Protein AF-A0A821YXD0-F1 (afdb_monomer_lite)

Structure (mmCIF, N/CA/C/O backbone):
data_AF-A0A821YXD0-F1
#
_entry.id   AF-A0A821YXD0-F1
#
loop_
_atom_site.group_PDB
_atom_site.id
_atom_site.type_symbol
_atom_site.label_atom_id
_atom_site.label_alt_id
_atom_site.label_comp_id
_atom_site.label_asym_id
_atom_site.label_entity_id
_atom_site.label_seq_id
_atom_site.pdbx_PDB_ins_code
_atom_site.Cartn_x
_atom_site.Cartn_y
_atom_site.Cartn_z
_atom_site.occupancy
_atom_site.B_iso_or_equiv
_atom_site.auth_seq_id
_atom_site.auth_comp_id
_atom_site.auth_asym_id
_atom_site.auth_atom_id
_atom_site.pdbx_PDB_model_num
ATOM 1 N N . MET A 1 1 ? 108.063 15.877 -145.907 1.00 55.78 1 MET A N 1
ATOM 2 C CA . MET A 1 1 ? 106.746 15.676 -146.558 1.00 55.78 1 MET A CA 1
ATOM 3 C C . MET A 1 1 ? 106.144 14.293 -146.309 1.00 55.78 1 MET A C 1
ATOM 5 O O . MET A 1 1 ? 105.031 14.271 -145.816 1.00 55.78 1 MET A O 1
ATOM 9 N N . ARG A 1 2 ? 106.802 13.149 -146.595 1.00 58.81 2 ARG A N 1
ATOM 10 C CA . ARG A 1 2 ? 106.228 11.813 -146.266 1.00 58.81 2 ARG A CA 1
ATOM 11 C C . ARG A 1 2 ? 106.531 11.334 -144.832 1.00 58.81 2 ARG A C 1
ATOM 13 O O . ARG A 1 2 ? 105.675 10.725 -144.215 1.00 58.81 2 ARG A O 1
ATOM 20 N N . SER A 1 3 ? 107.690 11.704 -144.277 1.00 58.72 3 SER A N 1
ATOM 21 C CA . SER A 1 3 ? 108.089 11.352 -142.898 1.00 58.72 3 SER A CA 1
ATOM 22 C C . SER A 1 3 ? 107.282 12.080 -141.812 1.00 58.72 3 SER A C 1
ATOM 24 O O . SER A 1 3 ? 107.038 11.516 -140.751 1.00 58.72 3 SER A O 1
ATOM 26 N N . ASP A 1 4 ? 106.845 13.315 -142.075 1.00 58.66 4 ASP A N 1
ATOM 27 C CA . ASP A 1 4 ? 106.117 14.133 -141.090 1.00 58.66 4 ASP A CA 1
ATOM 28 C C . ASP A 1 4 ? 104.673 13.640 -140.886 1.00 58.66 4 ASP A C 1
ATOM 30 O O . ASP A 1 4 ? 104.107 13.772 -139.802 1.00 58.66 4 ASP A O 1
ATOM 34 N N . TYR A 1 5 ? 104.084 13.025 -141.920 1.00 67.94 5 TYR A N 1
ATOM 35 C CA . TYR A 1 5 ? 102.739 12.451 -141.869 1.00 67.94 5 TYR A CA 1
ATOM 36 C C . TYR A 1 5 ? 102.697 11.175 -141.018 1.00 67.94 5 TYR A C 1
ATOM 38 O O . TYR A 1 5 ? 101.808 11.029 -140.182 1.00 67.94 5 TYR A O 1
ATOM 46 N N . ASP A 1 6 ? 103.691 10.294 -141.161 1.00 66.81 6 ASP A N 1
ATOM 47 C CA . ASP A 1 6 ? 103.770 9.049 -140.385 1.00 66.81 6 ASP A CA 1
ATOM 48 C C . ASP A 1 6 ? 104.071 9.316 -138.901 1.00 66.81 6 ASP A C 1
ATOM 50 O O . ASP A 1 6 ? 103.530 8.643 -138.020 1.00 66.81 6 ASP A O 1
ATOM 54 N N . GLN A 1 7 ? 104.866 10.348 -138.595 1.00 70.31 7 GLN A N 1
ATOM 55 C CA . GLN A 1 7 ? 105.135 10.750 -137.213 1.00 70.31 7 GLN A CA 1
ATOM 56 C C . GLN A 1 7 ? 103.885 11.337 -136.535 1.00 70.31 7 GLN A C 1
ATOM 58 O O . GLN A 1 7 ? 103.583 10.980 -135.395 1.00 70.31 7 GLN A O 1
ATOM 63 N N . MET A 1 8 ? 103.110 12.166 -137.246 1.00 66.75 8 MET A N 1
ATOM 64 C CA . MET A 1 8 ? 101.821 12.671 -136.757 1.00 66.75 8 MET A CA 1
ATOM 65 C C . MET A 1 8 ? 100.772 11.564 -136.620 1.00 66.75 8 MET A C 1
ATOM 67 O O . MET A 1 8 ? 100.031 11.541 -135.639 1.00 66.75 8 MET A O 1
ATOM 71 N N . HIS A 1 9 ? 100.716 10.617 -137.558 1.00 73.25 9 HIS A N 1
ATOM 72 C CA . HIS A 1 9 ? 99.788 9.490 -137.479 1.00 73.25 9 HIS A CA 1
ATOM 73 C C . HIS A 1 9 ? 100.084 8.594 -136.268 1.00 73.25 9 HIS A C 1
ATOM 75 O O . HIS A 1 9 ? 99.167 8.232 -135.534 1.00 73.25 9 HIS A O 1
ATOM 81 N N . SER A 1 10 ? 101.363 8.317 -135.999 1.00 74.62 10 SER A N 1
ATOM 82 C CA . SER A 1 10 ? 101.797 7.569 -134.814 1.00 74.62 10 SER A CA 1
ATOM 83 C C . SER A 1 10 ? 101.431 8.287 -133.508 1.00 74.62 10 SER A C 1
ATOM 85 O O . SER A 1 10 ? 100.911 7.661 -132.585 1.00 74.62 10 SER A O 1
ATOM 87 N N . GLN A 1 11 ? 101.593 9.615 -133.443 1.00 76.62 11 GLN A N 1
ATOM 88 C CA . GLN A 1 11 ? 101.160 10.405 -132.283 1.00 76.62 11 GLN A CA 1
ATOM 89 C C . GLN A 1 11 ? 99.638 10.369 -132.077 1.00 76.62 11 GLN A C 1
ATOM 91 O O . GLN A 1 11 ? 99.180 10.194 -130.948 1.00 76.62 11 GLN A O 1
ATOM 96 N N . TYR A 1 12 ? 98.843 10.458 -133.146 1.00 79.44 12 TYR A N 1
ATOM 97 C CA . TYR A 1 12 ? 97.384 10.306 -133.067 1.00 79.44 12 TYR A CA 1
ATOM 98 C C . TYR A 1 12 ? 96.961 8.896 -132.636 1.00 79.44 12 TYR A C 1
ATOM 100 O O . TYR A 1 12 ? 96.024 8.740 -131.853 1.00 79.44 12 TYR A O 1
ATOM 108 N N . GLN A 1 13 ? 97.658 7.861 -133.105 1.00 81.38 13 GLN A N 1
ATOM 109 C CA . GLN A 1 13 ? 97.381 6.476 -132.734 1.00 81.38 13 GLN A CA 1
ATOM 110 C C . GLN A 1 13 ? 97.744 6.204 -131.263 1.00 81.38 13 GLN A C 1
ATOM 112 O O . GLN A 1 13 ? 96.982 5.559 -130.537 1.00 81.38 13 GLN A O 1
ATOM 117 N N . GLN A 1 14 ? 98.858 6.763 -130.781 1.00 81.56 14 GLN A N 1
ATOM 118 C CA . GLN A 1 14 ? 99.229 6.736 -129.364 1.00 81.56 14 GLN A CA 1
ATOM 119 C C . GLN A 1 14 ? 98.233 7.512 -128.493 1.00 81.56 14 GLN A C 1
ATOM 121 O O . GLN A 1 14 ? 97.843 7.027 -127.436 1.00 81.56 14 GLN A O 1
ATOM 126 N N . TYR A 1 15 ? 97.757 8.674 -128.944 1.00 84.19 15 TYR A N 1
ATOM 127 C CA . TYR A 1 15 ? 96.724 9.428 -128.234 1.00 84.19 15 TYR A CA 1
ATOM 128 C C . TYR A 1 15 ? 95.408 8.643 -128.137 1.00 84.19 15 TYR A C 1
ATOM 130 O O . TYR A 1 15 ? 94.869 8.493 -127.043 1.00 84.19 15 TYR A O 1
ATOM 138 N N . ASN A 1 16 ? 94.935 8.055 -129.241 1.00 82.12 16 ASN A N 1
ATOM 139 C CA . ASN A 1 16 ? 93.710 7.247 -129.249 1.00 82.12 16 ASN A CA 1
ATOM 140 C C . ASN A 1 16 ? 93.812 6.008 -128.355 1.00 82.12 16 ASN A C 1
ATOM 142 O O . ASN A 1 16 ? 92.886 5.724 -127.601 1.00 82.12 16 ASN A O 1
ATOM 146 N N . THR A 1 17 ? 94.942 5.298 -128.386 1.00 83.69 17 THR A N 1
ATOM 147 C CA . THR A 1 17 ? 95.160 4.151 -127.489 1.00 83.69 17 THR A CA 1
ATOM 148 C C . THR A 1 17 ? 95.218 4.573 -126.022 1.00 83.69 17 THR A C 1
ATOM 150 O O . THR A 1 17 ? 94.727 3.848 -125.159 1.00 83.69 17 THR A O 1
ATOM 153 N N . ASN A 1 18 ? 95.755 5.760 -125.721 1.00 85.19 18 ASN A N 1
ATOM 154 C CA . ASN A 1 18 ? 95.760 6.301 -124.364 1.00 85.19 18 ASN A CA 1
ATOM 155 C C . ASN A 1 18 ? 94.343 6.673 -123.891 1.00 85.19 18 ASN A C 1
ATOM 157 O O . ASN A 1 18 ? 93.954 6.326 -122.779 1.00 85.19 18 ASN A O 1
ATOM 161 N N . VAL A 1 19 ? 93.540 7.295 -124.760 1.00 85.38 19 VAL A N 1
ATOM 162 C CA . VAL A 1 19 ? 92.126 7.607 -124.490 1.00 85.38 19 VAL A CA 1
ATOM 163 C C . VAL A 1 19 ? 91.304 6.331 -124.294 1.00 85.38 19 VAL A C 1
ATOM 165 O O . VAL A 1 19 ? 90.523 6.252 -123.351 1.00 85.38 19 VAL A O 1
ATOM 168 N N . GLN A 1 20 ? 91.503 5.302 -125.121 1.00 85.50 20 GLN A N 1
ATOM 169 C CA . GLN A 1 20 ? 90.818 4.016 -124.960 1.00 85.50 20 GLN A CA 1
ATOM 170 C C . GLN A 1 20 ? 91.180 3.311 -123.655 1.00 85.50 20 GLN A C 1
ATOM 172 O O . GLN A 1 20 ? 90.289 2.767 -123.007 1.00 85.50 20 GLN A O 1
ATOM 177 N N . ARG A 1 21 ? 92.446 3.375 -123.226 1.00 85.19 21 ARG A N 1
ATOM 178 C CA . ARG A 1 21 ? 92.854 2.842 -121.921 1.00 85.19 21 ARG A CA 1
ATOM 179 C C . ARG A 1 21 ? 92.156 3.571 -120.776 1.00 85.19 21 ARG A C 1
ATOM 181 O O . ARG A 1 21 ? 91.607 2.916 -119.901 1.00 85.19 21 ARG A O 1
ATOM 188 N N . HIS A 1 22 ? 92.091 4.901 -120.823 1.00 86.06 22 HIS A N 1
ATOM 189 C CA . HIS A 1 22 ? 91.348 5.674 -119.825 1.00 86.06 22 HIS A CA 1
ATOM 190 C C . HIS A 1 22 ? 89.847 5.370 -119.825 1.00 86.06 22 HIS A C 1
ATOM 192 O O . HIS A 1 22 ? 89.252 5.274 -118.757 1.00 86.06 22 HIS A O 1
ATOM 198 N N . ILE A 1 23 ? 89.224 5.177 -120.991 1.00 85.44 23 ILE A N 1
ATOM 199 C CA . ILE A 1 23 ? 87.816 4.758 -121.068 1.00 85.44 23 ILE A CA 1
ATOM 200 C C . ILE A 1 23 ? 87.630 3.377 -120.425 1.00 85.44 23 ILE A C 1
ATOM 202 O O . ILE A 1 23 ? 86.654 3.164 -119.710 1.00 85.44 23 ILE A O 1
ATOM 206 N N . GLN A 1 24 ? 88.561 2.448 -120.641 1.00 86.00 24 GLN A N 1
ATOM 207 C CA . GLN A 1 24 ? 88.497 1.111 -120.058 1.00 86.00 24 GLN A CA 1
ATOM 208 C C . GLN A 1 24 ? 88.688 1.134 -118.533 1.00 86.00 24 GLN A C 1
ATOM 210 O O . GLN A 1 24 ? 87.872 0.557 -117.822 1.00 86.00 24 GLN A O 1
ATOM 215 N N . GLU A 1 25 ? 89.676 1.879 -118.032 1.00 88.38 25 GLU A N 1
ATOM 216 C CA . GLU A 1 25 ? 89.904 2.091 -116.593 1.00 88.38 25 GLU A CA 1
ATOM 217 C C . GLU A 1 25 ? 88.697 2.757 -115.912 1.00 88.38 25 GLU A C 1
ATOM 219 O O . GLU A 1 25 ? 88.328 2.408 -114.790 1.00 88.38 25 GLU A O 1
ATOM 224 N N . LEU A 1 26 ? 88.054 3.718 -116.586 1.00 87.31 26 LEU A N 1
ATOM 225 C CA . LEU A 1 26 ? 86.831 4.349 -116.088 1.00 87.31 26 LEU A CA 1
ATOM 226 C C . LEU A 1 26 ? 85.654 3.369 -116.067 1.00 87.31 26 LEU A C 1
ATOM 228 O O . LEU A 1 26 ? 84.907 3.357 -115.093 1.00 87.31 26 LEU A O 1
ATOM 232 N N . ASN A 1 27 ? 85.499 2.529 -117.091 1.00 88.06 27 ASN A N 1
ATOM 233 C CA . ASN A 1 27 ? 84.441 1.519 -117.128 1.00 88.06 27 ASN A CA 1
ATOM 234 C C . ASN A 1 27 ? 84.627 0.441 -116.054 1.00 88.06 27 ASN A C 1
ATOM 236 O O . ASN A 1 27 ? 83.650 0.023 -115.440 1.00 88.06 27 ASN A O 1
ATOM 240 N N . GLU A 1 28 ? 85.861 0.013 -115.790 1.00 88.25 28 GLU A N 1
ATOM 241 C CA . GLU A 1 28 ? 86.163 -0.911 -114.691 1.00 88.25 28 GLU A CA 1
ATOM 242 C C . GLU A 1 28 ? 85.794 -0.297 -113.338 1.00 88.25 28 GLU A C 1
ATOM 244 O O . GLU A 1 28 ? 85.041 -0.911 -112.585 1.00 88.25 28 GLU A O 1
ATOM 249 N N . LYS A 1 29 ? 86.184 0.959 -113.080 1.00 88.62 29 LYS A N 1
ATOM 250 C CA . LYS A 1 29 ? 85.770 1.679 -111.862 1.00 88.62 29 LYS A CA 1
ATOM 251 C C . LYS A 1 29 ? 84.256 1.842 -111.748 1.00 88.62 29 LYS A C 1
ATOM 253 O O . LYS A 1 29 ? 83.715 1.726 -110.653 1.00 88.62 29 LYS A O 1
ATOM 258 N N . ILE A 1 30 ? 83.559 2.109 -112.854 1.00 89.25 30 ILE A N 1
ATOM 259 C CA . ILE A 1 30 ? 82.091 2.180 -112.868 1.00 89.25 30 ILE A CA 1
ATOM 260 C C . ILE A 1 30 ? 81.493 0.820 -112.492 1.00 89.25 30 ILE A C 1
ATOM 262 O O . ILE A 1 30 ? 80.581 0.768 -111.671 1.00 89.25 30 ILE A O 1
ATOM 266 N N . ASN A 1 31 ? 82.019 -0.279 -113.032 1.00 89.00 31 ASN A N 1
ATOM 267 C CA . ASN A 1 31 ? 81.531 -1.621 -112.717 1.00 89.00 31 ASN A CA 1
ATOM 268 C C . ASN A 1 31 ? 81.805 -2.019 -111.258 1.00 89.00 31 ASN A C 1
ATOM 270 O O . ASN A 1 31 ? 80.929 -2.596 -110.617 1.00 89.00 31 ASN A O 1
ATOM 274 N N . GLU A 1 32 ? 82.970 -1.676 -110.708 1.00 89.19 32 GLU A N 1
ATOM 275 C CA . GLU A 1 32 ? 83.280 -1.874 -109.286 1.00 89.19 32 GLU A CA 1
ATOM 276 C C . GLU A 1 32 ? 82.348 -1.052 -108.385 1.00 89.19 32 GLU A C 1
ATOM 278 O O . GLU A 1 32 ? 81.826 -1.560 -107.390 1.00 89.19 32 GLU A O 1
ATOM 283 N N . LEU A 1 33 ? 82.068 0.202 -108.755 1.00 87.50 33 LEU A N 1
ATOM 284 C CA . LEU A 1 33 ? 81.100 1.036 -108.041 1.00 87.50 33 LEU A CA 1
ATOM 285 C C . LEU A 1 33 ? 79.689 0.445 -108.103 1.00 87.50 33 LEU A C 1
ATOM 287 O O . LEU A 1 33 ? 78.993 0.444 -107.097 1.00 87.50 33 LEU A O 1
ATOM 291 N N . ILE A 1 34 ? 79.272 -0.117 -109.239 1.00 90.06 34 ILE A N 1
ATOM 292 C CA . ILE A 1 34 ? 77.974 -0.797 -109.354 1.00 90.06 34 ILE A CA 1
ATOM 293 C C . ILE A 1 34 ? 77.928 -2.041 -108.458 1.00 90.06 34 ILE A C 1
ATOM 295 O O . ILE A 1 34 ? 76.954 -2.235 -107.737 1.00 90.06 34 ILE A O 1
ATOM 299 N N . GLN A 1 35 ? 78.976 -2.871 -108.452 1.00 89.81 35 GLN A N 1
ATOM 300 C CA . GLN A 1 35 ? 79.024 -4.066 -107.602 1.00 89.81 35 GLN A CA 1
ATOM 301 C C . GLN A 1 35 ? 79.009 -3.717 -106.111 1.00 89.81 35 GLN A C 1
ATOM 303 O O . GLN A 1 35 ? 78.265 -4.330 -105.348 1.00 89.81 35 GLN A O 1
ATOM 308 N N . THR A 1 36 ? 79.799 -2.723 -105.698 1.00 88.94 36 THR A N 1
ATOM 309 C CA . THR A 1 36 ? 79.826 -2.260 -104.302 1.00 88.94 36 THR A CA 1
ATOM 310 C C . THR A 1 36 ? 78.504 -1.618 -103.891 1.00 88.94 36 THR A C 1
ATOM 312 O O . THR A 1 36 ? 78.051 -1.855 -102.776 1.00 88.94 36 THR A O 1
ATOM 315 N N . ASN A 1 37 ? 77.841 -0.883 -104.788 1.00 90.69 37 ASN A N 1
ATOM 316 C CA . ASN A 1 37 ? 76.529 -0.302 -104.519 1.00 90.69 37 ASN A CA 1
ATOM 317 C C . ASN A 1 37 ? 75.441 -1.381 -104.392 1.00 90.69 37 ASN A C 1
ATOM 319 O O . ASN A 1 37 ? 74.670 -1.349 -103.442 1.00 90.69 37 ASN A O 1
ATOM 323 N N . ASN A 1 38 ? 75.439 -2.399 -105.259 1.00 90.62 38 ASN A N 1
ATOM 324 C CA . ASN A 1 38 ? 74.503 -3.525 -105.152 1.00 90.62 38 ASN A CA 1
ATOM 325 C C . ASN A 1 38 ? 74.710 -4.332 -103.856 1.00 90.62 38 ASN A C 1
ATOM 327 O O . ASN A 1 38 ? 73.746 -4.776 -103.236 1.00 90.62 38 ASN A O 1
ATOM 331 N N . LEU A 1 39 ? 75.965 -4.530 -103.433 1.00 91.44 39 LEU A N 1
ATOM 332 C CA . LEU A 1 39 ? 76.275 -5.175 -102.152 1.00 91.44 39 LEU A CA 1
ATOM 333 C C . LEU A 1 39 ? 75.786 -4.333 -100.971 1.00 91.44 39 LEU A C 1
ATOM 335 O O . LEU A 1 39 ? 75.186 -4.878 -100.048 1.00 91.44 39 LEU A O 1
ATOM 339 N N . LEU A 1 40 ? 76.000 -3.016 -101.019 1.00 90.12 40 LEU A N 1
ATOM 340 C CA . LEU A 1 40 ? 75.538 -2.097 -99.983 1.00 90.12 40 LEU A CA 1
ATOM 341 C C . LEU A 1 40 ? 74.006 -2.055 -99.907 1.00 90.12 40 LEU A C 1
ATOM 343 O O . LEU A 1 40 ? 73.454 -2.035 -98.812 1.00 90.12 40 LEU A O 1
ATOM 347 N N . GLU A 1 41 ? 73.315 -2.083 -101.046 1.00 88.62 41 GLU A N 1
ATOM 348 C CA . GLU A 1 41 ? 71.852 -2.144 -101.111 1.00 88.62 41 GLU A CA 1
ATOM 349 C C . GLU A 1 41 ? 71.327 -3.456 -100.509 1.00 88.62 41 GLU A C 1
ATOM 351 O O . GLU A 1 41 ? 70.434 -3.435 -99.662 1.00 88.62 41 GLU A O 1
ATOM 356 N N . SER A 1 42 ? 71.962 -4.590 -100.828 1.00 89.44 42 SER A N 1
ATOM 357 C CA . SER A 1 42 ? 71.639 -5.880 -100.210 1.00 89.44 42 SER A CA 1
ATOM 358 C C . SER A 1 42 ? 71.880 -5.889 -98.694 1.00 89.44 42 SER A C 1
ATOM 360 O O . SER A 1 42 ? 71.089 -6.479 -97.954 1.00 89.44 42 SER A O 1
ATOM 362 N N . GLU A 1 43 ? 72.949 -5.249 -98.212 1.00 90.62 43 GLU A N 1
ATOM 363 C CA . GLU A 1 43 ? 73.229 -5.124 -96.778 1.00 90.62 43 GLU A CA 1
ATOM 364 C C . GLU A 1 43 ? 72.198 -4.218 -96.087 1.00 90.62 43 GLU A C 1
ATOM 366 O O . GLU A 1 43 ? 71.692 -4.557 -95.016 1.00 90.62 43 GLU A O 1
ATOM 371 N N . GLN A 1 44 ? 71.815 -3.104 -96.719 1.00 88.06 44 GLN A N 1
ATOM 372 C CA . GLN A 1 44 ? 70.768 -2.214 -96.216 1.00 88.06 44 GLN A CA 1
ATOM 373 C C . GLN A 1 44 ? 69.409 -2.914 -96.127 1.00 88.06 44 GLN A C 1
ATOM 375 O O . GLN A 1 44 ? 68.708 -2.757 -95.123 1.00 88.06 44 GLN A O 1
ATOM 380 N N . GLU A 1 45 ? 69.041 -3.720 -97.123 1.00 89.19 45 GLU A N 1
ATOM 381 C CA . GLU A 1 45 ? 67.814 -4.519 -97.083 1.00 89.19 45 GLU A CA 1
ATOM 382 C C . GLU A 1 45 ? 67.848 -5.572 -95.971 1.00 89.19 45 GLU A C 1
ATOM 384 O O . GLU A 1 45 ? 66.871 -5.709 -95.232 1.00 89.19 45 GLU A O 1
ATOM 389 N N . ALA A 1 46 ? 68.975 -6.265 -95.786 1.00 89.31 46 ALA A N 1
ATOM 390 C CA . ALA A 1 46 ? 69.133 -7.243 -94.711 1.00 89.31 46 ALA A CA 1
ATOM 391 C C . ALA A 1 46 ? 69.029 -6.591 -93.322 1.00 89.31 46 ALA A C 1
ATOM 393 O O . ALA A 1 46 ? 68.340 -7.104 -92.436 1.00 89.31 46 ALA A O 1
ATOM 394 N N . ILE A 1 47 ? 69.658 -5.426 -93.138 1.00 90.25 47 ILE A N 1
ATOM 395 C CA . ILE A 1 47 ? 69.557 -4.638 -91.906 1.00 90.25 47 ILE A CA 1
ATOM 396 C C . ILE A 1 47 ? 68.104 -4.220 -91.666 1.00 90.25 47 ILE A C 1
ATOM 398 O O . ILE A 1 47 ? 67.591 -4.393 -90.560 1.00 90.25 47 ILE A O 1
ATOM 402 N N . LYS A 1 48 ? 67.411 -3.715 -92.693 1.00 91.88 48 LYS A N 1
ATOM 403 C CA . LYS A 1 48 ? 66.007 -3.304 -92.586 1.00 91.88 48 LYS A CA 1
ATOM 404 C C . LYS A 1 48 ? 65.104 -4.469 -92.174 1.00 91.88 48 LYS A C 1
ATOM 406 O O . LYS A 1 48 ? 64.332 -4.325 -91.228 1.00 91.88 48 LYS A O 1
ATOM 411 N N . GLN A 1 49 ? 65.254 -5.629 -92.811 1.00 91.25 49 GLN A N 1
ATOM 412 C CA . GLN A 1 49 ? 64.509 -6.840 -92.453 1.00 91.25 49 GLN A CA 1
ATOM 413 C C . GLN A 1 49 ? 64.802 -7.283 -91.013 1.00 91.25 49 GLN A C 1
ATOM 415 O O . GLN A 1 49 ? 63.881 -7.616 -90.268 1.00 91.25 49 GLN A O 1
ATOM 420 N N . ALA A 1 50 ? 66.065 -7.233 -90.576 1.00 88.06 50 ALA A N 1
ATOM 421 C CA . ALA A 1 50 ? 66.438 -7.566 -89.203 1.00 88.06 50 ALA A CA 1
ATOM 422 C C . ALA A 1 50 ? 65.818 -6.598 -88.177 1.00 88.06 50 ALA A C 1
ATOM 424 O O . ALA A 1 50 ? 65.352 -7.032 -87.118 1.00 88.06 50 ALA A O 1
ATOM 425 N N . TYR A 1 51 ? 65.765 -5.299 -88.488 1.00 88.06 51 TYR A N 1
ATOM 426 C CA . TYR A 1 51 ? 65.093 -4.308 -87.646 1.00 88.06 51 TYR A CA 1
ATOM 427 C C . TYR A 1 51 ? 63.581 -4.545 -87.570 1.00 88.06 51 TYR A C 1
ATOM 429 O O . TYR A 1 51 ? 63.032 -4.535 -86.469 1.00 88.06 51 TYR A O 1
ATOM 437 N N . GLU A 1 52 ? 62.914 -4.815 -88.693 1.00 88.62 52 GLU A N 1
ATOM 438 C CA . GLU A 1 52 ? 61.478 -5.126 -88.727 1.00 88.62 52 GLU A CA 1
ATOM 439 C C . GLU A 1 52 ? 61.155 -6.413 -87.951 1.00 88.62 52 GLU A C 1
ATOM 441 O O . GLU A 1 52 ? 60.206 -6.456 -87.161 1.00 88.62 52 GLU A O 1
ATOM 446 N N . MET A 1 53 ? 61.989 -7.446 -88.082 1.00 87.44 53 MET A N 1
ATOM 447 C CA . MET A 1 53 ? 61.825 -8.700 -87.344 1.00 87.44 53 MET A CA 1
ATOM 448 C C . MET A 1 53 ? 62.013 -8.508 -85.831 1.00 87.44 53 MET A C 1
ATOM 450 O O . MET A 1 53 ? 61.287 -9.087 -85.024 1.00 87.44 53 MET A O 1
ATOM 454 N N . LYS A 1 54 ? 62.934 -7.633 -85.414 1.00 88.12 54 LYS A N 1
ATOM 455 C CA . LYS A 1 54 ? 63.107 -7.283 -83.998 1.00 88.12 54 LYS A CA 1
ATOM 456 C C . LYS A 1 54 ? 61.933 -6.462 -83.460 1.00 88.12 54 LYS A C 1
ATOM 458 O O . LYS A 1 54 ? 61.507 -6.685 -82.329 1.00 88.12 54 LYS A O 1
ATOM 463 N N . LEU A 1 55 ? 61.392 -5.543 -84.260 1.00 84.56 55 LEU A N 1
ATOM 464 C CA . LEU A 1 55 ? 60.240 -4.723 -83.877 1.00 84.56 55 LEU A CA 1
ATOM 465 C C . LEU A 1 55 ? 58.979 -5.579 -83.694 1.00 84.56 55 LEU A C 1
ATOM 467 O O . LEU A 1 55 ? 58.257 -5.420 -82.712 1.00 84.56 55 LEU A O 1
ATOM 471 N N . THR A 1 56 ? 58.751 -6.530 -84.603 1.00 84.00 56 THR A N 1
ATOM 472 C CA . THR A 1 56 ? 57.634 -7.483 -84.510 1.00 84.00 56 THR A CA 1
ATOM 473 C C . THR A 1 56 ? 57.792 -8.441 -83.330 1.00 84.00 56 THR A C 1
ATOM 475 O O . THR A 1 56 ? 56.818 -8.678 -82.618 1.00 84.00 56 THR A O 1
ATOM 478 N N . ALA A 1 57 ? 59.006 -8.925 -83.048 1.00 82.62 57 ALA A N 1
ATOM 479 C CA . ALA A 1 57 ? 59.274 -9.750 -81.870 1.00 82.62 57 ALA A CA 1
ATOM 480 C C . ALA A 1 57 ? 58.990 -9.001 -80.556 1.00 82.62 57 ALA A C 1
ATOM 482 O O . ALA A 1 57 ? 58.283 -9.527 -79.703 1.00 82.62 57 ALA A O 1
ATOM 483 N N . ILE A 1 58 ? 59.466 -7.756 -80.418 1.00 81.75 58 ILE A N 1
ATOM 484 C CA . ILE A 1 58 ? 59.214 -6.921 -79.230 1.00 81.75 58 ILE A CA 1
ATOM 485 C C . ILE A 1 58 ? 57.717 -6.609 -79.083 1.00 81.75 58 ILE A C 1
ATOM 487 O O . ILE A 1 58 ? 57.177 -6.685 -77.982 1.00 81.75 58 ILE A O 1
ATOM 491 N N . SER A 1 59 ? 57.023 -6.296 -80.183 1.00 79.44 59 SER A N 1
ATOM 492 C CA . SER A 1 59 ? 55.577 -6.040 -80.162 1.00 79.44 59 SER A CA 1
ATOM 493 C C . SER A 1 59 ? 54.779 -7.277 -79.740 1.00 79.44 59 SER A C 1
ATOM 495 O O . SER A 1 59 ? 53.834 -7.160 -78.960 1.00 79.44 59 SER A O 1
ATOM 497 N N . ASN A 1 60 ? 55.152 -8.461 -80.231 1.00 78.50 60 ASN A N 1
ATOM 498 C CA . ASN A 1 60 ? 54.488 -9.710 -79.869 1.00 78.50 60 ASN A CA 1
ATOM 499 C C . ASN A 1 60 ? 54.761 -10.090 -78.410 1.00 78.50 60 ASN A C 1
ATOM 501 O O . ASN A 1 60 ? 53.825 -10.449 -77.702 1.00 78.50 60 ASN A O 1
ATOM 505 N N . ASP A 1 61 ? 56.001 -9.957 -77.940 1.00 75.00 61 ASP A N 1
ATOM 506 C CA . ASP A 1 61 ? 56.378 -10.272 -76.557 1.00 75.00 61 ASP A CA 1
ATOM 507 C C . ASP A 1 61 ? 55.685 -9.327 -75.558 1.00 75.00 61 ASP A C 1
ATOM 509 O O . ASP A 1 61 ? 55.096 -9.767 -74.570 1.00 75.00 61 ASP A O 1
ATOM 513 N N . HIS A 1 62 ? 55.614 -8.025 -75.870 1.00 74.62 62 HIS A N 1
ATOM 514 C CA . HIS A 1 62 ? 54.824 -7.077 -75.081 1.00 74.62 62 HIS A CA 1
ATOM 515 C C . HIS A 1 62 ? 53.324 -7.381 -75.106 1.00 74.62 62 HIS A C 1
ATOM 517 O O . HIS A 1 62 ? 52.685 -7.290 -74.060 1.00 74.62 62 HIS A O 1
ATOM 523 N N . SER A 1 63 ? 52.755 -7.763 -76.253 1.00 74.69 63 SER A N 1
ATOM 524 C CA . SER A 1 63 ? 51.332 -8.111 -76.355 1.00 74.69 63 SER A CA 1
ATOM 525 C C . SER A 1 63 ? 50.987 -9.370 -75.558 1.00 74.69 63 SER A C 1
ATOM 527 O O . SER A 1 63 ? 49.963 -9.397 -74.878 1.00 74.69 63 SER A O 1
ATOM 529 N N . VAL A 1 64 ? 51.821 -10.411 -75.630 1.00 73.44 64 VAL A N 1
ATOM 530 C CA . VAL A 1 64 ? 51.604 -11.676 -74.912 1.00 73.44 64 VAL A CA 1
ATOM 531 C C . VAL A 1 64 ? 51.778 -11.471 -73.408 1.00 73.44 64 VAL A C 1
ATOM 533 O O . VAL A 1 64 ? 50.932 -11.911 -72.632 1.00 73.44 64 VAL A O 1
ATOM 536 N N . ASN A 1 65 ? 52.810 -10.736 -72.986 1.00 75.19 65 ASN A N 1
ATOM 537 C CA . ASN A 1 65 ? 53.042 -10.458 -71.572 1.00 75.19 65 ASN A CA 1
ATOM 538 C C . ASN A 1 65 ? 51.932 -9.573 -70.968 1.00 75.19 65 ASN A C 1
ATOM 540 O O . ASN A 1 65 ? 51.405 -9.887 -69.903 1.00 75.19 65 ASN A O 1
ATOM 544 N N . HIS A 1 66 ? 51.484 -8.524 -71.676 1.00 72.69 66 HIS A N 1
ATOM 545 C CA . HIS A 1 66 ? 50.336 -7.722 -71.232 1.00 72.69 66 HIS A CA 1
ATOM 546 C C . HIS A 1 66 ? 49.038 -8.528 -71.170 1.00 72.69 66 HIS A C 1
ATOM 548 O O . HIS A 1 66 ? 48.235 -8.304 -70.267 1.00 72.69 66 HIS A O 1
ATOM 554 N N . HIS A 1 67 ? 48.812 -9.447 -72.111 1.00 75.12 67 HIS A N 1
ATOM 555 C CA . HIS A 1 67 ? 47.615 -10.282 -72.106 1.00 75.12 67 HIS A CA 1
ATOM 556 C C . HIS A 1 67 ? 47.604 -11.256 -70.923 1.00 75.12 67 HIS A C 1
ATOM 558 O O . HIS A 1 67 ? 46.586 -11.359 -70.245 1.00 75.12 67 HIS A O 1
ATOM 564 N N . ASN A 1 68 ? 48.738 -11.898 -70.627 1.00 77.94 68 ASN A N 1
ATOM 565 C CA . ASN A 1 68 ? 48.855 -12.833 -69.507 1.00 77.94 68 ASN A CA 1
ATOM 566 C C . ASN A 1 68 ? 48.697 -12.123 -68.154 1.00 77.94 68 ASN A C 1
ATOM 568 O O . ASN A 1 68 ? 47.877 -12.544 -67.346 1.00 77.94 68 ASN A O 1
ATOM 572 N N . ILE A 1 69 ? 49.383 -10.991 -67.943 1.00 78.31 69 ILE A N 1
ATOM 573 C CA . ILE A 1 69 ? 49.254 -10.199 -66.707 1.00 78.31 69 ILE A CA 1
ATOM 574 C C . ILE A 1 69 ? 47.819 -9.679 -66.534 1.00 78.31 69 ILE A C 1
ATOM 576 O O . ILE A 1 69 ? 47.264 -9.751 -65.440 1.00 78.31 69 ILE A O 1
ATOM 580 N N . ASN A 1 70 ? 47.186 -9.188 -67.606 1.00 80.44 70 ASN A N 1
ATOM 581 C CA . ASN A 1 70 ? 45.789 -8.758 -67.541 1.00 80.44 70 ASN A CA 1
ATOM 582 C C . ASN A 1 70 ? 44.840 -9.931 -67.259 1.00 80.44 70 ASN A C 1
ATOM 584 O O . ASN A 1 70 ? 43.865 -9.743 -66.542 1.00 80.44 70 ASN A O 1
ATOM 588 N N . SER A 1 71 ? 45.109 -11.124 -67.794 1.00 79.62 71 SER A N 1
ATOM 589 C CA . SER A 1 71 ? 44.307 -12.321 -67.525 1.00 79.62 71 SER A CA 1
ATOM 590 C C . SER A 1 71 ? 44.423 -12.761 -66.062 1.00 79.62 71 SER A C 1
ATOM 592 O O . SER A 1 71 ? 43.401 -13.015 -65.430 1.00 79.62 71 SER A O 1
ATOM 594 N N . ASP A 1 72 ? 45.633 -12.788 -65.500 1.00 83.38 72 ASP A N 1
ATOM 595 C CA . ASP A 1 72 ? 45.865 -13.164 -64.099 1.00 83.38 72 ASP A CA 1
ATOM 596 C C . ASP A 1 72 ? 45.243 -12.149 -63.128 1.00 83.38 72 ASP A C 1
ATOM 598 O O . ASP A 1 72 ? 44.551 -12.534 -62.186 1.00 83.38 72 ASP A O 1
ATOM 602 N N . LEU A 1 73 ? 45.383 -10.847 -63.408 1.00 85.44 73 LEU A N 1
ATOM 603 C CA . LEU A 1 73 ? 44.735 -9.784 -62.630 1.00 85.44 73 LEU A CA 1
ATOM 604 C C . LEU A 1 73 ? 43.203 -9.852 -62.708 1.00 85.44 73 LEU A C 1
ATOM 606 O O . LEU A 1 73 ? 42.521 -9.550 -61.729 1.00 85.44 73 LEU A O 1
ATOM 610 N N . VAL A 1 74 ? 42.642 -10.236 -63.861 1.00 87.50 74 VAL A N 1
ATOM 611 C CA . VAL A 1 74 ? 41.192 -10.428 -64.016 1.00 87.50 74 VAL A CA 1
ATOM 612 C C . VAL A 1 74 ? 40.715 -11.631 -63.204 1.00 87.50 74 VAL A C 1
ATOM 614 O O . VAL A 1 74 ? 39.704 -11.516 -62.515 1.00 87.50 74 VAL A O 1
ATOM 617 N N . LEU A 1 75 ? 41.455 -12.743 -63.214 1.00 87.88 75 LEU A N 1
ATOM 618 C CA . LEU A 1 75 ? 41.134 -13.926 -62.411 1.00 87.88 75 LEU A CA 1
ATOM 619 C C . LEU A 1 75 ? 41.210 -13.639 -60.904 1.00 87.88 75 LEU A C 1
ATOM 621 O O . LEU A 1 75 ? 40.307 -14.023 -60.161 1.00 87.88 75 LEU A O 1
ATOM 625 N N . GLU A 1 76 ? 42.239 -12.921 -60.447 1.00 90.50 76 GLU A N 1
ATOM 626 C CA . GLU A 1 76 ? 42.379 -12.516 -59.043 1.00 90.50 76 GLU A CA 1
ATOM 627 C C . GLU A 1 76 ? 41.255 -11.562 -58.619 1.00 90.50 76 GLU A C 1
ATOM 629 O O . GLU A 1 76 ? 40.625 -11.758 -57.577 1.00 90.50 76 GLU A O 1
ATOM 634 N N . ARG A 1 77 ? 40.928 -10.571 -59.459 1.00 89.19 77 ARG A N 1
ATOM 635 C CA . ARG A 1 77 ? 39.793 -9.667 -59.237 1.00 89.19 77 ARG A CA 1
ATOM 636 C C . ARG A 1 77 ? 38.482 -10.439 -59.111 1.00 89.19 77 ARG A C 1
ATOM 638 O O . ARG A 1 77 ? 37.691 -10.141 -58.219 1.00 89.19 77 ARG A O 1
ATOM 645 N N . ASP A 1 78 ? 38.239 -11.399 -59.995 1.00 90.62 78 ASP A N 1
ATOM 646 C CA . ASP A 1 78 ? 37.003 -12.180 -60.000 1.00 90.62 78 ASP A CA 1
ATOM 647 C C . ASP A 1 78 ? 36.918 -13.100 -58.768 1.00 90.62 78 ASP A C 1
ATOM 649 O O . ASP A 1 78 ? 35.854 -13.199 -58.154 1.00 90.62 78 ASP A O 1
ATOM 653 N N . SER A 1 79 ? 38.045 -13.669 -58.324 1.00 92.75 79 SER A N 1
ATOM 654 C CA . SER A 1 79 ? 38.138 -14.422 -57.064 1.00 92.75 79 SER A CA 1
ATOM 655 C C . SER A 1 79 ? 37.849 -13.541 -55.842 1.00 92.75 79 SER A C 1
ATOM 657 O O . SER A 1 79 ? 37.035 -13.903 -54.992 1.00 92.75 79 SER A O 1
ATOM 659 N N . LEU A 1 80 ? 38.454 -12.352 -55.760 1.00 93.12 80 LEU A N 1
ATOM 660 C CA . LEU A 1 80 ? 38.217 -11.399 -54.668 1.00 93.12 80 LEU A CA 1
ATOM 661 C C . LEU A 1 80 ? 36.784 -10.850 -54.675 1.00 93.12 80 LEU A C 1
ATOM 663 O O . LEU A 1 80 ? 36.216 -10.572 -53.615 1.00 93.12 80 LEU A O 1
ATOM 667 N N . LEU A 1 81 ? 36.177 -10.688 -55.854 1.00 93.69 81 LEU A N 1
ATOM 668 C CA . LEU A 1 81 ? 34.768 -10.320 -55.990 1.00 93.69 81 LEU A CA 1
ATOM 669 C C . LEU A 1 81 ? 33.859 -11.427 -55.460 1.00 93.69 81 LEU A C 1
ATOM 671 O O . LEU A 1 81 ? 32.905 -11.124 -54.743 1.00 93.69 81 LEU A O 1
ATOM 675 N N . GLN A 1 82 ? 34.160 -12.689 -55.767 1.00 94.44 82 GLN A N 1
ATOM 676 C CA . GLN A 1 82 ? 33.421 -13.829 -55.234 1.00 94.44 82 GLN A CA 1
ATOM 677 C C . GLN A 1 82 ? 33.546 -13.911 -53.707 1.00 94.44 82 GLN A C 1
ATOM 679 O O . GLN A 1 82 ? 32.542 -14.081 -53.017 1.00 94.44 82 GLN A O 1
ATOM 684 N N . GLU A 1 83 ? 34.748 -13.723 -53.162 1.00 94.12 83 GLU A N 1
ATOM 685 C CA . GLU A 1 83 ? 34.980 -13.719 -51.715 1.00 94.12 83 GLU A CA 1
ATOM 686 C C . GLU A 1 83 ? 34.226 -12.571 -51.020 1.00 94.12 83 GLU A C 1
ATOM 688 O O . GLU A 1 83 ? 33.528 -12.787 -50.028 1.00 94.12 83 GLU A O 1
ATOM 693 N N . ASN A 1 84 ? 34.257 -11.361 -51.589 1.00 91.31 84 ASN A N 1
ATOM 694 C CA . ASN A 1 84 ? 33.466 -10.232 -51.091 1.00 91.31 84 ASN A CA 1
ATOM 695 C C . ASN A 1 84 ? 31.958 -10.500 -51.147 1.00 91.31 84 ASN A C 1
ATOM 697 O O . ASN A 1 84 ? 31.229 -10.093 -50.241 1.00 91.31 84 ASN A O 1
ATOM 701 N N . GLN A 1 85 ? 31.470 -11.174 -52.192 1.00 93.62 85 GLN A N 1
ATOM 702 C CA . GLN A 1 85 ? 30.066 -11.577 -52.274 1.00 93.62 85 GLN A CA 1
ATOM 703 C C . GLN A 1 85 ? 29.711 -12.568 -51.163 1.00 93.62 85 GLN A C 1
ATOM 705 O O . GLN A 1 85 ? 28.691 -12.379 -50.503 1.00 93.62 85 GLN A O 1
ATOM 710 N N . LEU A 1 86 ? 30.564 -13.563 -50.899 1.00 95.31 86 LEU A N 1
ATOM 711 C CA . LEU A 1 86 ? 30.361 -14.516 -49.807 1.00 95.31 86 LEU A CA 1
ATOM 712 C C . LEU A 1 86 ? 30.343 -13.815 -48.446 1.00 95.31 86 LEU A C 1
ATOM 714 O O . LEU A 1 86 ? 29.398 -14.009 -47.679 1.00 95.31 86 LEU A O 1
ATOM 718 N N . PHE A 1 87 ? 31.309 -12.935 -48.166 1.00 94.44 87 PHE A N 1
ATOM 719 C CA . PHE A 1 87 ? 31.309 -12.156 -46.925 1.00 94.44 87 PHE A CA 1
ATOM 720 C C . PHE A 1 87 ? 30.069 -11.281 -46.789 1.00 94.44 87 PHE A C 1
ATOM 722 O O . PHE A 1 87 ? 29.494 -11.211 -45.706 1.00 94.44 87 PHE A O 1
ATOM 729 N N . LYS A 1 88 ? 29.610 -10.664 -47.879 1.00 96.00 88 LYS A N 1
ATOM 730 C CA . LYS A 1 88 ? 28.383 -9.869 -47.867 1.00 96.00 88 LYS A CA 1
ATOM 731 C C . LYS A 1 88 ? 27.163 -10.722 -47.521 1.00 96.00 88 LYS A C 1
ATOM 733 O O . LYS A 1 88 ? 26.409 -10.347 -46.631 1.00 96.00 88 LYS A O 1
ATOM 738 N N . THR A 1 89 ? 27.016 -11.894 -48.142 1.00 95.44 89 THR A N 1
ATOM 739 C CA . THR A 1 89 ? 25.916 -12.816 -47.810 1.00 95.44 89 THR A CA 1
ATOM 740 C C . THR A 1 89 ? 25.989 -13.325 -46.371 1.00 95.44 89 THR A C 1
ATOM 742 O O . THR A 1 89 ? 24.958 -13.428 -45.713 1.00 95.44 89 THR A O 1
ATOM 745 N N . ALA A 1 90 ? 27.194 -13.582 -45.851 1.00 96.62 90 ALA A N 1
ATOM 746 C CA . ALA A 1 90 ? 27.382 -13.989 -44.465 1.00 96.62 90 ALA A CA 1
ATOM 747 C C . ALA A 1 90 ? 27.001 -12.862 -43.494 1.00 96.62 90 ALA A C 1
ATOM 749 O O . ALA A 1 90 ? 26.313 -13.117 -42.511 1.00 96.62 90 ALA A O 1
ATOM 750 N N . ILE A 1 91 ? 27.401 -11.617 -43.773 1.00 96.50 91 ILE A N 1
ATOM 751 C CA . ILE A 1 91 ? 27.002 -10.444 -42.982 1.00 96.50 91 ILE A CA 1
ATOM 752 C C . ILE A 1 91 ? 25.479 -10.302 -42.980 1.00 96.50 91 ILE A C 1
ATOM 754 O O . ILE A 1 91 ? 24.903 -10.166 -41.905 1.00 96.50 91 ILE A O 1
ATOM 758 N N . ASP A 1 92 ? 24.829 -10.400 -44.142 1.00 96.06 92 ASP A N 1
ATOM 759 C CA . ASP A 1 92 ? 23.369 -10.307 -44.250 1.00 96.06 92 ASP A CA 1
ATOM 760 C C . ASP A 1 92 ? 22.669 -11.417 -43.438 1.00 96.06 92 ASP A C 1
ATOM 762 O O . ASP A 1 92 ? 21.682 -11.157 -42.742 1.00 96.06 92 ASP A O 1
ATOM 766 N N . GLU A 1 93 ? 23.197 -12.647 -43.460 1.00 96.75 93 GLU A N 1
ATOM 767 C CA . GLU A 1 93 ? 22.678 -13.757 -42.654 1.00 96.75 93 GLU A CA 1
ATOM 768 C C . GLU A 1 93 ? 22.850 -13.504 -41.149 1.00 96.75 93 GLU A C 1
ATOM 770 O O . GLU A 1 93 ? 21.899 -13.670 -40.380 1.00 96.75 93 GLU A O 1
ATOM 775 N N . TRP A 1 94 ? 24.034 -13.064 -40.714 1.00 96.25 94 TRP A N 1
ATOM 776 C CA . TRP A 1 94 ? 24.283 -12.724 -39.313 1.00 96.25 94 TRP A CA 1
ATOM 777 C C . TRP A 1 94 ? 23.400 -11.568 -38.852 1.00 96.25 94 TRP A C 1
ATOM 779 O O . TRP A 1 94 ? 22.798 -11.660 -37.785 1.00 96.25 94 TRP A O 1
ATOM 789 N N . SER A 1 95 ? 23.255 -10.516 -39.659 1.00 96.56 95 SER A N 1
ATOM 790 C CA . SER A 1 95 ? 22.353 -9.398 -39.377 1.00 96.56 95 SER A CA 1
ATOM 791 C C . SER A 1 95 ? 20.907 -9.862 -39.214 1.00 96.56 95 SER A C 1
ATOM 793 O O . SER A 1 95 ? 20.240 -9.434 -38.273 1.00 96.56 95 SER A O 1
ATOM 795 N N . LYS A 1 96 ? 20.435 -10.788 -40.058 1.00 97.25 96 LYS A N 1
ATOM 796 C CA . LYS A 1 96 ? 19.097 -11.374 -39.920 1.00 97.25 96 LYS A CA 1
ATOM 797 C C . LYS A 1 96 ? 18.946 -12.158 -38.612 1.00 97.25 96 LYS A C 1
ATOM 799 O O . LYS A 1 96 ? 17.966 -11.956 -37.902 1.00 97.25 96 LYS A O 1
ATOM 804 N N . ARG A 1 97 ? 19.924 -12.999 -38.255 1.00 97.56 97 ARG A N 1
ATOM 805 C CA . ARG A 1 97 ? 19.907 -13.752 -36.986 1.00 97.56 97 ARG A CA 1
ATOM 806 C C . ARG A 1 97 ? 19.932 -12.830 -35.765 1.00 97.56 97 ARG A C 1
ATOM 808 O O . ARG A 1 97 ? 19.217 -13.078 -34.799 1.00 97.56 97 ARG A O 1
ATOM 815 N N . PHE A 1 98 ? 20.728 -11.761 -35.799 1.00 96.19 98 PHE A N 1
ATOM 816 C CA . PHE A 1 98 ? 20.744 -10.764 -34.726 1.00 96.19 98 PHE A CA 1
ATOM 817 C C . PHE A 1 98 ? 19.387 -10.079 -34.567 1.00 96.19 98 PHE A C 1
ATOM 819 O O . PHE A 1 98 ? 18.946 -9.869 -33.439 1.00 96.19 98 PHE A O 1
ATOM 826 N N . GLU A 1 99 ? 18.709 -9.774 -35.671 1.00 96.62 99 GLU A N 1
ATOM 827 C CA . GLU A 1 99 ? 17.376 -9.176 -35.645 1.00 96.62 99 GLU A CA 1
ATOM 828 C C . GLU A 1 99 ? 16.311 -10.141 -35.098 1.00 96.62 99 GLU A C 1
ATOM 830 O O . GLU A 1 99 ? 15.473 -9.739 -34.292 1.00 96.62 99 GLU A O 1
ATOM 835 N N . GLU A 1 100 ? 16.378 -11.426 -35.455 1.00 96.69 100 GLU A N 1
ATOM 836 C CA . GLU A 1 100 ? 15.505 -12.471 -34.900 1.00 96.69 100 GLU A CA 1
ATOM 837 C C . GLU A 1 100 ? 15.681 -12.602 -33.378 1.00 96.69 100 GLU A C 1
ATOM 839 O O . GLU A 1 100 ? 14.699 -12.564 -32.637 1.00 96.69 100 GLU A O 1
ATOM 844 N N . ILE A 1 101 ? 16.928 -12.659 -32.898 1.00 96.81 101 ILE A N 1
ATOM 845 C CA . ILE A 1 101 ? 17.243 -12.715 -31.460 1.00 96.81 101 ILE A CA 1
ATOM 846 C C . ILE A 1 101 ? 16.802 -11.428 -30.748 1.00 96.81 101 ILE A C 1
ATOM 848 O O . ILE A 1 101 ? 16.321 -11.469 -29.614 1.00 96.81 101 ILE A O 1
ATOM 852 N N . ARG A 1 102 ? 16.949 -10.264 -31.391 1.00 97.69 102 ARG A N 1
ATOM 853 C CA . ARG A 1 102 ? 16.476 -8.982 -30.851 1.00 97.69 102 ARG A CA 1
ATOM 854 C C . ARG A 1 102 ? 14.962 -9.005 -30.651 1.00 97.69 102 ARG A C 1
ATOM 856 O O . ARG A 1 102 ? 14.492 -8.633 -29.577 1.00 97.69 102 ARG A O 1
ATOM 863 N N . LEU A 1 103 ? 14.219 -9.481 -31.651 1.00 97.25 103 LEU A N 1
ATOM 864 C CA . LEU A 1 103 ? 12.766 -9.608 -31.587 1.00 97.25 103 LEU A CA 1
ATOM 865 C C . LEU A 1 103 ? 12.333 -10.619 -30.515 1.00 97.25 103 LEU A C 1
ATOM 867 O O . LEU A 1 103 ? 11.394 -10.350 -29.767 1.00 97.25 103 LEU A O 1
ATOM 871 N N . GLU A 1 104 ? 13.020 -11.757 -30.405 1.00 97.94 104 GLU A N 1
ATOM 872 C CA . GLU A 1 104 ? 12.755 -12.758 -29.366 1.00 97.94 104 GLU A CA 1
ATOM 873 C C . GLU A 1 104 ? 12.971 -12.181 -27.962 1.00 97.94 104 GLU A C 1
ATOM 875 O O . GLU A 1 104 ? 12.090 -12.293 -27.109 1.00 97.94 104 GLU A O 1
ATOM 880 N N . ASN A 1 105 ? 14.085 -11.484 -27.731 1.00 94.06 105 ASN A N 1
ATOM 881 C CA . ASN A 1 105 ? 14.346 -10.818 -26.455 1.00 94.06 105 ASN A CA 1
ATOM 882 C C . ASN A 1 105 ? 13.298 -9.745 -26.135 1.00 94.06 105 ASN A C 1
ATOM 884 O O . ASN A 1 105 ? 12.877 -9.623 -24.984 1.00 94.06 105 ASN A O 1
ATOM 888 N N . GLU A 1 106 ? 12.829 -8.993 -27.134 1.00 96.88 106 GLU A N 1
ATOM 889 C CA . GLU A 1 106 ? 11.754 -8.014 -26.947 1.00 96.88 106 GLU A CA 1
ATOM 890 C C . GLU A 1 106 ? 10.441 -8.702 -26.541 1.00 96.88 106 GLU A C 1
ATOM 892 O O . GLU A 1 106 ? 9.754 -8.251 -25.622 1.00 96.88 106 GLU A O 1
ATOM 897 N N . GLN A 1 107 ? 10.099 -9.826 -27.177 1.00 96.75 107 GLN A N 1
ATOM 898 C CA . GLN A 1 107 ? 8.922 -10.621 -26.818 1.00 96.75 107 GLN A CA 1
ATOM 899 C C . GLN A 1 107 ? 9.038 -11.229 -25.415 1.00 96.75 107 GLN A C 1
ATOM 901 O O . GLN A 1 107 ? 8.060 -11.220 -24.665 1.00 96.75 107 GLN A O 1
ATOM 906 N N . LEU A 1 108 ? 10.214 -11.739 -25.042 1.00 96.88 108 LEU A N 1
ATOM 907 C CA . LEU A 1 108 ? 10.480 -12.245 -23.696 1.00 96.88 108 LEU A CA 1
ATOM 908 C C . LEU A 1 108 ? 10.374 -11.131 -22.652 1.00 96.88 108 LEU A C 1
ATOM 910 O O . LEU A 1 108 ? 9.740 -11.337 -21.623 1.00 96.88 108 LEU A O 1
ATOM 914 N N . THR A 1 109 ? 10.897 -9.938 -22.946 1.00 95.88 109 THR A N 1
ATOM 915 C CA . THR A 1 109 ? 10.778 -8.758 -22.073 1.00 95.88 109 THR A CA 1
ATOM 916 C C . THR A 1 109 ? 9.314 -8.358 -21.883 1.00 95.88 109 THR A C 1
ATOM 918 O O . THR A 1 109 ? 8.884 -8.119 -20.759 1.00 95.88 109 THR A O 1
ATOM 921 N N . LYS A 1 110 ? 8.502 -8.360 -22.952 1.00 96.75 110 LYS A N 1
ATOM 922 C CA . LYS A 1 110 ? 7.055 -8.101 -22.843 1.00 96.75 110 LYS A CA 1
ATOM 923 C C . LYS A 1 110 ? 6.363 -9.130 -21.950 1.00 96.75 110 LYS A C 1
ATOM 925 O O . LYS A 1 110 ? 5.633 -8.747 -21.041 1.00 96.75 110 LYS A O 1
ATOM 930 N N . LYS A 1 111 ? 6.645 -10.423 -22.154 1.00 96.69 111 LYS A N 1
ATOM 931 C CA . LYS A 1 111 ? 6.107 -11.498 -21.305 1.00 96.69 111 LYS A CA 1
ATOM 932 C C . LYS A 1 111 ? 6.556 -11.368 -19.850 1.00 96.69 111 LYS A C 1
ATOM 934 O O . LYS A 1 111 ? 5.765 -11.670 -18.966 1.00 96.69 111 LYS A O 1
ATOM 939 N N . LEU A 1 112 ? 7.793 -10.943 -19.595 1.00 96.25 112 LEU A N 1
ATOM 940 C CA . LEU A 1 112 ? 8.293 -10.710 -18.240 1.00 96.25 112 LEU A CA 1
ATOM 941 C C . LEU A 1 112 ? 7.508 -9.578 -17.568 1.00 96.25 112 LEU A C 1
ATOM 943 O O . LEU A 1 112 ? 6.930 -9.804 -16.514 1.00 96.25 112 LEU A O 1
ATOM 947 N N . ASN A 1 113 ? 7.341 -8.440 -18.245 1.00 95.69 113 ASN A N 1
ATOM 948 C CA . ASN A 1 113 ? 6.548 -7.317 -17.734 1.00 95.69 113 ASN A CA 1
ATOM 949 C C . ASN A 1 113 ? 5.077 -7.705 -17.463 1.00 95.69 113 ASN A C 1
ATOM 951 O O . ASN A 1 113 ? 4.482 -7.289 -16.470 1.00 95.69 113 ASN A O 1
ATOM 955 N N . GLU A 1 114 ? 4.462 -8.529 -18.319 1.00 96.75 114 GLU A N 1
ATOM 956 C CA . GLU A 1 114 ? 3.115 -9.076 -18.078 1.00 96.75 114 GLU A CA 1
ATOM 957 C C . GLU A 1 114 ? 3.062 -9.983 -16.837 1.00 96.75 114 GLU A C 1
ATOM 959 O O . GLU A 1 114 ? 2.058 -10.021 -16.123 1.00 96.75 114 GLU A O 1
ATOM 964 N N . LYS A 1 115 ? 4.132 -10.737 -16.566 1.00 95.19 115 LYS A N 1
ATOM 965 C CA . LYS A 1 115 ? 4.235 -11.569 -15.363 1.00 95.19 115 LYS A CA 1
ATOM 966 C C . LYS A 1 115 ? 4.477 -10.724 -14.118 1.00 95.19 115 LYS A C 1
ATOM 968 O O . LYS A 1 115 ? 3.814 -10.993 -13.123 1.00 95.19 115 LYS A O 1
ATOM 973 N N . ASP A 1 116 ? 5.321 -9.701 -14.191 1.00 96.62 116 ASP A N 1
ATOM 974 C CA . ASP A 1 116 ? 5.592 -8.778 -13.084 1.00 96.62 116 ASP A CA 1
ATOM 975 C C . ASP A 1 116 ? 4.321 -8.018 -12.689 1.00 96.62 116 ASP A C 1
ATOM 977 O O . ASP A 1 116 ? 3.891 -8.089 -11.543 1.00 96.62 116 ASP A O 1
ATOM 981 N N . THR A 1 117 ? 3.596 -7.448 -13.659 1.00 95.75 117 THR A N 1
ATOM 982 C CA . THR A 1 117 ? 2.292 -6.808 -13.388 1.00 95.75 117 THR A CA 1
ATOM 983 C C . THR A 1 117 ? 1.264 -7.777 -12.798 1.00 95.75 117 THR A C 1
ATOM 985 O O . THR A 1 117 ? 0.427 -7.389 -11.981 1.00 95.75 117 THR A O 1
ATOM 988 N N . ARG A 1 118 ? 1.300 -9.061 -13.184 1.00 96.94 118 ARG A N 1
ATOM 989 C CA . ARG A 1 118 ? 0.439 -10.083 -12.579 1.00 96.94 118 ARG A CA 1
ATOM 990 C C . ARG A 1 118 ? 0.861 -10.422 -11.149 1.00 96.94 118 ARG A C 1
ATOM 992 O O . ARG A 1 118 ? -0.018 -10.708 -10.335 1.00 96.94 118 ARG A O 1
ATOM 999 N N . ILE A 1 119 ? 2.158 -10.424 -10.856 1.00 96.44 119 ILE A N 1
ATOM 1000 C CA . ILE A 1 119 ? 2.691 -10.602 -9.503 1.00 96.44 119 ILE A CA 1
ATOM 1001 C C . ILE A 1 119 ? 2.241 -9.429 -8.630 1.00 96.44 119 ILE A C 1
ATOM 1003 O O . ILE A 1 119 ? 1.601 -9.687 -7.616 1.00 96.44 119 ILE A O 1
ATOM 1007 N N . ASP A 1 120 ? 2.409 -8.184 -9.081 1.00 96.31 120 ASP A N 1
ATOM 1008 C CA . ASP A 1 120 ? 1.971 -6.983 -8.352 1.00 96.31 120 ASP A CA 1
ATOM 1009 C C . ASP A 1 120 ? 0.477 -7.046 -7.990 1.00 96.31 120 ASP A C 1
ATOM 1011 O O . ASP A 1 120 ? 0.081 -6.811 -6.849 1.00 96.31 120 ASP A O 1
ATOM 1015 N N . GLN A 1 121 ? -0.375 -7.455 -8.939 1.00 96.38 121 GLN A N 1
ATOM 1016 C CA . GLN A 1 121 ? -1.811 -7.649 -8.692 1.00 96.38 121 GLN A CA 1
ATOM 1017 C C . GLN A 1 121 ? -2.098 -8.735 -7.647 1.00 96.38 121 GLN A C 1
ATOM 1019 O O . GLN A 1 121 ? -3.048 -8.623 -6.869 1.00 96.38 121 GLN A O 1
ATOM 1024 N N . LEU A 1 122 ? -1.347 -9.840 -7.664 1.00 94.75 122 LEU A N 1
ATOM 1025 C CA . LEU A 1 122 ? -1.515 -10.920 -6.691 1.00 94.75 122 LEU A CA 1
ATOM 1026 C C . LEU A 1 122 ? -1.014 -10.503 -5.307 1.00 94.75 122 LEU A C 1
ATOM 1028 O O . LEU A 1 122 ? -1.656 -10.847 -4.317 1.00 94.75 122 LEU A O 1
ATOM 1032 N N . GLU A 1 123 ? 0.077 -9.747 -5.233 1.00 94.62 123 GLU A N 1
ATOM 1033 C CA . GLU A 1 123 ? 0.593 -9.177 -3.990 1.00 94.62 123 GLU A CA 1
ATOM 1034 C C . GLU A 1 123 ? -0.385 -8.164 -3.390 1.00 94.62 123 GLU A C 1
ATOM 1036 O O . GLU A 1 123 ? -0.693 -8.257 -2.201 1.00 94.62 123 GLU A O 1
ATOM 1041 N N . GLU A 1 124 ? -0.971 -7.280 -4.203 1.00 95.69 124 GLU A N 1
ATOM 1042 C CA . GLU A 1 124 ? -2.012 -6.343 -3.765 1.00 95.69 124 GLU A CA 1
ATOM 1043 C C . GLU A 1 124 ? -3.249 -7.086 -3.235 1.00 95.69 124 GLU A C 1
ATOM 1045 O O . GLU A 1 124 ? -3.764 -6.778 -2.157 1.00 95.69 124 GLU A O 1
ATOM 1050 N N . ASN A 1 125 ? -3.716 -8.108 -3.960 1.00 95.38 125 ASN A N 1
ATOM 1051 C CA . ASN A 1 125 ? -4.855 -8.918 -3.529 1.00 95.38 125 ASN A CA 1
ATOM 1052 C C . ASN A 1 125 ? -4.554 -9.693 -2.239 1.00 95.38 125 ASN A C 1
ATOM 1054 O O . ASN A 1 125 ? -5.400 -9.738 -1.347 1.00 95.38 125 ASN A O 1
ATOM 1058 N N . ASN A 1 126 ? -3.354 -10.260 -2.101 1.00 92.06 126 ASN A N 1
ATOM 1059 C CA . ASN A 1 126 ? -2.921 -10.905 -0.862 1.00 92.06 126 ASN A CA 1
ATOM 1060 C C . ASN A 1 126 ? -2.825 -9.902 0.293 1.00 92.06 126 ASN A C 1
ATOM 1062 O O . ASN A 1 126 ? -3.207 -10.239 1.412 1.00 92.06 126 ASN A O 1
ATOM 1066 N N . GLY A 1 127 ? -2.377 -8.672 0.030 1.00 93.44 127 GLY A N 1
ATOM 1067 C CA . GLY A 1 127 ? -2.382 -7.574 0.995 1.00 93.44 127 GLY A CA 1
ATOM 1068 C C . GLY A 1 127 ? -3.788 -7.285 1.519 1.00 93.44 127 GLY A C 1
ATOM 1069 O O . GLY A 1 127 ? -4.005 -7.326 2.729 1.00 93.44 127 GLY A O 1
ATOM 1070 N N . LYS A 1 128 ? -4.762 -7.113 0.614 1.00 94.06 128 LYS A N 1
ATOM 1071 C CA . LYS A 1 128 ? -6.182 -6.905 0.960 1.00 94.06 128 LYS A CA 1
ATOM 1072 C C . LYS A 1 128 ? -6.773 -8.082 1.736 1.00 94.06 128 LYS A C 1
ATOM 1074 O O . LYS A 1 128 ? -7.507 -7.889 2.699 1.00 94.06 128 LYS A O 1
ATOM 1079 N N . VAL A 1 129 ? -6.460 -9.320 1.342 1.00 94.12 129 VAL A N 1
ATOM 1080 C CA . VAL A 1 129 ? -6.909 -10.517 2.074 1.00 94.12 129 VAL A CA 1
ATOM 1081 C C . VAL A 1 129 ? -6.308 -10.552 3.478 1.00 94.12 129 VAL A C 1
ATOM 1083 O O . VAL A 1 129 ? -7.025 -10.870 4.423 1.00 94.12 129 VAL A O 1
ATOM 1086 N N . ARG A 1 130 ? -5.029 -10.195 3.636 1.00 94.62 130 ARG A N 1
ATOM 1087 C CA . ARG A 1 130 ? -4.371 -10.142 4.946 1.00 94.62 130 ARG A CA 1
ATOM 1088 C C . ARG A 1 130 ? -4.974 -9.060 5.839 1.00 94.62 130 ARG A C 1
ATOM 1090 O O . ARG A 1 130 ? -5.191 -9.315 7.016 1.00 94.62 130 ARG A O 1
ATOM 1097 N N . GLU A 1 131 ? -5.278 -7.889 5.290 1.00 92.38 131 GLU A N 1
ATOM 1098 C CA . GLU A 1 131 ? -5.974 -6.814 6.008 1.00 92.38 131 GLU A CA 1
ATOM 1099 C C . GLU A 1 131 ? -7.363 -7.269 6.478 1.00 92.38 131 GLU A C 1
ATOM 1101 O O . GLU A 1 131 ? -7.654 -7.220 7.672 1.00 92.38 131 GLU A O 1
ATOM 1106 N N . ASN A 1 132 ? -8.162 -7.855 5.580 1.00 92.88 132 ASN A N 1
ATOM 1107 C CA . ASN A 1 132 ? -9.466 -8.426 5.928 1.00 92.88 132 ASN A CA 1
ATOM 1108 C C . ASN A 1 132 ? -9.362 -9.533 6.992 1.00 92.88 132 ASN A C 1
ATOM 1110 O O . ASN A 1 132 ? -10.237 -9.650 7.850 1.00 92.88 132 ASN A O 1
ATOM 1114 N N . GLN A 1 133 ? -8.310 -10.359 6.953 1.00 93.12 133 GLN A N 1
ATOM 1115 C CA . GLN A 1 133 ? -8.052 -11.369 7.983 1.00 93.12 133 GLN A CA 1
ATOM 1116 C C . GLN A 1 133 ? -7.727 -10.733 9.336 1.00 93.12 133 GLN A C 1
ATOM 1118 O O . GLN A 1 133 ? -8.269 -11.177 10.345 1.00 93.12 133 GLN A O 1
ATOM 1123 N N . MET A 1 134 ? -6.901 -9.683 9.367 1.00 90.38 134 MET A N 1
ATOM 1124 C CA . MET A 1 134 ? -6.600 -8.954 10.602 1.00 90.38 134 MET A CA 1
ATOM 1125 C C . MET A 1 134 ? -7.853 -8.297 11.185 1.00 90.38 134 MET A C 1
ATOM 1127 O O . MET A 1 134 ? -8.058 -8.338 12.395 1.00 90.38 134 MET A O 1
ATOM 1131 N N . ASP A 1 135 ? -8.717 -7.724 10.350 1.00 93.44 135 ASP A N 1
ATOM 1132 C CA . ASP A 1 135 ? -9.974 -7.137 10.817 1.00 93.44 135 ASP A CA 1
ATOM 1133 C C . ASP A 1 135 ? -10.968 -8.200 11.296 1.00 93.44 135 ASP A C 1
ATOM 1135 O O . ASP A 1 135 ? -11.650 -7.996 12.303 1.00 93.44 135 ASP A O 1
ATOM 1139 N N . HIS A 1 136 ? -10.999 -9.372 10.653 1.00 94.62 136 HIS A N 1
ATOM 1140 C CA . HIS A 1 136 ? -11.763 -10.516 11.146 1.00 94.62 136 HIS A CA 1
ATOM 1141 C C . HIS A 1 136 ? -11.249 -11.006 12.507 1.00 94.62 136 HIS A C 1
ATOM 1143 O O . HIS A 1 136 ? -12.051 -11.289 13.394 1.00 94.62 136 HIS A O 1
ATOM 1149 N N . GLU A 1 137 ? -9.931 -11.070 12.700 1.00 94.69 137 GLU A N 1
ATOM 1150 C CA . GLU A 1 137 ? -9.313 -11.461 13.969 1.00 94.69 137 GLU A CA 1
ATOM 1151 C C . GLU A 1 137 ? -9.600 -10.444 15.081 1.00 94.69 137 GLU A C 1
ATOM 1153 O O . GLU A 1 137 ? -10.008 -10.837 16.172 1.00 94.69 137 GLU A O 1
ATOM 1158 N N . LYS A 1 138 ? -9.497 -9.137 14.796 1.00 95.19 138 LYS A N 1
ATOM 1159 C CA . LYS A 1 138 ? -9.908 -8.079 15.736 1.00 95.19 138 LYS A CA 1
ATOM 1160 C C . LYS A 1 138 ? -11.380 -8.212 16.116 1.00 95.19 138 LYS A C 1
ATOM 1162 O O . LYS A 1 138 ? -11.702 -8.157 17.298 1.00 95.19 138 LYS A O 1
ATOM 1167 N N . LEU A 1 139 ? -12.267 -8.423 15.140 1.00 95.31 139 LEU A N 1
ATOM 1168 C CA . LEU A 1 139 ? -13.695 -8.610 15.400 1.00 95.31 139 LEU A CA 1
ATOM 1169 C C . LEU A 1 139 ? -13.949 -9.857 16.257 1.00 95.31 139 LEU A C 1
ATOM 1171 O O . LEU A 1 139 ? -14.742 -9.803 17.193 1.00 95.31 139 LEU A O 1
ATOM 1175 N N . LEU A 1 140 ? -13.270 -10.971 15.970 1.00 95.25 140 LEU A N 1
ATOM 1176 C CA . LEU A 1 140 ? -13.353 -12.185 16.783 1.00 95.25 140 LEU A CA 1
ATOM 1177 C C . LEU A 1 140 ? -12.863 -11.948 18.212 1.00 95.25 140 LEU A C 1
ATOM 1179 O O . LEU A 1 140 ? -13.497 -12.436 19.147 1.00 95.25 140 LEU A O 1
ATOM 1183 N N . GLN A 1 141 ? -11.783 -11.186 18.384 1.00 94.94 141 GLN A N 1
ATOM 1184 C CA . GLN A 1 141 ? -11.273 -10.809 19.696 1.00 94.94 141 GLN A CA 1
ATOM 1185 C C . GLN A 1 141 ? -12.294 -9.954 20.455 1.00 94.94 141 GLN A C 1
ATOM 1187 O O . GLN A 1 141 ? -12.641 -10.299 21.581 1.00 94.94 141 GLN A O 1
ATOM 1192 N N . THR A 1 142 ? -12.870 -8.924 19.824 1.00 95.12 142 THR A N 1
ATOM 1193 C CA . THR A 1 142 ? -13.938 -8.110 20.429 1.00 95.12 142 THR A CA 1
ATOM 1194 C C . THR A 1 142 ? -15.152 -8.959 20.806 1.00 95.12 142 THR A C 1
ATOM 1196 O O . THR A 1 142 ? -15.650 -8.851 21.920 1.00 95.12 142 THR A O 1
ATOM 1199 N N . ILE A 1 143 ? -15.593 -9.872 19.933 1.00 94.75 143 ILE A N 1
ATOM 1200 C CA . ILE A 1 143 ? -16.696 -10.797 20.238 1.00 94.75 143 ILE A CA 1
ATOM 1201 C C . ILE A 1 143 ? -16.338 -11.718 21.413 1.00 94.75 143 ILE A C 1
ATOM 1203 O O . ILE A 1 143 ? -17.205 -12.046 22.226 1.00 94.75 143 ILE A O 1
ATOM 1207 N N . HIS A 1 144 ? -15.086 -12.170 21.516 1.00 95.38 144 HIS A N 1
ATOM 1208 C CA . HIS A 1 144 ? -14.637 -12.991 22.635 1.00 95.38 144 HIS A CA 1
ATOM 1209 C C . HIS A 1 144 ? -14.656 -12.200 23.947 1.00 95.38 144 HIS A C 1
ATOM 1211 O O . HIS A 1 144 ? -15.212 -12.676 24.940 1.00 95.38 144 HIS A O 1
ATOM 1217 N N . ASP A 1 145 ? -14.134 -10.979 23.933 1.00 95.81 145 ASP A N 1
ATOM 1218 C CA . ASP A 1 145 ? -14.109 -10.082 25.086 1.00 95.81 145 ASP A CA 1
ATOM 1219 C C . ASP A 1 145 ? -15.539 -9.719 25.532 1.00 95.81 145 ASP A C 1
ATOM 1221 O O . ASP A 1 145 ? -15.881 -9.856 26.713 1.00 95.81 145 ASP A O 1
ATOM 1225 N N . ASP A 1 146 ? -16.433 -9.407 24.591 1.00 96.19 146 ASP A N 1
ATOM 1226 C CA . ASP A 1 146 ? -17.859 -9.183 24.849 1.00 96.19 146 ASP A CA 1
ATOM 1227 C C . ASP A 1 146 ? -18.533 -10.434 25.414 1.00 96.19 146 ASP A C 1
ATOM 1229 O O . ASP A 1 146 ? -19.298 -10.357 26.377 1.00 96.19 146 ASP A O 1
ATOM 1233 N N . LYS A 1 147 ? -18.222 -11.620 24.876 1.00 97.06 147 LYS A N 1
ATOM 1234 C CA . LYS A 1 147 ? -18.745 -12.891 25.389 1.00 97.06 147 LYS A CA 1
ATOM 1235 C C . LYS A 1 147 ? -18.299 -13.133 26.827 1.00 97.06 147 LYS A C 1
ATOM 1237 O O . LYS A 1 147 ? -19.113 -13.605 27.625 1.00 97.06 147 LYS A O 1
ATOM 1242 N N . THR A 1 148 ? -17.046 -12.848 27.181 1.00 94.94 148 THR A N 1
ATOM 1243 C CA . THR A 1 148 ? -16.569 -13.013 28.565 1.00 94.94 148 THR A CA 1
ATOM 1244 C C . THR A 1 148 ? -17.247 -12.020 29.509 1.00 94.94 148 THR A C 1
ATOM 1246 O O . THR A 1 148 ? -17.729 -12.419 30.574 1.00 94.94 148 THR A O 1
ATOM 1249 N N . THR A 1 149 ? -17.389 -10.764 29.085 1.00 95.31 149 THR A N 1
ATOM 1250 C CA . THR A 1 149 ? -18.075 -9.707 29.839 1.00 95.31 149 THR A CA 1
ATOM 1251 C C . THR A 1 149 ? -19.548 -10.046 30.053 1.00 95.31 149 THR A C 1
ATOM 1253 O O . THR A 1 149 ? -20.035 -10.035 31.186 1.00 95.31 149 THR A O 1
ATOM 1256 N N . LEU A 1 150 ? -20.245 -10.454 28.991 1.00 94.44 150 LEU A N 1
ATOM 1257 C CA . LEU A 1 150 ? -21.634 -10.893 29.048 1.00 94.44 150 LEU A CA 1
ATOM 1258 C C . LEU A 1 150 ? -21.787 -12.147 29.913 1.00 94.44 150 LEU A C 1
ATOM 1260 O O . LEU A 1 150 ? -22.711 -12.219 30.717 1.00 94.44 150 LEU A O 1
ATOM 1264 N N . SER A 1 151 ? -20.870 -13.113 29.816 1.00 95.69 151 SER A N 1
ATOM 1265 C CA . SER A 1 151 ? -20.886 -14.311 30.670 1.00 95.69 151 SER A CA 1
ATOM 1266 C C . SER A 1 151 ? -20.760 -13.945 32.151 1.00 95.69 151 SER A C 1
ATOM 1268 O O . SER A 1 151 ? -21.468 -14.510 32.986 1.00 95.69 151 SER A O 1
ATOM 1270 N N . ARG A 1 152 ? -19.919 -12.957 32.488 1.00 94.94 152 ARG A N 1
ATOM 1271 C CA . ARG A 1 152 ? -19.780 -12.444 33.858 1.00 94.94 152 ARG A CA 1
ATOM 1272 C C . ARG A 1 152 ? -21.045 -11.727 34.331 1.00 94.94 152 ARG A C 1
ATOM 1274 O O . ARG A 1 152 ? -21.508 -11.997 35.437 1.00 94.94 152 ARG A O 1
ATOM 1281 N N . ALA A 1 153 ? -21.633 -10.875 33.495 1.00 94.25 153 ALA A N 1
ATOM 1282 C CA . ALA A 1 153 ? -22.889 -10.188 33.799 1.00 94.25 153 ALA A CA 1
ATOM 1283 C C . ALA A 1 153 ? -24.062 -11.174 33.966 1.00 94.25 153 ALA A C 1
ATOM 1285 O O . ALA A 1 153 ? -24.869 -11.039 34.884 1.00 94.25 153 ALA A O 1
ATOM 1286 N N . ILE A 1 154 ? -24.139 -12.214 33.128 1.00 95.25 154 ILE A N 1
ATOM 1287 C CA . ILE A 1 154 ? -25.132 -13.291 33.251 1.00 95.25 154 ILE A CA 1
ATOM 1288 C C . ILE A 1 154 ? -24.937 -14.057 34.562 1.00 95.25 154 ILE A C 1
ATOM 1290 O O . ILE A 1 154 ? -25.923 -14.334 35.244 1.00 95.25 154 ILE A O 1
ATOM 1294 N N . ALA A 1 155 ? -23.697 -14.375 34.944 1.00 95.81 155 ALA A N 1
ATOM 1295 C CA . ALA A 1 155 ? -23.413 -15.038 36.215 1.00 95.81 155 ALA A CA 1
ATOM 1296 C C . ALA A 1 155 ? -23.849 -14.182 37.417 1.00 95.81 155 ALA A C 1
ATOM 1298 O O . ALA A 1 155 ? -24.496 -14.698 38.326 1.00 95.81 155 ALA A O 1
ATOM 1299 N N . GLN A 1 156 ? -23.583 -12.872 37.388 1.00 96.62 156 GLN A N 1
ATOM 1300 C CA . GLN A 1 156 ? -24.061 -11.937 38.413 1.00 96.62 156 GLN A CA 1
ATOM 1301 C C . GLN A 1 156 ? -25.591 -11.869 38.454 1.00 96.62 156 GLN A C 1
ATOM 1303 O O . GLN A 1 156 ? -26.178 -11.985 39.523 1.00 96.62 156 GLN A O 1
ATOM 1308 N N . ASN A 1 157 ? -26.257 -11.770 37.301 1.00 95.75 157 ASN A N 1
ATOM 1309 C CA . ASN A 1 157 ? -27.720 -11.793 37.231 1.00 95.75 157 ASN A CA 1
ATOM 1310 C C . ASN A 1 157 ? -28.309 -13.103 37.762 1.00 95.75 157 ASN A C 1
ATOM 1312 O O . ASN A 1 157 ? -29.358 -13.091 38.404 1.00 95.75 157 ASN A O 1
ATOM 1316 N N . LYS A 1 158 ? -27.649 -14.236 37.506 1.00 96.56 158 LYS A N 1
ATOM 1317 C CA . LYS A 1 158 ? -28.046 -15.525 38.074 1.00 96.56 158 LYS A CA 1
ATOM 1318 C C . LYS A 1 158 ? -27.927 -15.502 39.599 1.00 96.56 158 LYS A C 1
ATOM 1320 O O . LYS A 1 158 ? -28.888 -15.864 40.264 1.00 96.56 158 LYS A O 1
ATOM 1325 N N . GLN A 1 159 ? -26.808 -15.017 40.136 1.00 96.50 159 GLN A N 1
ATOM 1326 C CA . GLN A 1 159 ? -26.600 -14.897 41.580 1.00 96.50 159 GLN A CA 1
ATOM 1327 C C . GLN A 1 159 ? -27.627 -13.959 42.233 1.00 96.50 159 GLN A C 1
ATOM 1329 O O . GLN A 1 159 ? -28.185 -14.299 43.269 1.00 96.50 159 GLN A O 1
ATOM 1334 N N . LEU A 1 160 ? -27.934 -12.812 41.619 1.00 96.62 160 LEU A N 1
ATOM 1335 C CA . LEU A 1 160 ? -28.962 -11.890 42.117 1.00 96.62 160 LEU A CA 1
ATOM 1336 C C . LEU A 1 160 ? -30.353 -12.532 42.117 1.00 96.62 160 LEU A C 1
ATOM 1338 O O . LEU A 1 160 ? -31.110 -12.352 43.065 1.00 96.62 160 LEU A O 1
ATOM 1342 N N . LYS A 1 161 ? -30.696 -13.304 41.077 1.00 97.44 161 LYS A N 1
ATOM 1343 C CA . LYS A 1 161 ? -31.953 -14.070 41.045 1.00 97.44 161 LYS A CA 1
ATOM 1344 C C . LYS A 1 161 ? -32.009 -15.119 42.151 1.00 97.44 161 LYS A C 1
ATOM 1346 O O . LYS A 1 161 ? -33.069 -15.313 42.732 1.00 97.44 161 LYS A O 1
ATOM 1351 N N . GLU A 1 162 ? -30.889 -15.771 42.440 1.00 96.56 162 GLU A N 1
ATOM 1352 C CA . GLU A 1 162 ? -30.783 -16.760 43.514 1.00 96.56 162 GLU A CA 1
ATOM 1353 C C . GLU A 1 162 ? -30.948 -16.097 44.888 1.00 96.56 162 GLU A C 1
ATOM 1355 O O . GLU A 1 162 ? -31.801 -16.519 45.660 1.00 96.56 162 GLU A O 1
ATOM 1360 N N . GLN A 1 163 ? -30.285 -14.961 45.129 1.00 96.38 163 GLN A N 1
ATOM 1361 C CA . GLN A 1 163 ? -30.487 -14.146 46.336 1.00 96.38 163 GLN A CA 1
ATOM 1362 C C . GLN A 1 163 ? -31.933 -13.656 46.490 1.00 96.38 163 GLN A C 1
ATOM 1364 O O . GLN A 1 163 ? -32.470 -13.632 47.596 1.00 96.38 163 GLN A O 1
ATOM 1369 N N . LEU A 1 164 ? -32.585 -13.266 45.390 1.00 96.19 164 LEU A N 1
ATOM 1370 C CA . LEU A 1 164 ? -33.986 -12.851 45.415 1.00 96.19 164 LEU A CA 1
ATOM 1371 C C . LEU A 1 164 ? -34.912 -14.027 45.757 1.00 96.19 164 LEU A C 1
ATOM 1373 O O . LEU A 1 164 ? -35.850 -13.854 46.531 1.00 96.19 164 LEU A O 1
ATOM 1377 N N . SER A 1 165 ? -34.625 -15.215 45.218 1.00 95.38 165 SER A N 1
ATOM 1378 C CA . SER A 1 165 ? -35.345 -16.447 45.550 1.00 95.38 165 SER A CA 1
ATOM 1379 C C . SER A 1 165 ? -35.172 -16.810 47.024 1.00 95.38 165 SER A C 1
ATOM 1381 O O . SER A 1 165 ? -36.159 -17.084 47.696 1.00 95.38 165 SER A O 1
ATOM 1383 N N . GLU A 1 166 ? -33.948 -16.745 47.555 1.00 96.50 166 GLU A N 1
ATOM 1384 C CA . GLU A 1 166 ? -33.668 -17.004 48.973 1.00 96.50 166 GLU A CA 1
ATOM 1385 C C . GLU A 1 166 ? -34.400 -16.020 49.893 1.00 96.50 166 GLU A C 1
ATOM 1387 O O . GLU A 1 166 ? -34.979 -16.425 50.903 1.00 96.50 166 GLU A O 1
ATOM 1392 N N . LEU A 1 167 ? -34.423 -14.731 49.537 1.00 94.94 167 LEU A N 1
ATOM 1393 C CA . LEU A 1 167 ? -35.188 -13.721 50.270 1.00 94.94 167 LEU A CA 1
ATOM 1394 C C . LEU A 1 167 ? -36.687 -14.010 50.225 1.00 94.94 167 LEU A C 1
ATOM 1396 O O . LEU A 1 167 ? -37.355 -13.896 51.251 1.00 94.94 167 LEU A O 1
ATOM 1400 N N . GLN A 1 168 ? -37.219 -14.393 49.064 1.00 94.88 168 GLN A N 1
ATOM 1401 C CA . GLN A 1 168 ? -38.632 -14.722 48.905 1.00 94.88 168 GLN A CA 1
ATOM 1402 C C . GLN A 1 168 ? -39.015 -15.965 49.723 1.00 94.88 168 GLN A C 1
ATOM 1404 O O . GLN A 1 168 ? -40.022 -15.940 50.432 1.00 94.88 168 GLN A O 1
ATOM 1409 N N . ASP A 1 169 ? -38.182 -17.005 49.711 1.00 95.75 169 ASP A N 1
ATOM 1410 C CA . ASP A 1 169 ? -38.363 -18.208 50.528 1.00 95.75 169 ASP A CA 1
ATOM 1411 C C . ASP A 1 169 ? -38.267 -17.897 52.027 1.00 95.75 169 ASP A C 1
ATOM 1413 O O . ASP A 1 169 ? -39.075 -18.386 52.823 1.00 95.75 169 ASP A O 1
ATOM 1417 N N . GLY A 1 170 ? -37.315 -17.048 52.427 1.00 96.25 170 GLY A N 1
ATOM 1418 C CA . GLY A 1 170 ? -37.193 -16.546 53.794 1.00 96.25 170 GLY A CA 1
ATOM 1419 C C . GLY A 1 170 ? -38.434 -15.771 54.237 1.00 96.25 170 GLY A C 1
ATOM 1420 O O . GLY A 1 170 ? -38.936 -15.990 55.339 1.00 96.25 170 GLY A O 1
ATOM 1421 N N . PHE A 1 171 ? -38.986 -14.929 53.360 1.00 95.38 171 PHE A N 1
ATOM 1422 C CA . PHE A 1 171 ? -40.210 -14.175 53.624 1.00 95.38 171 PHE A CA 1
ATOM 1423 C C . PHE A 1 171 ? -41.421 -15.095 53.784 1.00 95.38 171 PHE A C 1
ATOM 1425 O O . PHE A 1 171 ? -42.219 -14.901 54.697 1.00 95.38 171 PHE A O 1
ATOM 1432 N N . ILE A 1 172 ? -41.545 -16.126 52.942 1.00 95.88 172 ILE A N 1
ATOM 1433 C CA . ILE A 1 172 ? -42.615 -17.126 53.052 1.00 95.88 172 ILE A CA 1
ATOM 1434 C C . ILE A 1 172 ? -42.485 -17.906 54.364 1.00 95.88 172 ILE A C 1
ATOM 1436 O O . ILE A 1 172 ? -43.486 -18.088 55.055 1.00 95.88 172 ILE A O 1
ATOM 1440 N N . LYS A 1 173 ? -41.273 -18.332 54.746 1.00 95.56 173 LYS A N 1
ATOM 1441 C CA . LYS A 1 173 ? -41.035 -19.009 56.032 1.00 95.56 173 LYS A CA 1
ATOM 1442 C C . LYS A 1 173 ? -41.409 -18.123 57.214 1.00 95.56 173 LYS A C 1
ATOM 1444 O O . LYS A 1 173 ? -42.234 -18.534 58.015 1.00 95.56 173 LYS A O 1
ATOM 1449 N N . ILE A 1 174 ? -40.894 -16.894 57.270 1.00 94.12 174 ILE A N 1
ATOM 1450 C CA . ILE A 1 174 ? -41.214 -15.943 58.343 1.00 94.12 174 ILE A CA 1
ATOM 1451 C C . ILE A 1 174 ? -42.711 -15.626 58.362 1.00 94.12 174 ILE A C 1
ATOM 1453 O O . ILE A 1 174 ? -43.304 -15.546 59.430 1.00 94.12 174 ILE A O 1
ATOM 1457 N N . SER A 1 175 ? -43.355 -15.473 57.204 1.00 94.38 175 SER A N 1
ATOM 1458 C CA . SER A 1 175 ? -44.800 -15.245 57.132 1.00 94.38 175 SER A CA 1
ATOM 1459 C C . SER A 1 175 ? -45.593 -16.447 57.650 1.00 94.38 175 SER A C 1
ATOM 1461 O O . SER A 1 175 ? -46.589 -16.256 58.344 1.00 94.38 175 SER A O 1
ATOM 1463 N N . ASN A 1 176 ? -45.161 -17.673 57.342 1.00 94.75 176 ASN A N 1
ATOM 1464 C CA . ASN A 1 176 ? -45.771 -18.897 57.863 1.00 94.75 176 ASN A CA 1
ATOM 1465 C C . ASN A 1 176 ? -45.547 -19.040 59.372 1.00 94.75 176 ASN A C 1
ATOM 1467 O O . ASN A 1 176 ? -46.492 -19.354 60.092 1.00 94.75 176 ASN A O 1
ATOM 1471 N N . ASP A 1 177 ? -44.337 -18.766 59.857 1.00 95.19 177 ASP A N 1
ATOM 1472 C CA . ASP A 1 177 ? -43.998 -18.805 61.279 1.00 95.19 177 ASP A CA 1
ATOM 1473 C C . ASP A 1 177 ? -44.782 -17.740 62.048 1.00 95.19 177 ASP A C 1
ATOM 1475 O O . ASP A 1 177 ? -45.403 -18.052 63.059 1.00 95.19 177 ASP A O 1
ATOM 1479 N N . ASN A 1 178 ? -44.865 -16.512 61.526 1.00 94.19 178 ASN A N 1
ATOM 1480 C CA . ASN A 1 178 ? -45.691 -15.444 62.087 1.00 94.19 178 ASN A CA 1
ATOM 1481 C C . ASN A 1 178 ? -47.174 -15.826 62.104 1.00 94.19 178 ASN A C 1
ATOM 1483 O O . ASN A 1 178 ? -47.851 -15.564 63.095 1.00 94.19 178 ASN A O 1
ATOM 1487 N N . MET A 1 179 ? -47.692 -16.461 61.047 1.00 93.94 179 MET A N 1
ATOM 1488 C CA . MET A 1 179 ? -49.076 -16.942 61.016 1.00 93.94 179 MET A CA 1
ATOM 1489 C C . MET A 1 179 ? -49.307 -18.043 62.057 1.00 93.94 179 MET A C 1
ATOM 1491 O O . MET A 1 179 ? -50.308 -18.017 62.769 1.00 93.94 179 MET A O 1
ATOM 1495 N N . ASN A 1 180 ? -48.379 -18.992 62.192 1.00 94.94 180 ASN A N 1
ATOM 1496 C CA . ASN A 1 180 ? -48.471 -20.067 63.177 1.00 94.94 180 ASN A CA 1
ATOM 1497 C C . ASN A 1 180 ? -48.387 -19.525 64.613 1.00 94.94 180 ASN A C 1
ATOM 1499 O O . ASN A 1 180 ? -49.218 -19.865 65.450 1.00 94.94 180 ASN A O 1
ATOM 1503 N N . LEU A 1 181 ? -47.454 -18.609 64.877 1.00 93.75 181 LEU A N 1
ATOM 1504 C CA . LEU A 1 181 ? -47.317 -17.942 66.168 1.00 93.75 181 LEU A CA 1
ATOM 1505 C C . LEU A 1 181 ? -48.561 -17.106 66.491 1.00 93.75 181 LEU A C 1
ATOM 1507 O O . LEU A 1 181 ? -49.060 -17.165 67.608 1.00 93.75 181 LEU A O 1
ATOM 1511 N N . THR A 1 182 ? -49.118 -16.396 65.505 1.00 93.94 182 THR A N 1
ATOM 1512 C CA . THR A 1 182 ? -50.377 -15.650 65.658 1.00 93.94 182 THR A CA 1
ATOM 1513 C C . THR A 1 182 ? -51.537 -16.591 65.980 1.00 93.94 182 THR A C 1
ATOM 1515 O O . THR A 1 182 ? -52.292 -16.322 66.909 1.00 93.94 182 THR A O 1
ATOM 1518 N N . ASN A 1 183 ? -51.654 -17.725 65.282 1.00 93.94 183 ASN A N 1
ATOM 1519 C CA . ASN A 1 183 ? -52.662 -18.745 65.584 1.00 93.94 183 ASN A CA 1
ATOM 1520 C C . ASN A 1 183 ? -52.476 -19.325 66.995 1.00 93.94 183 ASN A C 1
ATOM 1522 O O . ASN A 1 183 ? -53.452 -19.526 67.717 1.00 93.94 183 ASN A O 1
ATOM 1526 N N . GLN A 1 184 ? -51.232 -19.572 67.414 1.00 95.50 184 GLN A N 1
ATOM 1527 C CA . GLN A 1 184 ? -50.922 -20.062 68.753 1.00 95.50 184 GLN A CA 1
ATOM 1528 C C . GLN A 1 184 ? -51.297 -19.027 69.818 1.00 95.50 184 GLN A C 1
ATOM 1530 O O . GLN A 1 184 ? -51.958 -19.387 70.791 1.00 95.50 184 GLN A O 1
ATOM 1535 N N . ILE A 1 185 ? -50.956 -17.752 69.612 1.00 92.62 185 ILE A N 1
ATOM 1536 C CA . ILE A 1 185 ? -51.349 -16.642 70.489 1.00 92.62 185 ILE A CA 1
ATOM 1537 C C . ILE A 1 185 ? -52.874 -16.562 70.583 1.00 92.62 185 ILE A C 1
ATOM 1539 O O . ILE A 1 185 ? -53.402 -16.620 71.686 1.00 92.62 185 ILE A O 1
ATOM 1543 N N . GLN A 1 186 ? -53.591 -16.550 69.457 1.00 92.75 186 GLN A N 1
ATOM 1544 C CA . GLN A 1 186 ? -55.059 -16.525 69.443 1.00 92.75 186 GLN A CA 1
ATOM 1545 C C . GLN A 1 186 ? -55.672 -17.730 70.174 1.00 92.75 186 GLN A C 1
ATOM 1547 O O . GLN A 1 186 ? -56.650 -17.586 70.907 1.00 92.75 186 GLN A O 1
ATOM 1552 N N . SER A 1 187 ? -55.091 -18.926 70.018 1.00 93.69 187 SER A N 1
ATOM 1553 C CA . SER A 1 187 ? -55.552 -20.123 70.731 1.00 93.69 187 SER A CA 1
ATOM 1554 C C . SER A 1 187 ? -55.338 -20.020 72.245 1.00 93.69 187 SER A C 1
ATOM 1556 O O . SER A 1 187 ? -56.223 -20.396 73.015 1.00 93.69 187 SER A O 1
ATOM 1558 N N . GLN A 1 188 ? -54.197 -19.469 72.674 1.00 91.38 188 GLN A N 1
ATOM 1559 C CA . GLN A 1 188 ? -53.880 -19.242 74.082 1.00 91.38 188 GLN A CA 1
ATOM 1560 C C . GLN A 1 188 ? -54.769 -18.152 74.673 1.00 91.38 188 GLN A C 1
ATOM 1562 O O . GLN A 1 188 ? -55.305 -18.341 75.757 1.00 91.38 188 GLN A O 1
ATOM 1567 N N . GLU A 1 189 ? -54.997 -17.050 73.959 1.00 90.75 189 GLU A N 1
ATOM 1568 C CA . GLU A 1 189 ? -55.936 -15.998 74.360 1.00 90.75 189 GLU A CA 1
ATOM 1569 C C . GLU A 1 189 ? -57.358 -16.543 74.525 1.00 90.75 189 GLU A C 1
ATOM 1571 O O . GLU A 1 189 ? -58.025 -16.230 75.510 1.00 90.75 189 GLU A O 1
ATOM 1576 N N . TYR A 1 190 ? -57.814 -17.408 73.613 1.00 93.44 190 TYR A N 1
ATOM 1577 C CA . TYR A 1 190 ? -59.115 -18.067 73.725 1.00 93.44 190 TYR A CA 1
ATOM 1578 C C . TYR A 1 190 ? -59.203 -18.977 74.961 1.00 93.44 190 TYR A C 1
ATOM 1580 O O . TYR A 1 190 ? -60.179 -18.909 75.711 1.00 93.44 190 TYR A O 1
ATOM 1588 N N . LEU A 1 191 ? -58.174 -19.792 75.214 1.00 93.69 191 LEU A N 1
ATOM 1589 C CA . LEU A 1 191 ? -58.071 -20.638 76.409 1.00 93.69 191 LEU A CA 1
ATOM 1590 C C . LEU A 1 191 ? -58.038 -19.811 77.699 1.00 93.69 191 LEU A C 1
ATOM 1592 O O . LEU A 1 191 ? -58.728 -20.136 78.662 1.00 93.69 191 LEU A O 1
ATOM 1596 N N . ASN A 1 192 ? -57.274 -18.721 77.705 1.00 91.75 192 ASN A N 1
ATOM 1597 C CA . ASN A 1 192 ? -57.159 -17.803 78.831 1.00 91.75 192 ASN A CA 1
ATOM 1598 C C . ASN A 1 192 ? -58.497 -17.100 79.097 1.00 91.75 192 ASN A C 1
ATOM 1600 O O . ASN A 1 192 ? -58.929 -16.997 80.241 1.00 91.75 192 ASN A O 1
ATOM 1604 N N . LYS A 1 193 ? -59.230 -16.722 78.042 1.00 93.94 193 LYS A N 1
ATOM 1605 C CA . LYS A 1 193 ? -60.598 -16.210 78.164 1.00 93.94 193 LYS A CA 1
ATOM 1606 C C . LYS A 1 193 ? -61.540 -17.243 78.790 1.00 93.94 193 LYS A C 1
ATOM 1608 O O . LYS A 1 193 ? -62.255 -16.895 79.724 1.00 93.94 193 LYS A O 1
ATOM 1613 N N . GLN A 1 194 ? -61.507 -18.503 78.349 1.00 93.31 194 GLN A N 1
ATOM 1614 C CA . GLN A 1 194 ? -62.310 -19.569 78.968 1.00 93.31 194 GLN A CA 1
ATOM 1615 C C . GLN A 1 194 ? -61.937 -19.815 80.440 1.00 93.31 194 GLN A C 1
ATOM 1617 O O . GLN A 1 194 ? -62.814 -20.041 81.275 1.00 93.31 194 GLN A O 1
ATOM 1622 N N . LEU A 1 195 ? -60.643 -19.786 80.771 1.00 89.06 195 LEU A N 1
ATOM 1623 C CA . LEU A 1 195 ? -60.152 -19.915 82.144 1.00 89.06 195 LEU A CA 1
ATOM 1624 C C . LEU A 1 195 ? -60.606 -18.742 83.014 1.00 89.06 195 LEU A C 1
ATOM 1626 O O . LEU A 1 195 ? -61.110 -18.980 84.106 1.00 89.06 195 LEU A O 1
ATOM 1630 N N . ASN A 1 196 ? -60.502 -17.508 82.520 1.00 91.12 196 ASN A N 1
ATOM 1631 C CA . ASN A 1 196 ? -60.999 -16.317 83.208 1.00 91.12 196 ASN A CA 1
ATOM 1632 C C . ASN A 1 196 ? -62.517 -16.365 83.408 1.00 91.12 196 ASN A C 1
ATOM 1634 O O . ASN A 1 196 ? -62.994 -16.026 84.486 1.00 91.12 196 ASN A O 1
ATOM 1638 N N . GLU A 1 197 ? -63.284 -16.838 82.421 1.00 91.19 197 GLU A N 1
ATOM 1639 C CA . GLU A 1 197 ? -64.729 -17.054 82.576 1.00 91.19 197 GLU A CA 1
ATOM 1640 C C . GLU A 1 197 ? -65.032 -18.096 83.667 1.00 91.19 197 GLU A C 1
ATOM 1642 O O . GLU A 1 197 ? -65.939 -17.890 84.474 1.00 91.19 197 GLU A O 1
ATOM 1647 N N . ARG A 1 198 ? -64.261 -19.190 83.751 1.00 92.06 198 ARG A N 1
ATOM 1648 C CA . ARG A 1 198 ? -64.402 -20.180 84.835 1.00 92.06 198 ARG A CA 1
ATOM 1649 C C . ARG A 1 198 ? -63.972 -19.651 86.199 1.00 92.06 198 ARG A C 1
ATOM 1651 O O . ARG A 1 198 ? -64.652 -19.939 87.179 1.00 92.06 198 ARG A O 1
ATOM 1658 N N . LEU A 1 199 ? -62.873 -18.903 86.272 1.00 89.94 199 LEU A N 1
ATOM 1659 C CA . LEU A 1 199 ? -62.418 -18.262 87.506 1.00 89.94 199 LEU A CA 1
ATOM 1660 C C . LEU A 1 199 ? -63.478 -17.288 88.013 1.00 89.94 199 LEU A C 1
ATOM 1662 O O . LEU A 1 199 ? -63.869 -17.391 89.167 1.00 89.94 199 LEU A O 1
ATOM 1666 N N . ALA A 1 200 ? -64.032 -16.447 87.137 1.00 89.12 200 ALA A N 1
ATOM 1667 C CA . ALA A 1 200 ? -65.133 -15.555 87.486 1.00 89.12 200 ALA A CA 1
ATOM 1668 C C . ALA A 1 200 ? -66.362 -16.331 87.997 1.00 89.12 200 ALA A C 1
ATOM 1670 O O . ALA A 1 200 ? -66.980 -15.936 88.982 1.00 89.12 200 ALA A O 1
ATOM 1671 N N . GLN A 1 201 ? -66.709 -17.470 87.382 1.00 88.69 201 GLN A N 1
ATOM 1672 C CA . GLN A 1 201 ? -6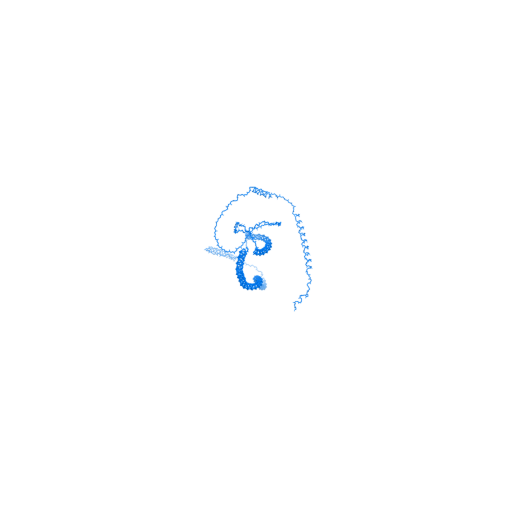7.788 -18.333 87.884 1.00 88.69 201 GLN A CA 1
ATOM 1673 C C . GLN A 1 201 ? -67.486 -18.905 89.278 1.00 88.69 201 GLN A C 1
ATOM 1675 O O . GLN A 1 201 ? -68.373 -18.919 90.131 1.00 88.69 201 GLN A O 1
ATOM 1680 N N . GLN A 1 202 ? -66.260 -19.373 89.528 1.00 84.94 202 GLN A N 1
ATOM 1681 C CA . GLN A 1 202 ? -65.850 -19.877 90.843 1.00 84.94 202 GLN A CA 1
ATOM 1682 C C . GLN A 1 202 ? -65.786 -18.772 91.899 1.00 84.94 202 GLN A C 1
ATOM 1684 O O . GLN A 1 202 ? -66.161 -19.008 93.043 1.00 84.94 202 GLN A O 1
ATOM 1689 N N . GLU A 1 203 ? -65.358 -17.569 91.532 1.00 83.69 203 GLU A N 1
ATOM 1690 C CA . GLU A 1 203 ? -65.335 -16.399 92.409 1.00 83.69 203 GLU A CA 1
ATOM 1691 C C . GLU A 1 203 ? -66.763 -16.008 92.822 1.00 83.69 203 GLU A C 1
ATOM 1693 O O . GLU A 1 203 ? -67.038 -15.797 94.002 1.00 83.69 203 GLU A O 1
ATOM 1698 N N . VAL A 1 204 ? -67.725 -16.054 91.892 1.00 85.31 204 VAL A N 1
ATOM 1699 C CA . VAL A 1 204 ? -69.158 -15.882 92.201 1.00 85.31 204 VAL A CA 1
ATOM 1700 C C . VAL A 1 204 ? -69.688 -16.991 93.124 1.00 85.31 204 VAL A C 1
ATOM 1702 O O . VAL A 1 204 ? -70.450 -16.715 94.045 1.00 85.31 204 VAL A O 1
ATOM 1705 N N . GLN A 1 205 ? -69.284 -18.249 92.927 1.00 83.12 205 GLN A N 1
ATOM 1706 C CA . GLN A 1 205 ? -69.684 -19.343 93.826 1.00 83.12 205 GLN A CA 1
ATOM 1707 C C . GLN A 1 205 ? -69.068 -19.204 95.223 1.00 83.12 205 GLN A C 1
ATOM 1709 O O . GLN A 1 205 ? -69.742 -19.437 96.223 1.00 83.12 205 GLN A O 1
ATOM 1714 N N . THR A 1 206 ? -67.802 -18.797 95.302 1.00 77.75 206 THR A N 1
ATOM 1715 C CA . THR A 1 206 ? -67.091 -18.608 96.573 1.00 77.75 206 THR A CA 1
ATOM 1716 C C . THR A 1 206 ? -67.685 -17.435 97.342 1.00 77.75 206 THR A C 1
ATOM 1718 O O . THR A 1 206 ? -67.980 -17.582 98.520 1.00 77.75 206 THR A O 1
ATOM 1721 N N . THR A 1 207 ? -67.972 -16.317 96.670 1.00 77.00 207 THR A N 1
ATOM 1722 C CA . THR A 1 207 ? -68.670 -15.172 97.278 1.00 77.00 207 THR A CA 1
ATOM 1723 C C . THR A 1 207 ? -70.095 -15.523 97.710 1.00 77.00 207 THR A C 1
ATOM 1725 O O . THR A 1 207 ? -70.527 -15.076 98.768 1.00 77.00 207 THR A O 1
ATOM 1728 N N . HIS A 1 208 ? -70.818 -16.367 96.964 1.00 78.94 208 HIS A N 1
ATOM 1729 C CA . HIS A 1 208 ? -72.116 -16.891 97.404 1.00 78.94 208 HIS A CA 1
ATOM 1730 C C . HIS A 1 208 ? -71.984 -17.728 98.685 1.00 78.94 208 HIS A C 1
ATOM 1732 O O . HIS A 1 208 ? -72.751 -17.533 99.624 1.00 78.94 208 HIS A O 1
ATOM 1738 N N . HIS A 1 209 ? -70.999 -18.629 98.760 1.00 74.44 209 HIS A N 1
ATOM 1739 C CA . HIS A 1 209 ? -70.743 -19.410 99.972 1.00 74.44 209 HIS A CA 1
ATOM 1740 C C . HIS A 1 209 ? -70.235 -18.551 101.140 1.00 74.44 209 HIS A C 1
ATOM 1742 O O . HIS A 1 209 ? -70.642 -18.785 102.272 1.00 74.44 209 HIS A O 1
ATOM 1748 N N . GLU A 1 210 ? -69.408 -17.532 100.902 1.00 70.44 210 GLU A N 1
ATOM 1749 C CA . GLU A 1 210 ? -69.013 -16.552 101.923 1.00 70.44 210 GLU A CA 1
ATOM 1750 C C . GLU A 1 210 ? -70.222 -15.769 102.447 1.00 70.44 210 GLU A C 1
ATOM 1752 O O . GLU A 1 210 ? -70.349 -15.587 103.657 1.00 70.44 210 GLU A O 1
ATOM 1757 N N . GLN A 1 211 ? -71.141 -15.359 101.566 1.00 70.19 211 GLN A N 1
ATOM 1758 C CA . GLN A 1 211 ? -72.401 -14.717 101.950 1.00 70.19 211 GLN A CA 1
ATOM 1759 C C . GLN A 1 211 ? -73.322 -15.671 102.723 1.00 70.19 211 GLN A C 1
ATOM 1761 O O . GLN A 1 211 ? -73.929 -15.257 103.712 1.00 70.19 211 GLN A O 1
ATOM 1766 N N . GLU A 1 212 ? -73.397 -16.951 102.343 1.00 68.50 212 GLU A N 1
ATOM 1767 C CA . GLU A 1 212 ? -74.105 -17.978 103.119 1.00 68.50 212 GLU A CA 1
ATOM 1768 C C . GLU A 1 212 ? -73.482 -18.143 104.510 1.00 68.50 212 GLU A C 1
ATOM 1770 O O . GLU A 1 212 ? -74.203 -18.079 105.504 1.00 68.50 212 GLU A O 1
ATOM 1775 N N . VAL A 1 213 ? -72.155 -18.266 104.615 1.00 64.12 213 VAL A N 1
ATOM 1776 C CA . VAL A 1 213 ? -71.433 -18.382 105.894 1.00 64.12 213 VAL A CA 1
ATOM 1777 C C . VAL A 1 213 ? -71.608 -17.128 106.761 1.00 64.12 213 VAL A C 1
ATOM 1779 O O . VAL A 1 213 ? -71.829 -17.253 107.967 1.00 64.12 213 VAL A O 1
ATOM 1782 N N . GLN A 1 214 ? -71.605 -15.929 106.169 1.00 59.59 214 GLN A N 1
ATOM 1783 C CA . GLN A 1 214 ? -71.912 -14.677 106.873 1.00 59.59 214 GLN A CA 1
ATOM 1784 C C . GLN A 1 214 ? -73.370 -14.598 107.338 1.00 59.59 214 GLN A C 1
ATOM 1786 O O . GLN A 1 214 ? -73.633 -14.021 108.390 1.00 59.59 214 GLN A O 1
ATOM 1791 N N . SER A 1 215 ? -74.321 -15.209 106.624 1.00 57.88 215 SER A N 1
ATOM 1792 C CA . SER A 1 215 ? -75.726 -15.237 107.053 1.00 57.88 215 SER A CA 1
ATOM 1793 C C . SER A 1 215 ? -75.968 -16.104 108.301 1.00 57.88 215 SER A C 1
ATOM 1795 O O . SER A 1 215 ? -76.928 -15.866 109.035 1.00 57.88 215 SER A O 1
ATOM 1797 N N . TYR A 1 216 ? -75.078 -17.065 108.587 1.00 54.16 216 TYR A N 1
ATOM 1798 C CA . TYR A 1 216 ? -75.164 -17.947 109.757 1.00 54.16 216 TYR A CA 1
ATOM 1799 C C . TYR A 1 216 ? -74.448 -17.415 111.011 1.00 54.16 216 TYR A C 1
ATOM 1801 O O . TYR A 1 216 ? -74.549 -18.037 112.069 1.00 54.16 216 TYR A O 1
ATOM 1809 N N . GLN A 1 217 ? -73.750 -16.275 110.943 1.00 49.09 217 GLN A N 1
ATOM 1810 C CA . GLN A 1 217 ? -73.044 -15.696 112.092 1.00 49.09 217 GLN A CA 1
ATOM 1811 C C . GLN A 1 217 ? -73.559 -14.287 112.417 1.00 49.09 217 GLN A C 1
ATOM 1813 O O . GLN A 1 217 ? -73.209 -13.307 111.767 1.00 49.09 217 GLN A O 1
ATOM 1818 N N . GLN A 1 218 ? -74.354 -14.171 113.487 1.00 40.41 218 GLN A N 1
ATOM 1819 C CA . GLN A 1 218 ? -74.681 -12.895 114.139 1.00 40.41 218 GLN A CA 1
ATOM 1820 C C . GLN A 1 218 ? -74.468 -13.026 115.671 1.00 40.41 218 GLN A C 1
ATOM 1822 O O . GLN A 1 218 ? -74.580 -14.132 116.203 1.00 40.41 218 GLN A O 1
ATOM 1827 N N . PRO A 1 219 ? -74.066 -11.953 116.387 1.00 56.94 219 PRO A N 1
ATOM 1828 C CA . PRO A 1 219 ? -73.078 -12.032 117.458 1.00 56.94 219 PRO A CA 1
ATOM 1829 C C . PRO A 1 219 ? -73.695 -12.228 118.847 1.00 56.94 219 PRO A C 1
ATOM 1831 O O . PRO A 1 219 ? -74.708 -11.616 119.187 1.00 56.94 219 PRO A O 1
ATOM 1834 N N . GLN A 1 220 ? -73.014 -13.003 119.693 1.00 39.16 220 GLN A N 1
ATOM 1835 C CA . GLN A 1 220 ? -73.205 -12.986 121.143 1.00 39.16 220 GLN A CA 1
ATOM 1836 C C . GLN A 1 220 ? -71.860 -12.805 121.846 1.00 39.16 220 GLN A C 1
ATOM 1838 O O . GLN A 1 220 ? -70.849 -13.394 121.475 1.00 39.16 220 GLN A O 1
ATOM 1843 N N . ALA A 1 221 ? -71.874 -11.905 122.822 1.00 41.03 221 ALA A N 1
ATOM 1844 C CA . ALA A 1 221 ? -70.724 -11.362 123.516 1.00 41.03 221 ALA A CA 1
ATOM 1845 C C . ALA A 1 221 ? -70.264 -12.214 124.714 1.00 41.03 221 ALA A C 1
ATOM 1847 O O . ALA A 1 221 ? -71.071 -12.886 125.348 1.00 41.03 221 ALA A O 1
ATOM 1848 N N . ALA A 1 222 ? -68.990 -11.993 125.068 1.00 39.53 222 ALA A N 1
ATOM 1849 C CA . ALA A 1 222 ? -68.354 -12.125 126.386 1.00 39.53 222 ALA A CA 1
ATOM 1850 C C . ALA A 1 222 ? -68.101 -13.539 126.952 1.00 39.53 222 ALA A C 1
ATOM 1852 O O . ALA A 1 222 ? -69.016 -14.224 127.388 1.00 39.53 222 ALA A O 1
ATOM 1853 N N . SER A 1 223 ? -66.828 -13.896 127.171 1.00 38.12 223 SER A N 1
ATOM 1854 C CA . SER A 1 223 ? -66.113 -13.590 128.427 1.00 38.12 223 SER A CA 1
ATOM 1855 C C . SER A 1 223 ? -64.866 -14.474 128.609 1.00 38.12 223 SER A C 1
ATOM 1857 O O . SER A 1 223 ? -64.937 -15.678 128.412 1.00 38.12 223 SER A O 1
ATOM 1859 N N . HIS A 1 224 ? -63.778 -13.846 129.075 1.00 50.47 224 HIS A N 1
ATOM 1860 C CA . HIS A 1 224 ? -62.738 -14.388 129.967 1.00 50.47 224 HIS A CA 1
ATOM 1861 C C . HIS A 1 224 ? -62.103 -15.743 129.603 1.00 50.47 224 HIS A C 1
ATOM 1863 O O . HIS A 1 224 ? -62.651 -16.779 129.963 1.00 50.47 224 HIS A O 1
ATOM 1869 N N . ASN A 1 225 ? -60.897 -15.702 129.009 1.00 49.25 225 ASN A N 1
ATOM 1870 C CA . ASN A 1 225 ? -59.747 -16.572 129.355 1.00 49.25 225 ASN A CA 1
ATOM 1871 C C . ASN A 1 225 ? -58.445 -16.277 128.562 1.00 49.25 225 ASN A C 1
ATOM 1873 O O . ASN A 1 225 ? -57.433 -16.928 128.805 1.00 49.25 225 ASN A O 1
ATOM 1877 N N . ASP A 1 226 ? -58.404 -15.272 127.679 1.00 51.38 226 ASP A N 1
ATOM 1878 C CA . ASP A 1 226 ? -57.287 -15.133 126.720 1.00 51.38 226 ASP A CA 1
ATOM 1879 C C . ASP A 1 226 ? -56.000 -14.453 127.242 1.00 51.38 226 ASP A C 1
ATOM 1881 O O . ASP A 1 226 ? -54.999 -14.418 126.531 1.00 51.38 226 ASP A O 1
ATOM 1885 N N . ASN A 1 227 ? -55.952 -13.956 128.486 1.00 53.22 227 ASN A N 1
ATOM 1886 C CA . ASN A 1 227 ? -54.761 -13.229 128.965 1.00 53.22 227 ASN A CA 1
ATOM 1887 C C . ASN A 1 227 ? -53.577 -14.125 129.384 1.00 53.22 227 ASN A C 1
ATOM 1889 O O . ASN A 1 227 ? -52.441 -13.673 129.299 1.00 53.22 227 ASN A O 1
ATOM 1893 N N . GLU A 1 228 ? -53.787 -15.385 129.786 1.00 54.38 228 GLU A N 1
ATOM 1894 C CA . GLU A 1 228 ? -52.675 -16.284 130.177 1.00 54.38 228 GLU A CA 1
ATOM 1895 C C . GLU A 1 228 ? -52.050 -17.035 128.987 1.00 54.38 228 GLU A C 1
ATOM 1897 O O . GLU A 1 228 ? -50.902 -17.485 129.053 1.00 54.38 228 GLU A O 1
ATOM 1902 N N . GLN A 1 229 ? -52.782 -17.169 127.877 1.00 57.56 229 GLN A N 1
ATOM 1903 C CA . GLN A 1 229 ? -52.262 -17.798 126.659 1.00 57.56 229 GLN A CA 1
ATOM 1904 C C . GLN A 1 229 ? -51.454 -16.813 125.811 1.00 57.56 229 GLN A C 1
ATOM 1906 O O . GLN A 1 229 ? -50.425 -17.211 125.270 1.00 57.56 229 GLN A O 1
ATOM 1911 N N . GLN A 1 230 ? -51.846 -15.534 125.778 1.00 57.16 230 GLN A N 1
ATOM 1912 C CA . GLN A 1 230 ? -51.127 -14.486 125.046 1.00 57.16 230 GLN A CA 1
ATOM 1913 C C . GLN A 1 230 ? -49.699 -14.273 125.591 1.00 57.16 230 GLN A C 1
ATOM 1915 O O . GLN A 1 230 ? -48.739 -14.185 124.828 1.00 57.16 230 GLN A O 1
ATOM 1920 N N . GLU A 1 231 ? -49.528 -14.280 126.917 1.00 61.81 231 GLU A N 1
ATOM 1921 C CA . GLU A 1 231 ? -48.221 -14.062 127.552 1.00 61.81 231 GLU A CA 1
ATOM 1922 C C . GLU A 1 231 ? -47.261 -15.249 127.332 1.00 61.81 231 GLU A C 1
ATOM 1924 O O . GLU A 1 231 ? -46.069 -15.058 127.089 1.00 61.81 231 GLU A O 1
ATOM 1929 N N . ASN A 1 232 ? -47.784 -16.481 127.308 1.00 66.25 232 ASN A N 1
ATOM 1930 C CA . ASN A 1 232 ? -47.002 -17.672 126.963 1.00 66.25 232 ASN A CA 1
ATOM 1931 C C . ASN A 1 232 ? -46.631 -17.723 125.471 1.00 66.25 232 ASN A C 1
ATOM 1933 O O . ASN A 1 232 ? -45.531 -18.165 125.128 1.00 66.25 232 ASN A O 1
ATOM 1937 N N . THR A 1 233 ? -47.506 -17.258 124.571 1.00 67.56 233 THR A N 1
ATOM 1938 C CA . THR A 1 233 ? -47.170 -17.159 123.142 1.00 67.56 233 THR A CA 1
ATOM 1939 C C . THR A 1 233 ? -46.128 -16.080 122.875 1.00 67.56 233 THR A C 1
ATOM 1941 O O . THR A 1 233 ? -45.231 -16.305 122.064 1.00 67.56 233 THR A O 1
ATOM 1944 N N . ASP A 1 234 ? -46.175 -14.965 123.603 1.00 70.38 234 ASP A N 1
ATOM 1945 C CA . ASP A 1 234 ? -45.211 -13.872 123.458 1.00 70.38 234 ASP A CA 1
ATOM 1946 C C . ASP A 1 234 ? -43.831 -14.243 124.030 1.00 70.38 234 ASP A C 1
ATOM 1948 O O . ASP A 1 234 ? -42.798 -13.921 123.435 1.00 70.38 234 ASP A O 1
ATOM 1952 N N . GLN A 1 235 ? -43.783 -15.008 125.128 1.00 75.38 235 GLN A N 1
ATOM 1953 C CA . GLN A 1 235 ? -42.533 -15.586 125.641 1.00 75.38 235 GLN A CA 1
ATOM 1954 C C . GLN A 1 235 ? -41.935 -16.602 124.657 1.00 75.38 235 GLN A C 1
ATOM 1956 O O . GLN A 1 235 ? -40.741 -16.539 124.355 1.00 75.38 235 GLN A O 1
ATOM 1961 N N . ARG A 1 236 ? -42.765 -17.475 124.070 1.00 80.06 236 ARG A N 1
ATOM 1962 C CA . ARG A 1 236 ? -42.325 -18.451 123.061 1.00 80.06 236 ARG A CA 1
ATOM 1963 C C . ARG A 1 236 ? -41.823 -17.786 121.778 1.00 80.06 236 ARG A C 1
ATOM 1965 O O . ARG A 1 236 ? -40.876 -18.280 121.166 1.00 80.06 236 ARG A O 1
ATOM 1972 N N . LEU A 1 237 ? -42.435 -16.675 121.371 1.00 77.25 237 LEU A N 1
ATOM 1973 C CA . LEU A 1 237 ? -42.018 -15.902 120.203 1.00 77.25 237 LEU A CA 1
ATOM 1974 C C . LEU A 1 237 ? -40.660 -15.221 120.438 1.00 77.25 237 LEU A C 1
ATOM 1976 O O . LEU A 1 237 ? -39.815 -15.222 119.544 1.00 77.25 237 LEU A O 1
ATOM 1980 N N . ASN A 1 238 ? -40.419 -14.707 121.648 1.00 77.88 238 ASN A N 1
ATOM 1981 C CA . ASN A 1 238 ? -39.137 -14.107 122.024 1.00 77.88 238 ASN A CA 1
ATOM 1982 C C . ASN A 1 238 ? -38.000 -15.136 122.123 1.00 77.88 238 ASN A C 1
ATOM 1984 O O . ASN A 1 238 ? -36.892 -14.855 121.665 1.00 77.88 238 ASN A O 1
ATOM 1988 N N . GLU A 1 239 ? -38.261 -16.338 122.645 1.00 81.19 239 GLU A N 1
ATOM 1989 C CA . GLU A 1 239 ? -37.280 -17.435 122.634 1.00 81.19 239 GLU A CA 1
ATOM 1990 C C . GLU A 1 239 ? -36.894 -17.838 121.204 1.00 81.19 239 GLU A C 1
ATOM 1992 O O . GLU A 1 239 ? -35.709 -17.961 120.892 1.00 81.19 239 GLU A O 1
ATOM 1997 N N . LEU A 1 240 ? -37.880 -17.968 120.307 1.00 80.56 240 LEU A N 1
ATOM 1998 C CA . LEU A 1 240 ? -37.642 -18.326 118.905 1.00 80.56 240 LEU A CA 1
ATOM 1999 C C . LEU A 1 240 ? -36.877 -17.229 118.142 1.00 80.56 240 LEU A C 1
ATOM 2001 O O . LEU A 1 240 ? -36.133 -17.520 117.201 1.00 80.56 240 LEU A O 1
ATOM 2005 N N . LEU A 1 241 ? -37.057 -15.965 118.538 1.00 83.00 241 LEU A N 1
ATOM 2006 C CA . LEU A 1 241 ? -36.365 -14.814 117.962 1.00 83.00 241 LEU A CA 1
ATOM 2007 C C . LEU A 1 241 ? -34.885 -14.776 118.372 1.00 83.00 241 LEU A C 1
ATOM 2009 O O . LEU A 1 241 ? -34.023 -14.545 117.521 1.00 83.00 241 LEU A O 1
ATOM 2013 N N . GLU A 1 242 ? -34.575 -15.043 119.643 1.00 82.12 242 GLU A N 1
ATOM 2014 C CA . GLU A 1 242 ? -33.190 -15.142 120.123 1.00 82.12 242 GLU A CA 1
ATOM 2015 C C . GLU A 1 242 ? -32.482 -16.401 119.585 1.00 82.12 242 GLU A C 1
ATOM 2017 O O . GLU A 1 242 ? -31.303 -16.333 119.219 1.00 82.12 242 GLU A O 1
ATOM 2022 N N . GLU A 1 243 ? -33.198 -17.517 119.398 1.00 81.50 243 GLU A N 1
ATOM 2023 C CA . GLU A 1 243 ? -32.683 -18.702 118.690 1.00 81.50 243 GLU A CA 1
ATOM 2024 C C . GLU A 1 243 ? -32.368 -18.387 117.214 1.00 81.50 243 GLU A C 1
ATOM 2026 O O . GLU A 1 243 ? -31.300 -18.723 116.702 1.00 81.50 243 GLU A O 1
ATOM 2031 N N . ASN A 1 244 ? -33.239 -17.644 116.523 1.00 75.56 244 ASN A N 1
ATOM 2032 C CA . ASN A 1 244 ? -32.976 -17.207 115.146 1.00 75.56 244 ASN A CA 1
ATOM 2033 C C . ASN A 1 244 ? -31.765 -16.272 115.042 1.00 75.56 244 ASN A C 1
ATOM 2035 O O . ASN A 1 244 ? -30.991 -16.333 114.084 1.00 75.56 244 ASN A O 1
ATOM 2039 N N . LYS A 1 245 ? -31.596 -15.388 116.024 1.00 81.94 245 LYS A N 1
ATOM 2040 C CA . LYS A 1 245 ? -30.486 -14.437 116.082 1.00 81.94 245 LYS A CA 1
ATOM 2041 C C . LYS A 1 245 ? -29.154 -15.146 116.329 1.00 81.94 245 LYS A C 1
ATOM 2043 O O . LYS A 1 245 ? -28.173 -14.846 115.649 1.00 81.94 245 LYS A O 1
ATOM 2048 N N . THR A 1 246 ? -29.134 -16.136 117.219 1.00 80.94 246 THR A N 1
ATOM 2049 C CA . THR A 1 246 ? -27.954 -16.980 117.464 1.00 80.94 246 THR A CA 1
ATOM 2050 C C . THR A 1 246 ? -27.631 -17.890 116.274 1.00 80.94 246 THR A C 1
ATOM 2052 O O . THR A 1 246 ? -26.462 -17.993 115.900 1.00 80.94 246 THR A O 1
ATOM 2055 N N . LEU A 1 247 ? -28.635 -18.456 115.593 1.00 80.50 247 LEU A N 1
ATOM 2056 C CA . LEU A 1 247 ? -28.442 -19.224 114.353 1.00 80.50 247 LEU A CA 1
ATOM 2057 C C . LEU A 1 247 ? -27.878 -18.367 113.210 1.00 80.50 247 LEU A C 1
ATOM 2059 O O . LEU A 1 247 ? -26.949 -18.796 112.525 1.00 80.50 247 LEU A O 1
ATOM 2063 N N . ARG A 1 248 ? -28.370 -17.134 113.032 1.00 77.00 248 ARG A N 1
ATOM 2064 C CA . ARG A 1 248 ? -27.809 -16.174 112.061 1.00 77.00 248 ARG A CA 1
ATOM 2065 C C . ARG A 1 248 ? -26.360 -15.816 112.378 1.00 77.00 248 ARG A C 1
ATOM 2067 O O . ARG A 1 248 ? -25.553 -15.687 111.462 1.00 77.00 248 ARG A O 1
ATOM 2074 N N . GLN A 1 249 ? -26.021 -15.688 113.659 1.00 76.19 249 GLN A N 1
ATOM 2075 C CA . GLN A 1 249 ? -24.654 -15.396 114.081 1.00 76.19 249 GLN A CA 1
ATOM 2076 C C . GLN A 1 249 ? -23.711 -16.595 113.875 1.00 76.19 249 GLN A C 1
ATOM 2078 O O . GLN A 1 249 ? -22.574 -16.396 113.453 1.00 76.19 249 GLN A O 1
ATOM 2083 N N . CYS A 1 250 ? -24.192 -17.832 114.054 1.00 77.12 250 CYS A N 1
ATOM 2084 C CA . CYS A 1 250 ? -23.460 -19.049 113.676 1.00 77.12 250 CYS A CA 1
ATOM 2085 C C . CYS A 1 250 ? -23.273 -19.191 112.155 1.00 77.12 250 CYS A C 1
ATOM 2087 O O . CYS A 1 250 ? -22.191 -19.576 111.720 1.00 77.12 250 CYS A O 1
ATOM 2089 N N . LEU A 1 251 ? -24.282 -18.849 111.343 1.00 73.12 251 LEU A N 1
ATOM 2090 C CA . LEU A 1 251 ? -24.192 -18.859 109.874 1.00 73.12 251 LEU A CA 1
ATOM 2091 C C . LEU A 1 251 ? -23.139 -17.870 109.355 1.00 73.12 251 LEU A C 1
ATOM 2093 O O . LEU A 1 251 ? -22.288 -18.257 108.562 1.00 73.12 251 LEU A O 1
ATOM 2097 N N . LEU A 1 252 ? -23.129 -16.639 109.878 1.00 73.00 252 LEU A N 1
ATOM 2098 C CA . LEU A 1 252 ? -22.112 -15.626 109.560 1.00 73.00 252 LEU A CA 1
ATOM 2099 C C . LEU A 1 252 ? -20.693 -16.070 109.946 1.00 73.00 252 LEU A C 1
ATOM 2101 O O . LEU A 1 252 ? -19.724 -15.758 109.255 1.00 73.00 252 LEU A O 1
ATOM 2105 N N . GLN A 1 253 ? -20.558 -16.819 111.041 1.00 72.56 253 GLN A N 1
ATOM 2106 C CA . GLN A 1 253 ? -19.270 -17.338 111.494 1.00 72.56 253 GLN A CA 1
ATOM 2107 C C . GLN A 1 253 ? -18.795 -18.543 110.659 1.00 72.56 253 GLN A C 1
ATOM 2109 O O . GLN A 1 253 ? -17.591 -18.710 110.464 1.00 72.56 253 GLN A O 1
ATOM 2114 N N . PHE A 1 254 ? -19.726 -19.333 110.113 1.00 65.19 254 PHE A N 1
ATOM 2115 C CA . PHE A 1 254 ? -19.451 -20.395 109.135 1.00 65.19 254 PHE A CA 1
ATOM 2116 C C . PHE A 1 254 ? -19.061 -19.838 107.756 1.00 65.19 254 PHE A C 1
ATOM 2118 O O . PHE A 1 254 ? -18.186 -20.386 107.084 1.00 65.19 254 PHE A O 1
ATOM 2125 N N . GLU A 1 255 ? -19.667 -18.724 107.347 1.00 59.66 255 GLU A N 1
ATOM 2126 C CA . GLU A 1 255 ? -19.373 -18.037 106.085 1.00 59.66 255 GLU A CA 1
ATOM 2127 C C . GLU A 1 255 ? -17.965 -17.409 106.112 1.00 59.66 255 GLU A C 1
ATOM 2129 O O . GLU A 1 255 ? -17.168 -17.618 105.201 1.00 59.66 255 GLU A O 1
ATOM 2134 N N . GLN A 1 256 ? -17.566 -16.791 107.232 1.00 60.44 256 GLN A N 1
ATOM 2135 C CA . GLN A 1 256 ? -16.193 -16.286 107.411 1.00 60.44 256 GLN A CA 1
ATOM 2136 C C . GLN A 1 256 ? -15.122 -17.389 107.503 1.00 60.44 256 GLN A C 1
ATOM 2138 O O . GLN A 1 256 ? -13.957 -17.134 107.205 1.00 60.44 256 GLN A O 1
ATOM 2143 N N . GLN A 1 257 ? -15.480 -18.616 107.902 1.00 56.31 257 GLN A N 1
ATOM 2144 C CA . GLN A 1 257 ? -14.547 -19.755 107.933 1.00 56.31 257 GLN A CA 1
ATOM 2145 C C . GLN A 1 257 ? -14.417 -20.480 106.583 1.00 56.31 257 GLN A C 1
ATOM 2147 O O . GLN A 1 257 ? -13.464 -21.238 106.397 1.00 56.31 257 GLN A O 1
ATOM 2152 N N . THR A 1 258 ? -15.323 -20.242 105.628 1.00 51.53 258 THR A N 1
ATOM 2153 C CA . THR A 1 258 ? -15.289 -20.867 104.291 1.00 51.53 258 THR A CA 1
ATOM 2154 C C . THR A 1 258 ? -14.576 -20.016 103.234 1.00 51.53 258 THR A C 1
ATOM 2156 O O . THR A 1 258 ? -14.192 -20.535 102.186 1.00 51.53 258 THR A O 1
ATOM 2159 N N . GLU A 1 259 ? -14.267 -18.753 103.529 1.00 44.97 259 GLU A N 1
ATOM 2160 C CA . GLU A 1 259 ? -13.616 -17.814 102.607 1.00 44.97 259 GLU A CA 1
ATOM 2161 C C . GLU A 1 259 ? -12.075 -17.862 102.680 1.00 44.97 259 GLU A C 1
ATOM 2163 O O . GLU A 1 259 ? -11.380 -16.864 102.869 1.00 44.97 259 GLU A O 1
ATOM 2168 N N . SER A 1 260 ? -11.505 -19.062 102.545 1.00 48.62 260 SER A N 1
ATOM 2169 C CA . SER A 1 260 ? -10.051 -19.239 102.440 1.00 48.62 260 SER A CA 1
ATOM 2170 C C . SER A 1 260 ? -9.622 -20.265 101.386 1.00 48.62 260 SER A C 1
ATOM 2172 O O . SER A 1 260 ? -8.812 -21.134 101.679 1.00 48.62 260 SER A O 1
ATOM 2174 N N . GLN A 1 261 ? -10.080 -20.132 100.132 1.00 33.91 261 GLN A N 1
ATOM 2175 C CA . GLN A 1 261 ? -9.310 -20.507 98.923 1.00 33.91 261 GLN A CA 1
ATOM 2176 C C . GLN A 1 261 ? -9.870 -19.824 97.643 1.00 33.91 261 GLN A C 1
ATOM 2178 O O . GLN A 1 261 ? -11.066 -19.556 97.583 1.00 33.91 261 GLN A O 1
ATOM 2183 N N . PRO A 1 262 ? -9.032 -19.542 96.616 1.00 57.06 262 PRO A N 1
ATOM 2184 C CA . PRO A 1 262 ? -9.360 -18.681 95.469 1.00 57.06 262 PRO A CA 1
ATOM 2185 C C . PRO A 1 262 ? -9.794 -19.451 94.200 1.00 57.06 262 PRO A C 1
ATOM 2187 O O . PRO A 1 262 ? -9.571 -20.661 94.124 1.00 57.06 262 PRO A O 1
ATOM 2190 N N . LYS A 1 263 ? -10.245 -18.686 93.176 1.00 38.34 263 LYS A N 1
ATOM 2191 C CA . LYS A 1 263 ? -10.498 -18.991 91.730 1.00 38.34 263 LYS A CA 1
ATOM 2192 C C . LYS A 1 263 ? -11.994 -18.961 91.372 1.00 38.34 263 LYS A C 1
ATOM 2194 O O . LYS A 1 263 ? -12.798 -19.456 92.141 1.00 38.34 263 LYS A O 1
ATOM 2199 N N . SER A 1 264 ? -12.462 -18.468 90.226 1.00 31.58 264 SER A N 1
ATOM 2200 C CA . SER A 1 264 ? -11.880 -17.830 89.034 1.00 31.58 264 SER A CA 1
ATOM 2201 C C . SER A 1 264 ? -13.051 -17.354 88.157 1.00 31.58 264 SER A C 1
ATOM 2203 O O . SER A 1 264 ? -14.099 -17.992 88.167 1.00 31.58 264 SER A O 1
ATOM 2205 N N . ASP A 1 265 ? -12.826 -16.263 87.427 1.00 38.06 265 ASP A N 1
ATOM 2206 C CA . ASP A 1 265 ? -13.528 -15.703 86.261 1.00 38.06 265 ASP A CA 1
ATOM 2207 C C . ASP A 1 265 ? -14.763 -16.424 85.685 1.00 38.06 265 ASP A C 1
ATOM 2209 O O . ASP A 1 265 ? -14.709 -17.603 85.346 1.00 38.06 265 ASP A O 1
ATOM 2213 N N . ILE A 1 266 ? -15.831 -15.647 85.456 1.00 36.28 266 ILE A N 1
ATOM 2214 C CA . ILE A 1 266 ? -16.515 -15.409 84.162 1.00 36.28 266 ILE A CA 1
ATOM 2215 C C . ILE A 1 266 ? -17.773 -14.569 84.459 1.00 36.28 266 ILE A C 1
ATOM 2217 O O . ILE A 1 266 ? -18.720 -15.033 85.089 1.00 36.28 266 ILE A O 1
ATOM 2221 N N . GLN A 1 267 ? -17.773 -13.310 84.012 1.00 37.06 267 GLN A N 1
ATOM 2222 C CA . GLN A 1 267 ? -18.933 -12.416 84.050 1.00 37.06 267 GLN A CA 1
ATOM 2223 C C . GLN A 1 267 ? -19.642 -12.427 82.696 1.00 37.06 267 GLN A C 1
ATOM 2225 O O . GLN A 1 267 ? -19.163 -11.817 81.745 1.00 37.06 267 GLN A O 1
ATOM 2230 N N . ILE A 1 268 ? -20.810 -13.064 82.646 1.00 43.31 268 ILE A N 1
ATOM 2231 C CA . ILE A 1 268 ? -21.948 -12.629 81.830 1.00 43.31 268 ILE A CA 1
ATOM 2232 C C . ILE A 1 268 ? -23.193 -12.940 82.662 1.00 43.31 268 ILE A C 1
ATOM 2234 O O . ILE A 1 268 ? -23.518 -14.112 82.824 1.00 43.31 268 ILE A O 1
ATOM 2238 N N . ASN A 1 269 ? -23.890 -11.924 83.176 1.00 32.06 269 ASN A N 1
ATOM 2239 C CA . ASN A 1 269 ? -25.347 -11.946 83.093 1.00 32.06 269 ASN A CA 1
ATOM 2240 C C . ASN A 1 269 ? -25.972 -10.560 83.253 1.00 32.06 269 ASN A C 1
ATOM 2242 O O . ASN A 1 269 ? -25.588 -9.762 84.108 1.00 32.06 269 ASN A O 1
ATOM 2246 N N . ASP A 1 270 ? -26.966 -10.354 82.405 1.00 36.31 270 ASP A N 1
ATOM 2247 C CA . ASP A 1 270 ? -27.894 -9.246 82.353 1.00 36.31 270 ASP A CA 1
ATOM 2248 C C . ASP A 1 270 ? -28.821 -9.173 83.580 1.00 36.31 270 ASP A C 1
ATOM 2250 O O . ASP A 1 270 ? -29.189 -10.181 84.181 1.00 36.31 270 ASP A O 1
ATOM 2254 N N . SER A 1 271 ? -29.311 -7.948 83.803 1.00 43.22 271 SER A N 1
ATOM 2255 C CA . SER A 1 271 ? -30.597 -7.585 84.425 1.00 43.22 271 SER A CA 1
ATOM 2256 C C . SER A 1 271 ? -30.771 -7.759 85.941 1.00 43.22 271 SER A C 1
ATOM 2258 O O . SER A 1 271 ? -31.170 -8.812 86.426 1.00 43.22 271 SER A O 1
ATOM 2260 N N . SER A 1 272 ? -30.756 -6.652 86.695 1.00 40.69 272 SER A N 1
ATOM 2261 C CA . SER A 1 272 ? -31.985 -5.863 86.937 1.00 40.69 272 SER A CA 1
ATOM 2262 C C . SER A 1 272 ? -31.857 -4.825 88.070 1.00 40.69 272 SER A C 1
ATOM 2264 O O . SER A 1 272 ? -31.249 -5.054 89.106 1.00 40.69 272 SER A O 1
ATOM 2266 N N . SER A 1 273 ? -32.561 -3.710 87.852 1.00 37.62 273 SER A N 1
ATOM 2267 C CA . SER A 1 273 ? -33.193 -2.834 88.848 1.00 37.62 273 SER A CA 1
ATOM 2268 C C . SER A 1 273 ? -32.369 -1.863 89.705 1.00 37.62 273 SER A C 1
ATOM 2270 O O . SER A 1 273 ? -31.833 -2.190 90.755 1.00 37.62 273 SER A O 1
ATOM 2272 N N . LEU A 1 274 ? -32.520 -0.591 89.310 1.00 46.81 274 LEU A N 1
ATOM 2273 C CA . LEU A 1 274 ? -33.059 0.489 90.146 1.00 46.81 274 LEU A CA 1
ATOM 2274 C C . LEU A 1 274 ? -32.292 0.797 91.435 1.00 46.81 274 LEU A C 1
ATOM 2276 O O . LEU A 1 274 ? -32.633 0.323 92.513 1.00 46.81 274 LEU A O 1
ATOM 2280 N N . THR A 1 275 ? -31.344 1.727 91.327 1.00 43.22 275 THR A N 1
ATOM 2281 C CA . THR A 1 275 ? -31.309 3.017 92.052 1.00 43.22 275 THR A CA 1
ATOM 2282 C C . THR A 1 275 ? -29.936 3.663 91.823 1.00 43.22 275 THR A C 1
ATOM 2284 O O . THR A 1 275 ? -28.938 2.962 91.731 1.00 43.22 275 THR A O 1
ATOM 2287 N N . SER A 1 276 ? -29.875 4.997 91.728 1.00 39.44 276 SER A N 1
ATOM 2288 C CA . SER A 1 276 ? -28.652 5.815 91.540 1.00 39.44 276 SER A CA 1
ATOM 2289 C C . SER A 1 276 ? -28.307 6.191 90.086 1.00 39.44 276 SER A C 1
ATOM 2291 O O . SER A 1 276 ? -27.233 5.911 89.557 1.00 39.44 276 SER A O 1
ATOM 2293 N N . LEU A 1 277 ? -29.250 6.876 89.430 1.00 46.88 277 LEU A N 1
ATOM 2294 C CA . LEU A 1 277 ? -29.101 7.466 88.098 1.00 46.88 277 LEU A CA 1
ATOM 2295 C C . LEU A 1 277 ? -28.825 8.974 88.244 1.00 46.88 277 LEU A C 1
ATOM 2297 O O . LEU A 1 277 ? -29.695 9.718 88.689 1.00 46.88 277 LEU A O 1
ATOM 2301 N N . GLY A 1 278 ? -27.619 9.426 87.888 1.00 43.12 278 GLY A N 1
ATOM 2302 C CA . GLY A 1 278 ? -27.309 10.862 87.836 1.00 43.12 278 GLY A CA 1
ATOM 2303 C C . GLY A 1 278 ? -25.861 11.231 87.499 1.00 43.12 278 GLY A C 1
ATOM 2304 O O . GLY A 1 278 ? -25.647 12.249 86.854 1.00 43.12 278 GLY A O 1
ATOM 2305 N N . SER A 1 279 ? -24.868 10.406 87.860 1.00 48.22 279 SER A N 1
ATOM 2306 C CA . SER A 1 279 ? -23.447 10.765 87.665 1.00 48.22 279 SER A CA 1
ATOM 2307 C C . SER A 1 279 ? -22.691 9.890 86.656 1.00 48.22 279 SER A C 1
ATOM 2309 O O . SER A 1 279 ? -21.760 10.379 86.033 1.00 48.22 279 SER A O 1
ATOM 2311 N N . VAL A 1 280 ? -23.092 8.631 86.435 1.00 49.66 280 VAL A N 1
ATOM 2312 C CA . VAL A 1 280 ? -22.360 7.687 85.549 1.00 49.66 280 VAL A CA 1
ATOM 2313 C C . VAL A 1 280 ? -22.801 7.784 84.077 1.00 49.66 280 VAL A C 1
ATOM 2315 O O . VAL A 1 280 ? -22.064 7.406 83.169 1.00 49.66 280 VAL A O 1
ATOM 2318 N N . VAL A 1 281 ? -23.977 8.370 83.825 1.00 51.03 281 VAL A N 1
ATOM 2319 C CA . VAL A 1 281 ? -24.545 8.581 82.479 1.00 51.03 281 VAL A CA 1
ATOM 2320 C C . VAL A 1 281 ? -23.720 9.592 81.665 1.00 51.03 281 VAL A C 1
ATOM 2322 O O . VAL A 1 281 ? -23.617 9.468 80.447 1.00 51.03 281 VAL A O 1
ATOM 2325 N N . ASN A 1 282 ? -23.058 10.547 82.325 1.00 53.72 282 ASN A N 1
ATOM 2326 C CA . ASN A 1 282 ? -22.237 11.549 81.641 1.00 53.72 282 ASN A CA 1
ATOM 2327 C C . ASN A 1 282 ? -20.945 10.966 81.049 1.00 53.72 282 ASN A C 1
ATOM 2329 O O . ASN A 1 282 ? -20.537 11.400 79.974 1.00 53.72 282 ASN A O 1
ATOM 2333 N N . ASP A 1 283 ? -20.340 9.962 81.689 1.00 51.88 283 ASP A N 1
ATOM 2334 C CA . ASP A 1 283 ? -19.083 9.363 81.220 1.00 51.88 283 ASP A CA 1
ATOM 2335 C C . ASP A 1 283 ? -19.315 8.340 80.097 1.00 51.88 283 ASP A C 1
ATOM 2337 O O . ASP A 1 283 ? -18.529 8.250 79.153 1.00 51.88 283 ASP A O 1
ATOM 2341 N N . THR A 1 284 ? -20.441 7.618 80.124 1.00 55.38 284 THR A N 1
ATOM 2342 C CA . THR A 1 284 ? -20.823 6.690 79.042 1.00 55.38 284 THR A CA 1
ATOM 2343 C C . THR A 1 284 ? -21.266 7.431 77.778 1.00 55.38 284 THR A C 1
ATOM 2345 O O . THR A 1 284 ? -20.870 7.042 76.677 1.00 55.38 284 THR A O 1
ATOM 2348 N N . HIS A 1 285 ? -22.001 8.543 77.913 1.00 55.22 285 HIS A N 1
ATOM 2349 C CA . HIS A 1 285 ? -22.327 9.407 76.775 1.00 55.22 285 HIS A CA 1
ATOM 2350 C C . HIS A 1 285 ? -21.117 10.195 76.249 1.00 55.22 285 HIS A C 1
ATOM 2352 O O . HIS A 1 285 ? -21.019 10.376 75.039 1.00 55.22 285 HIS A O 1
ATOM 2358 N N . GLN A 1 286 ? -20.161 10.609 77.092 1.00 58.28 286 GLN A N 1
ATOM 2359 C CA . GLN A 1 286 ? -18.915 11.241 76.621 1.00 58.28 286 GLN A CA 1
ATOM 2360 C C . GLN A 1 286 ? -18.020 10.274 75.836 1.00 58.28 286 GLN A C 1
ATOM 2362 O O . GLN A 1 286 ? -17.463 10.657 74.807 1.00 58.28 286 GLN A O 1
ATOM 2367 N N . LEU A 1 287 ? -17.909 9.012 76.264 1.00 58.44 287 LEU A N 1
ATOM 2368 C CA . LEU A 1 287 ? -17.141 7.991 75.542 1.00 58.44 287 LEU A CA 1
ATOM 2369 C C . LEU A 1 287 ? -17.794 7.605 74.203 1.00 58.44 287 LEU A C 1
ATOM 2371 O O . LEU A 1 287 ? -17.085 7.427 73.209 1.00 58.44 287 LEU A O 1
ATOM 2375 N N . GLN A 1 288 ? -19.129 7.532 74.145 1.00 61.22 288 GLN A N 1
ATOM 2376 C CA . GLN A 1 288 ? -19.862 7.345 72.886 1.00 61.22 288 GLN A CA 1
ATOM 2377 C C . GLN A 1 288 ? -19.780 8.582 71.975 1.00 61.22 288 GLN A C 1
ATOM 2379 O O . GLN A 1 288 ? -19.555 8.428 70.776 1.00 61.22 288 GLN A O 1
ATOM 2384 N N . SER A 1 289 ? -19.865 9.798 72.527 1.00 65.69 289 SER A N 1
ATOM 2385 C CA . SER A 1 289 ? -19.699 11.053 71.776 1.00 65.69 289 SER A CA 1
ATOM 2386 C C . SER A 1 289 ? -18.303 11.161 71.163 1.00 65.69 289 SER A C 1
ATOM 2388 O O . SER A 1 289 ? -18.179 11.385 69.966 1.00 65.69 289 SER A O 1
ATOM 2390 N N . GLY A 1 290 ? -17.244 10.886 71.932 1.00 74.62 290 GLY A N 1
ATOM 2391 C CA . GLY A 1 290 ? -15.869 10.931 71.426 1.00 74.62 290 GLY A CA 1
ATOM 2392 C C . GLY A 1 290 ? -15.549 9.858 70.373 1.00 74.62 290 GLY A C 1
ATOM 2393 O O . GLY A 1 290 ? -14.622 10.025 69.578 1.00 74.62 290 GLY A O 1
ATOM 2394 N N . PHE A 1 291 ? -16.296 8.748 70.336 1.00 77.75 291 PHE A N 1
ATOM 2395 C CA . PHE A 1 291 ? -16.207 7.765 69.251 1.00 77.75 291 PHE A CA 1
ATOM 2396 C C . PHE A 1 291 ? -16.909 8.256 67.980 1.00 77.75 291 PHE A C 1
ATOM 2398 O O . PHE A 1 291 ? -16.350 8.126 66.889 1.00 77.75 291 PHE A O 1
ATOM 2405 N N . VAL A 1 292 ? -18.091 8.862 68.126 1.00 81.06 292 VAL A N 1
ATOM 2406 C CA . VAL A 1 292 ? -18.830 9.493 67.024 1.00 81.06 292 VAL A CA 1
ATOM 2407 C C . VAL A 1 292 ? -18.021 10.645 66.420 1.00 81.06 292 VAL A C 1
ATOM 2409 O O . VAL A 1 292 ? -17.870 10.685 65.202 1.00 81.06 292 VAL A O 1
ATOM 2412 N N . ASP A 1 293 ? -17.381 11.486 67.235 1.00 86.44 293 ASP A N 1
ATOM 2413 C CA . ASP A 1 293 ? -16.509 12.572 66.766 1.00 86.44 293 ASP A CA 1
ATOM 2414 C C . ASP A 1 293 ? -15.326 12.041 65.939 1.00 86.44 293 ASP A C 1
ATOM 2416 O O . ASP A 1 293 ? -15.059 12.527 64.843 1.00 86.44 293 ASP A O 1
ATOM 2420 N N . LYS A 1 294 ? -14.675 10.952 66.373 1.00 89.50 294 LYS A N 1
ATOM 2421 C CA . LYS A 1 294 ? -13.593 10.299 65.601 1.00 89.50 294 LYS A CA 1
ATOM 2422 C C . LYS A 1 294 ? -14.068 9.679 64.285 1.00 89.50 294 LYS A C 1
ATOM 2424 O O . LYS A 1 294 ? -13.257 9.464 63.378 1.00 89.50 294 LYS A O 1
ATOM 2429 N N . ILE A 1 295 ? -15.340 9.298 64.183 1.00 89.38 295 ILE A N 1
ATOM 2430 C CA . ILE A 1 295 ? -15.936 8.828 62.926 1.00 89.38 295 ILE A CA 1
ATOM 2431 C C . ILE A 1 295 ? -16.232 10.018 62.024 1.00 89.38 295 ILE A C 1
ATOM 2433 O O . ILE A 1 295 ? -15.863 9.976 60.854 1.00 89.38 295 ILE A O 1
ATOM 2437 N N . ILE A 1 296 ? -16.828 11.080 62.565 1.00 89.38 296 ILE A N 1
ATOM 2438 C CA . ILE A 1 296 ? -17.109 12.319 61.838 1.00 89.38 296 ILE A CA 1
ATOM 2439 C C . ILE A 1 296 ? -15.809 12.923 61.299 1.00 89.38 296 ILE A C 1
ATOM 2441 O O . ILE A 1 296 ? -15.748 13.280 60.128 1.00 89.38 296 ILE A O 1
ATOM 2445 N N . ASP A 1 297 ? -14.735 12.950 62.086 1.00 92.62 297 ASP A N 1
ATOM 2446 C CA . ASP A 1 297 ? -13.421 13.423 61.645 1.00 92.62 297 ASP A CA 1
ATOM 2447 C C . ASP A 1 297 ? -12.827 12.562 60.528 1.00 92.62 297 ASP A C 1
ATOM 2449 O O . ASP A 1 297 ? -12.261 13.091 59.570 1.00 92.62 297 ASP A O 1
ATOM 2453 N N . ARG A 1 298 ? -12.971 11.232 60.612 1.00 93.50 298 ARG A N 1
ATOM 2454 C CA . ARG A 1 298 ? -12.531 10.322 59.543 1.00 93.50 298 ARG A CA 1
ATOM 2455 C C . ARG A 1 298 ? -13.360 10.481 58.278 1.00 93.50 298 ARG A C 1
ATOM 2457 O O . ARG A 1 298 ? -12.786 10.491 57.195 1.00 93.50 298 ARG A O 1
ATOM 2464 N N . PHE A 1 299 ? -14.670 10.646 58.410 1.00 94.50 299 PHE A N 1
ATOM 2465 C CA . PHE A 1 299 ? -15.567 10.907 57.292 1.00 94.50 299 PHE A CA 1
ATOM 2466 C C . PHE A 1 299 ? -15.249 12.253 56.633 1.00 94.50 299 PHE A C 1
ATOM 2468 O O . PHE A 1 299 ? -15.071 12.316 55.424 1.00 94.50 299 PHE A O 1
ATOM 2475 N N . ASN A 1 300 ? -15.073 13.313 57.422 1.00 94.56 300 ASN A N 1
ATOM 2476 C CA . ASN A 1 300 ? -14.690 14.634 56.925 1.00 94.56 300 ASN A CA 1
ATOM 2477 C C . ASN A 1 300 ? -13.312 14.623 56.260 1.00 94.56 300 ASN A C 1
ATOM 2479 O O . ASN A 1 300 ? -13.114 15.307 55.259 1.00 94.56 300 ASN A O 1
ATOM 2483 N N . ARG A 1 301 ? -12.359 13.846 56.789 1.00 95.75 301 ARG A N 1
ATOM 2484 C CA . ARG A 1 301 ? -11.053 13.659 56.150 1.00 95.75 301 ARG A CA 1
ATOM 2485 C C . ARG A 1 301 ? -11.195 12.920 54.820 1.00 95.75 301 ARG A C 1
ATOM 2487 O O . ARG A 1 301 ? -10.724 13.436 53.821 1.00 95.75 301 ARG A O 1
ATOM 2494 N N . ALA A 1 302 ? -11.939 11.815 54.780 1.00 95.06 302 ALA A N 1
ATOM 2495 C CA . ALA A 1 302 ? -12.212 11.088 53.540 1.00 95.06 302 ALA A CA 1
ATOM 2496 C C . ALA A 1 302 ? -12.953 11.946 52.497 1.00 95.06 302 ALA A C 1
ATOM 2498 O O . ALA A 1 302 ? -12.666 11.842 51.313 1.00 95.06 302 ALA A O 1
ATOM 2499 N N . MET A 1 303 ? -13.872 12.820 52.916 1.00 94.06 303 MET A N 1
ATOM 2500 C CA . MET A 1 303 ? -14.572 13.743 52.015 1.00 94.06 303 MET A CA 1
ATOM 2501 C C . MET A 1 303 ? -13.653 14.838 51.469 1.00 94.06 303 MET A C 1
ATOM 2503 O O . MET A 1 303 ? -13.777 15.189 50.299 1.00 94.06 303 MET A O 1
ATOM 2507 N N . ARG A 1 304 ? -12.719 15.356 52.279 1.00 96.94 304 ARG A N 1
ATOM 2508 C CA . ARG A 1 304 ? -11.676 16.279 51.798 1.00 96.94 304 ARG A CA 1
ATOM 2509 C C . ARG A 1 304 ? -10.740 15.587 50.818 1.00 96.94 304 ARG A C 1
ATOM 2511 O O . ARG A 1 304 ? -10.540 16.107 49.733 1.00 96.94 304 ARG A O 1
ATOM 2518 N N . ASP A 1 305 ? -10.268 14.390 51.155 1.00 97.06 305 ASP A N 1
ATOM 2519 C CA . ASP A 1 305 ? -9.406 13.608 50.269 1.00 97.06 305 ASP A CA 1
ATOM 2520 C C . ASP A 1 305 ? -10.128 13.287 48.948 1.00 97.06 305 ASP A C 1
ATOM 2522 O O . ASP A 1 305 ? -9.531 13.356 47.880 1.00 97.06 305 ASP A O 1
ATOM 2526 N N . ASN A 1 306 ? -11.431 12.986 48.993 1.00 95.25 306 ASN A N 1
ATOM 2527 C CA . ASN A 1 306 ? -12.233 12.747 47.793 1.00 95.25 306 ASN A CA 1
ATOM 2528 C C . ASN A 1 306 ? -12.408 14.020 46.944 1.00 95.25 306 ASN A C 1
ATOM 2530 O O . ASN A 1 306 ? -12.349 13.944 45.721 1.00 95.25 306 ASN A O 1
ATOM 2534 N N . ALA A 1 307 ? -12.574 15.187 47.574 1.00 96.06 307 ALA A N 1
ATOM 2535 C CA . ALA A 1 307 ? -12.609 16.469 46.871 1.00 96.06 307 ALA A CA 1
ATOM 2536 C C . ALA A 1 307 ? -11.252 16.793 46.218 1.00 96.06 307 ALA A C 1
ATOM 2538 O O . ALA A 1 307 ? -11.210 17.113 45.034 1.00 96.06 307 ALA A O 1
ATOM 2539 N N . ASP A 1 308 ? -10.144 16.605 46.939 1.00 96.94 308 ASP A N 1
ATOM 2540 C CA . ASP A 1 308 ? -8.790 16.814 46.412 1.00 96.94 308 ASP A CA 1
ATOM 2541 C C . ASP A 1 308 ? -8.480 15.852 45.249 1.00 96.94 308 ASP A C 1
ATOM 2543 O O . ASP A 1 308 ? -7.871 16.234 44.245 1.00 96.94 308 ASP A O 1
ATOM 2547 N N . LEU A 1 309 ? -8.914 14.589 45.355 1.00 96.50 309 LEU A N 1
ATOM 2548 C CA . LEU A 1 309 ? -8.799 13.604 44.277 1.00 96.50 309 LEU A CA 1
ATOM 2549 C C . LEU A 1 309 ? -9.645 13.991 43.063 1.00 96.50 309 LEU A C 1
ATOM 2551 O O . LEU A 1 309 ? -9.191 13.816 41.930 1.00 96.50 309 LEU A O 1
ATOM 2555 N N . GLN A 1 310 ? -10.843 14.533 43.27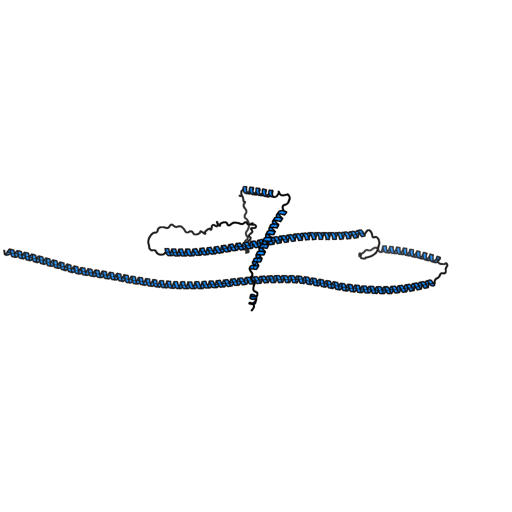4 1.00 96.69 310 GLN A N 1
ATOM 2556 C CA . GLN A 1 310 ? -11.702 15.013 42.197 1.00 96.69 310 GLN A CA 1
ATOM 2557 C C . GLN A 1 310 ? -11.071 16.210 41.473 1.00 96.69 310 GLN A C 1
ATOM 2559 O O . GLN A 1 310 ? -10.989 16.193 40.245 1.00 96.69 310 GLN A O 1
ATOM 2564 N N . ASP A 1 311 ? -10.536 17.188 42.204 1.00 97.50 311 ASP A N 1
ATOM 2565 C CA . ASP A 1 311 ? -9.828 18.336 41.623 1.00 97.50 311 ASP A CA 1
ATOM 2566 C C . ASP A 1 311 ? -8.591 17.886 40.834 1.00 97.50 311 ASP A C 1
ATOM 2568 O O . ASP A 1 311 ? -8.341 18.345 39.717 1.00 97.50 311 ASP A O 1
ATOM 2572 N N . ARG A 1 312 ? -7.827 16.924 41.368 1.00 97.38 312 ARG A N 1
ATOM 2573 C CA . ARG A 1 312 ? -6.665 16.355 40.673 1.00 97.38 312 ARG A CA 1
ATOM 2574 C C . ARG A 1 312 ? -7.064 15.576 39.421 1.00 97.38 312 ARG A C 1
ATOM 2576 O O . ARG A 1 312 ? -6.3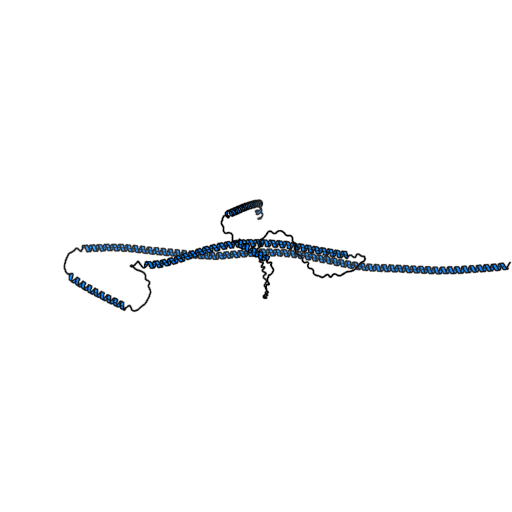38 15.608 38.431 1.00 97.38 312 ARG A O 1
ATOM 2583 N N . THR A 1 313 ? -8.214 14.907 39.446 1.00 96.44 313 THR A N 1
ATOM 2584 C CA . THR A 1 313 ? -8.772 14.221 38.273 1.00 96.44 313 THR A CA 1
ATOM 2585 C C . THR A 1 313 ? -9.132 15.233 37.190 1.00 96.44 313 THR A C 1
ATOM 2587 O O . THR A 1 313 ? -8.678 15.085 36.061 1.00 96.44 313 THR A O 1
ATOM 2590 N N . GLN A 1 314 ? -9.819 16.322 37.542 1.00 96.75 314 GLN A N 1
ATOM 2591 C CA . GLN A 1 314 ? -10.146 17.400 36.601 1.00 96.75 314 GLN A CA 1
ATOM 2592 C C . GLN A 1 314 ? -8.892 18.062 36.008 1.00 96.75 314 GLN A C 1
ATOM 2594 O O . GLN A 1 314 ? -8.843 18.359 34.815 1.00 96.75 314 GLN A O 1
ATOM 2599 N N . GLN A 1 315 ? -7.845 18.262 36.815 1.00 97.81 315 GLN A N 1
ATOM 2600 C CA . GLN A 1 315 ? -6.561 18.778 36.328 1.00 97.81 315 GLN A CA 1
ATOM 2601 C C . GLN A 1 315 ? -5.901 17.827 35.321 1.00 97.81 315 GLN A C 1
ATOM 2603 O O . GLN A 1 315 ? -5.381 18.277 34.299 1.00 97.81 315 GLN A O 1
ATOM 2608 N N . LEU A 1 316 ? -5.922 16.519 35.595 1.00 97.94 316 LEU A N 1
ATOM 2609 C CA . LEU A 1 316 ? -5.391 15.513 34.676 1.00 97.94 316 LEU A CA 1
ATOM 2610 C C . LEU A 1 316 ? -6.220 15.425 33.392 1.00 97.94 316 LEU A C 1
ATOM 2612 O O . LEU A 1 316 ? -5.639 15.321 32.318 1.00 97.94 316 LEU A O 1
ATOM 2616 N N . GLU A 1 317 ? -7.545 15.526 33.474 1.00 96.88 317 GLU A N 1
ATOM 2617 C CA . GLU A 1 317 ? -8.428 15.577 32.304 1.00 96.88 317 GLU A CA 1
ATOM 2618 C C . GLU A 1 317 ? -8.127 16.791 31.419 1.00 96.88 317 GLU A C 1
ATOM 2620 O O . GLU A 1 317 ? -7.995 16.649 30.203 1.00 96.88 317 GLU A O 1
ATOM 2625 N N . HIS A 1 318 ? -7.937 17.972 32.015 1.00 98.00 318 HIS A N 1
ATOM 2626 C CA . HIS A 1 318 ? -7.528 19.163 31.272 1.00 98.00 318 HIS A CA 1
ATOM 2627 C C . HIS A 1 318 ? -6.163 18.969 30.594 1.00 98.00 318 HIS A C 1
ATOM 2629 O O . HIS A 1 318 ? -5.988 19.344 29.435 1.00 98.00 318 HIS A O 1
ATOM 2635 N N . LEU A 1 319 ? -5.195 18.360 31.287 1.00 98.19 319 LEU A N 1
ATOM 2636 C CA . LEU A 1 319 ? -3.882 18.067 30.710 1.00 98.19 319 LEU A CA 1
ATOM 2637 C C . LEU A 1 319 ? -3.976 17.064 29.554 1.00 98.19 319 LEU A C 1
ATOM 2639 O O . LEU A 1 319 ? -3.312 17.248 28.540 1.00 98.19 319 LEU A O 1
ATOM 2643 N N . ILE A 1 320 ? -4.807 16.028 29.681 1.00 97.62 320 ILE A N 1
ATOM 2644 C CA . ILE A 1 320 ? -5.048 15.055 28.610 1.00 97.62 320 ILE A CA 1
ATOM 2645 C C . ILE A 1 320 ? -5.653 15.750 27.390 1.00 97.62 320 ILE A C 1
ATOM 2647 O O . ILE A 1 320 ? -5.167 15.541 26.284 1.00 97.62 320 ILE A O 1
ATOM 2651 N N . LEU A 1 321 ? -6.654 16.614 27.581 1.00 96.94 321 LEU A N 1
ATOM 2652 C CA . LEU A 1 321 ? -7.245 17.396 26.491 1.00 96.94 321 LEU A CA 1
ATOM 2653 C C . LEU A 1 321 ? -6.212 18.295 25.803 1.00 96.94 321 LEU A C 1
ATOM 2655 O O . LEU A 1 321 ? -6.187 18.376 24.576 1.00 96.94 321 LEU A O 1
ATOM 2659 N N . GLN A 1 322 ? -5.332 18.933 26.577 1.00 98.06 322 GLN A N 1
ATOM 2660 C CA . GLN A 1 322 ? -4.254 19.745 26.021 1.00 98.06 322 GLN A CA 1
ATOM 2661 C C . GLN A 1 322 ? -3.273 18.885 25.213 1.00 98.06 322 GLN A C 1
ATOM 2663 O O . GLN A 1 322 ? -3.027 19.189 24.048 1.00 98.06 322 GLN A O 1
ATOM 2668 N N . LEU A 1 323 ? -2.768 17.790 25.787 1.00 97.81 323 LEU A N 1
ATOM 2669 C CA . LEU A 1 323 ? -1.848 16.872 25.108 1.00 97.81 323 LEU A CA 1
ATOM 2670 C C . LEU A 1 323 ? -2.470 16.254 23.855 1.00 97.81 323 LEU A C 1
ATOM 2672 O O . LEU A 1 323 ? -1.770 16.027 22.871 1.00 97.81 323 LEU A O 1
ATOM 2676 N N . GLN A 1 324 ? -3.778 16.007 23.864 1.00 96.31 324 GLN A N 1
ATOM 2677 C CA . GLN A 1 324 ? -4.506 15.549 22.691 1.00 96.31 324 GLN A CA 1
ATOM 2678 C C . GLN A 1 324 ? -4.522 16.626 21.603 1.00 96.31 324 GLN A C 1
ATOM 2680 O O . GLN A 1 324 ? -4.167 16.328 20.470 1.00 96.31 324 GLN A O 1
ATOM 2685 N N . SER A 1 325 ? -4.817 17.883 21.948 1.00 96.38 325 SER A N 1
ATOM 2686 C CA . SER A 1 325 ? -4.753 18.984 20.977 1.00 96.38 325 SER A CA 1
ATOM 2687 C C . SER A 1 325 ? -3.332 19.215 20.438 1.00 96.38 325 SER A C 1
ATOM 2689 O O . SER A 1 325 ? -3.155 19.449 19.245 1.00 96.38 325 SER A O 1
ATOM 2691 N N . GLU A 1 326 ? -2.300 19.069 21.277 1.00 97.25 326 GLU A N 1
ATOM 2692 C CA . GLU A 1 326 ? -0.897 19.114 20.849 1.00 97.25 326 GLU A CA 1
ATOM 2693 C C . GLU A 1 326 ? -0.576 17.942 19.907 1.00 97.25 326 GLU A C 1
ATOM 2695 O O . GLU A 1 326 ? 0.021 18.147 18.851 1.00 97.25 326 GLU A O 1
ATOM 2700 N N . THR A 1 327 ? -1.044 16.731 20.220 1.00 97.75 327 THR A N 1
ATOM 2701 C CA . THR A 1 327 ? -0.872 15.541 19.370 1.00 97.75 327 THR A CA 1
ATOM 2702 C C . THR A 1 327 ? -1.573 15.698 18.021 1.00 97.75 327 THR A C 1
ATOM 2704 O O . THR A 1 327 ? -0.987 15.347 16.998 1.00 97.75 327 THR A O 1
ATOM 2707 N N . ASP A 1 328 ? -2.773 16.281 17.998 1.00 96.94 328 ASP A N 1
ATOM 2708 C CA . ASP A 1 328 ? -3.513 16.562 16.765 1.00 96.94 328 ASP A CA 1
ATOM 2709 C C . ASP A 1 328 ? -2.728 17.542 15.879 1.00 96.94 328 ASP A C 1
ATOM 2711 O O . ASP A 1 328 ? -2.493 17.264 14.702 1.00 96.94 328 ASP A O 1
ATOM 2715 N N . THR A 1 329 ? -2.204 18.634 16.453 1.00 97.94 329 THR A N 1
ATOM 2716 C CA . THR A 1 329 ? -1.371 19.581 15.688 1.00 97.94 329 THR A CA 1
ATOM 2717 C C . THR A 1 329 ? -0.071 18.952 15.186 1.00 97.94 329 THR A C 1
ATOM 2719 O O . THR A 1 329 ? 0.344 19.208 14.056 1.00 97.94 329 THR A O 1
ATOM 2722 N N . ILE A 1 330 ? 0.571 18.085 15.977 1.00 97.31 330 ILE A N 1
ATOM 2723 C CA . ILE A 1 330 ? 1.749 17.324 15.536 1.00 97.31 330 ILE A CA 1
ATOM 2724 C C . ILE A 1 330 ? 1.376 16.396 14.368 1.00 97.31 330 ILE A C 1
ATOM 2726 O O . ILE A 1 330 ? 2.147 16.279 13.414 1.00 97.31 330 ILE A O 1
ATOM 2730 N N . GLY A 1 331 ? 0.191 15.781 14.397 1.00 95.81 331 GLY A N 1
ATOM 2731 C CA . GLY A 1 331 ? -0.352 14.990 13.291 1.00 95.81 331 GLY A CA 1
ATOM 2732 C C . GLY A 1 331 ? -0.484 15.789 11.988 1.00 95.81 331 GLY A C 1
ATOM 2733 O O . GLY A 1 331 ? -0.077 15.308 10.922 1.00 95.81 331 GLY A O 1
ATOM 2734 N N . ASP A 1 332 ? -0.958 17.032 12.069 1.00 95.19 332 ASP A N 1
ATOM 2735 C CA . ASP A 1 332 ? -1.033 17.943 10.919 1.00 95.19 332 ASP A CA 1
ATOM 2736 C C . ASP A 1 332 ? 0.362 18.277 10.367 1.00 95.19 332 ASP A C 1
ATOM 2738 O O . ASP A 1 332 ? 0.582 18.235 9.151 1.00 95.19 332 ASP A O 1
ATOM 2742 N N . TYR A 1 333 ? 1.343 18.532 11.243 1.00 98.00 333 TYR A N 1
ATOM 2743 C CA . TYR A 1 333 ? 2.734 18.760 10.834 1.00 98.00 333 TYR A CA 1
ATOM 2744 C C . TYR A 1 333 ? 3.347 17.543 10.137 1.00 98.00 333 TYR A C 1
ATOM 2746 O O . TYR A 1 333 ? 4.030 17.702 9.122 1.00 98.00 333 TYR A O 1
ATOM 2754 N N . ILE A 1 334 ? 3.095 16.330 10.636 1.00 94.94 334 ILE A N 1
ATOM 2755 C CA . ILE A 1 334 ? 3.560 15.091 9.996 1.00 94.94 334 ILE A CA 1
ATOM 2756 C C . ILE A 1 334 ? 2.949 14.964 8.598 1.00 94.94 334 ILE A C 1
ATOM 2758 O O . ILE A 1 334 ? 3.668 14.667 7.642 1.00 94.94 334 ILE A O 1
ATOM 2762 N N . SER A 1 335 ? 1.649 15.227 8.463 1.00 96.00 335 SER A N 1
ATOM 2763 C CA . SER A 1 335 ? 0.942 15.169 7.179 1.00 96.00 335 SER A CA 1
ATOM 2764 C C . SER A 1 335 ? 1.517 16.172 6.176 1.00 96.00 335 SER A C 1
ATOM 2766 O O . SER A 1 335 ? 1.825 15.814 5.035 1.00 96.00 335 SER A O 1
ATOM 2768 N N . LEU A 1 336 ? 1.760 17.410 6.616 1.00 96.50 336 LEU A N 1
ATOM 2769 C CA . LEU A 1 336 ? 2.369 18.448 5.787 1.00 96.50 336 LEU A CA 1
ATOM 2770 C C . LEU A 1 336 ? 3.801 18.084 5.376 1.00 96.50 336 LEU A C 1
ATOM 2772 O O . LEU A 1 336 ? 4.164 18.220 4.206 1.00 96.50 336 LEU A O 1
ATOM 2776 N N . TYR A 1 337 ? 4.605 17.578 6.309 1.00 97.81 337 TYR A N 1
ATOM 2777 C CA . TYR A 1 337 ? 5.968 17.135 6.031 1.00 97.81 337 TYR A CA 1
ATOM 2778 C C . TYR A 1 337 ? 5.994 15.975 5.027 1.00 97.81 337 TYR A C 1
ATOM 2780 O O . TYR A 1 337 ? 6.790 15.979 4.086 1.00 97.81 337 TYR A O 1
ATOM 2788 N N . GLN A 1 338 ? 5.097 14.996 5.172 1.00 90.94 338 GLN A N 1
ATOM 2789 C CA . GLN A 1 338 ? 4.966 13.893 4.219 1.00 90.94 338 GLN A CA 1
ATOM 2790 C C . GLN A 1 338 ? 4.602 14.403 2.822 1.00 90.94 338 GLN A C 1
ATOM 2792 O O . GLN A 1 338 ? 5.240 14.007 1.842 1.00 90.94 338 GLN A O 1
ATOM 2797 N N . GLN A 1 339 ? 3.640 15.323 2.721 1.00 95.12 339 GLN A N 1
ATOM 2798 C CA . GLN A 1 339 ? 3.265 15.945 1.451 1.00 95.12 339 GLN A CA 1
ATOM 2799 C C . GLN A 1 339 ? 4.441 16.711 0.827 1.00 95.12 339 GLN A C 1
ATOM 2801 O O . GLN A 1 339 ? 4.726 16.548 -0.364 1.00 95.12 339 GLN A O 1
ATOM 2806 N N . GLN A 1 340 ? 5.158 17.507 1.623 1.00 96.12 340 GLN A N 1
ATOM 2807 C CA . GLN A 1 340 ? 6.328 18.256 1.169 1.00 96.12 340 GLN A CA 1
ATOM 2808 C C . GLN A 1 340 ? 7.427 17.313 0.664 1.00 96.12 340 GLN A C 1
ATOM 2810 O O . GLN A 1 340 ? 7.991 17.528 -0.411 1.00 96.12 340 GLN A O 1
ATOM 2815 N N . ARG A 1 341 ? 7.689 16.218 1.382 1.00 92.94 341 ARG A N 1
ATOM 2816 C CA . ARG A 1 341 ? 8.677 15.209 0.990 1.00 92.94 341 ARG A CA 1
ATOM 2817 C C . ARG A 1 341 ? 8.305 14.519 -0.321 1.00 92.94 341 ARG A C 1
ATOM 2819 O O . ARG A 1 341 ? 9.171 14.335 -1.173 1.00 92.94 341 ARG A O 1
ATOM 2826 N N . GLN A 1 342 ? 7.030 14.190 -0.524 1.00 91.50 342 GLN A N 1
ATOM 2827 C CA . GLN A 1 342 ? 6.543 13.630 -1.791 1.00 91.50 342 GLN A CA 1
ATOM 2828 C C . GLN A 1 342 ? 6.675 14.622 -2.953 1.00 91.50 342 GLN A C 1
ATOM 2830 O O . GLN A 1 342 ? 7.023 14.233 -4.068 1.00 91.50 342 GLN A O 1
ATOM 2835 N N . GLN A 1 343 ? 6.400 15.908 -2.720 1.00 93.81 343 GLN A N 1
ATOM 2836 C CA . GLN A 1 343 ? 6.585 16.945 -3.734 1.00 93.81 343 GLN A CA 1
ATOM 2837 C C . GLN A 1 343 ? 8.060 17.089 -4.114 1.00 93.81 343 GLN A C 1
ATOM 2839 O O . GLN A 1 343 ? 8.386 17.131 -5.300 1.00 93.81 343 GLN A O 1
ATOM 2844 N N . LEU A 1 344 ? 8.950 17.113 -3.123 1.00 94.19 344 LEU A N 1
ATOM 2845 C CA . LEU A 1 344 ? 10.385 17.205 -3.356 1.00 94.19 344 LEU A CA 1
ATOM 2846 C C . LEU A 1 344 ? 10.901 15.976 -4.113 1.00 94.19 344 LEU A C 1
ATOM 2848 O O . LEU A 1 344 ? 11.649 16.119 -5.076 1.00 94.19 344 LEU A O 1
ATOM 2852 N N . HIS A 1 345 ? 10.445 14.777 -3.741 1.00 96.06 345 HIS A N 1
ATOM 2853 C CA . HIS A 1 345 ? 10.801 13.547 -4.444 1.00 96.06 345 HIS A CA 1
ATOM 2854 C C . HIS A 1 345 ? 10.354 13.573 -5.911 1.00 96.06 345 HIS A C 1
ATOM 2856 O O . HIS A 1 345 ? 11.153 13.252 -6.785 1.00 96.06 345 HIS A O 1
ATOM 2862 N N . ARG A 1 346 ? 9.136 14.055 -6.199 1.00 94.62 346 ARG A N 1
ATOM 2863 C CA . ARG A 1 346 ? 8.670 14.262 -7.582 1.00 94.62 346 ARG A CA 1
ATOM 2864 C C . ARG A 1 346 ? 9.559 15.231 -8.358 1.00 94.62 346 ARG A C 1
ATOM 2866 O O . ARG A 1 346 ? 9.945 14.927 -9.477 1.00 94.62 346 ARG A O 1
ATOM 2873 N N . ARG A 1 347 ? 9.956 16.358 -7.757 1.00 94.31 347 ARG A N 1
ATOM 2874 C CA . ARG A 1 347 ? 10.887 17.307 -8.397 1.00 94.31 347 ARG A CA 1
ATOM 2875 C C . ARG A 1 347 ? 12.254 16.690 -8.680 1.00 94.31 347 ARG A C 1
ATOM 2877 O O . ARG A 1 347 ? 12.844 16.981 -9.716 1.00 94.31 347 ARG A O 1
ATOM 2884 N N . TYR A 1 348 ? 12.763 15.854 -7.777 1.00 92.44 348 TYR A N 1
ATOM 2885 C CA . TYR A 1 348 ? 14.010 15.128 -8.011 1.00 92.44 348 TYR A CA 1
ATOM 2886 C C . TYR A 1 348 ? 13.873 14.106 -9.136 1.00 92.44 348 TYR A C 1
ATOM 2888 O O . TYR A 1 348 ? 14.757 14.048 -9.980 1.00 92.44 348 TYR A O 1
ATOM 2896 N N . GLN A 1 349 ? 12.765 13.364 -9.194 1.00 94.69 349 GLN A N 1
ATOM 2897 C CA . GLN A 1 349 ? 12.486 12.428 -10.286 1.00 94.69 349 GLN A CA 1
ATOM 2898 C C . GLN A 1 349 ? 12.396 13.146 -11.640 1.00 94.69 349 GLN A C 1
ATOM 2900 O O . GLN A 1 349 ? 13.071 12.744 -12.579 1.00 94.69 349 GLN A O 1
ATOM 2905 N N . GLU A 1 350 ? 11.663 14.264 -11.720 1.00 95.50 350 GLU A N 1
ATOM 2906 C CA . GLU A 1 350 ? 11.583 15.099 -12.931 1.00 95.50 350 GLU A CA 1
ATOM 2907 C C . GLU A 1 350 ? 12.976 15.552 -13.405 1.00 95.50 350 GLU A C 1
ATOM 2909 O O . GLU A 1 350 ? 13.291 15.489 -14.595 1.00 95.50 350 GLU A O 1
ATOM 2914 N N . LYS A 1 351 ? 13.832 15.998 -12.474 1.00 95.81 351 LYS A N 1
ATOM 2915 C CA . LYS A 1 351 ? 15.211 16.399 -12.787 1.00 95.81 351 LYS A CA 1
ATOM 2916 C C . LYS A 1 351 ? 16.079 15.217 -13.215 1.00 95.81 351 LYS A C 1
ATOM 2918 O O . LYS A 1 351 ? 16.862 15.360 -14.148 1.00 95.81 351 LYS A O 1
ATOM 2923 N N . ASP A 1 352 ? 15.957 14.075 -12.549 1.00 95.81 352 ASP A N 1
ATOM 2924 C CA . ASP A 1 352 ? 16.718 12.866 -12.868 1.00 95.81 352 ASP A CA 1
ATOM 2925 C C . ASP A 1 352 ? 16.363 12.344 -14.268 1.00 95.81 352 ASP A C 1
ATOM 2927 O O . ASP A 1 352 ? 17.245 12.027 -15.065 1.00 95.81 352 ASP A O 1
ATOM 2931 N N . ASP A 1 353 ? 15.080 12.361 -14.626 1.00 96.50 353 ASP A N 1
ATOM 2932 C CA . ASP A 1 353 ? 14.620 11.992 -15.965 1.00 96.50 353 ASP A CA 1
ATOM 2933 C C . ASP A 1 353 ? 15.108 12.976 -17.034 1.00 96.50 353 ASP A C 1
ATOM 2935 O O . ASP A 1 353 ? 15.556 12.558 -18.106 1.00 96.50 353 ASP A O 1
ATOM 2939 N N . TYR A 1 354 ? 15.134 14.274 -16.724 1.00 97.31 354 TYR A N 1
ATOM 2940 C CA . TYR A 1 354 ? 15.750 15.269 -17.599 1.00 97.31 354 TYR A CA 1
ATOM 2941 C C . TYR A 1 354 ? 17.255 15.016 -17.802 1.00 97.31 354 TYR A C 1
ATOM 2943 O O . TYR A 1 354 ? 17.755 15.091 -18.927 1.00 97.31 354 TYR A O 1
ATOM 2951 N N . ILE A 1 355 ? 17.990 14.649 -16.746 1.00 96.38 355 ILE A N 1
ATOM 2952 C CA . ILE A 1 355 ? 19.414 14.289 -16.840 1.00 96.38 355 ILE A CA 1
ATOM 2953 C C . ILE A 1 355 ? 19.601 13.026 -17.695 1.00 96.38 355 ILE A C 1
ATOM 2955 O O . ILE A 1 355 ? 20.495 12.984 -18.548 1.00 96.38 355 ILE A O 1
ATOM 2959 N N . LYS A 1 356 ? 18.750 12.006 -17.537 1.00 95.88 356 LYS A N 1
ATOM 2960 C CA . LYS A 1 356 ? 18.767 10.803 -18.392 1.00 95.88 356 LYS A CA 1
ATOM 2961 C C . LYS A 1 356 ? 18.549 11.154 -19.863 1.00 95.88 356 LYS A C 1
ATOM 2963 O O . LYS A 1 356 ? 19.254 10.635 -20.727 1.00 95.88 356 LYS A O 1
ATOM 2968 N N . GLN A 1 357 ? 17.627 12.066 -20.160 1.00 97.12 357 GLN A N 1
ATOM 2969 C CA . GLN A 1 357 ? 17.411 12.522 -21.530 1.00 97.12 357 GLN A CA 1
ATOM 2970 C C . GLN A 1 357 ? 18.641 13.258 -22.080 1.00 97.12 357 GLN A C 1
ATOM 2972 O O . GLN A 1 357 ? 19.133 12.924 -23.157 1.00 97.12 357 GLN A O 1
ATOM 2977 N N . LEU A 1 358 ? 19.203 14.201 -21.320 1.00 97.50 358 LEU A N 1
ATOM 2978 C CA . LEU A 1 358 ? 20.371 14.970 -21.753 1.00 97.50 358 LEU A CA 1
ATOM 2979 C C . LEU A 1 358 ? 21.607 14.082 -21.970 1.00 97.50 358 LEU A C 1
ATOM 2981 O O . LEU A 1 358 ? 22.379 14.285 -22.909 1.00 97.50 358 LEU A O 1
ATOM 2985 N N . THR A 1 359 ? 21.803 13.078 -21.115 1.00 95.81 359 THR A N 1
ATOM 2986 C CA . THR A 1 359 ? 22.886 12.097 -21.277 1.00 95.81 359 THR A CA 1
ATOM 2987 C C . THR A 1 359 ? 22.678 11.232 -22.519 1.00 95.81 359 THR A C 1
ATOM 2989 O O . THR A 1 359 ? 23.639 11.016 -23.260 1.00 95.81 359 THR A O 1
ATOM 2992 N N . HIS A 1 360 ? 21.444 10.807 -22.809 1.00 97.12 360 HIS A N 1
ATOM 2993 C CA . HIS A 1 360 ? 21.114 10.112 -24.053 1.00 97.12 360 HIS A CA 1
ATOM 2994 C C . HIS A 1 360 ? 21.435 10.966 -25.289 1.00 97.12 360 HIS A C 1
ATOM 2996 O O . HIS A 1 360 ? 22.119 10.494 -26.202 1.00 97.12 360 HIS A O 1
ATOM 3002 N N . ASP A 1 361 ? 21.025 12.236 -25.292 1.00 97.12 361 ASP A N 1
ATOM 3003 C CA . ASP A 1 361 ? 21.285 13.169 -26.391 1.00 97.12 361 ASP A CA 1
ATOM 3004 C C . ASP A 1 361 ? 22.786 13.427 -26.574 1.00 97.12 361 ASP A C 1
ATOM 3006 O O . ASP A 1 361 ? 23.294 13.392 -27.699 1.00 97.12 361 ASP A O 1
ATOM 3010 N N . ARG A 1 362 ? 23.532 13.604 -25.474 1.00 97.06 362 ARG A N 1
ATOM 3011 C CA . ARG A 1 362 ? 24.995 13.753 -25.498 1.00 97.06 362 ARG A CA 1
ATOM 3012 C C . ARG A 1 362 ? 25.674 12.533 -26.118 1.00 97.06 362 ARG A C 1
ATOM 3014 O O . ARG A 1 362 ? 26.538 12.701 -26.979 1.00 97.06 362 ARG A O 1
ATOM 3021 N N . LEU A 1 363 ? 25.283 11.321 -25.721 1.00 96.56 363 LEU A N 1
ATOM 3022 C CA . LEU A 1 363 ? 25.810 10.080 -26.302 1.00 96.56 363 LEU A CA 1
ATOM 3023 C C . LEU A 1 363 ? 25.442 9.953 -27.788 1.00 96.56 363 LEU A C 1
ATOM 3025 O O . LEU A 1 363 ? 26.263 9.529 -28.603 1.00 96.56 363 LEU A O 1
ATOM 3029 N N . GLY A 1 364 ? 24.228 10.359 -28.167 1.00 96.56 364 GLY A N 1
ATOM 3030 C CA . GLY A 1 364 ? 23.784 10.403 -29.558 1.00 96.56 364 GLY A CA 1
ATOM 3031 C C . GLY A 1 364 ? 24.612 11.365 -30.416 1.00 96.56 364 GLY A C 1
ATOM 3032 O O . GLY A 1 364 ? 25.034 11.002 -31.516 1.00 96.56 364 GLY A O 1
ATOM 3033 N N . LEU A 1 365 ? 24.890 12.569 -29.911 1.00 95.75 365 LEU A N 1
ATOM 3034 C CA . LEU A 1 365 ? 25.741 13.555 -30.581 1.00 95.75 365 LEU A CA 1
ATOM 3035 C C . LEU A 1 365 ? 27.190 13.085 -30.687 1.00 95.75 365 LEU A C 1
ATOM 3037 O O . LEU A 1 365 ? 27.786 13.227 -31.751 1.00 95.75 365 LEU A O 1
ATOM 3041 N N . GLN A 1 366 ? 27.738 12.479 -29.632 1.00 95.81 366 GLN A N 1
ATOM 3042 C CA . GLN A 1 366 ? 29.072 11.878 -29.676 1.00 95.81 366 GLN A CA 1
ATOM 3043 C C . GLN A 1 366 ? 29.163 10.807 -30.763 1.00 95.81 366 GLN A C 1
ATOM 3045 O O . GLN A 1 366 ? 30.101 10.834 -31.551 1.00 95.81 366 GLN A O 1
ATOM 3050 N N . ARG A 1 367 ? 28.157 9.930 -30.886 1.00 96.06 367 ARG A N 1
ATOM 3051 C CA . ARG A 1 367 ? 28.113 8.926 -31.959 1.00 96.06 367 ARG A CA 1
ATOM 3052 C C . ARG A 1 367 ? 28.123 9.569 -33.349 1.00 96.06 367 ARG A C 1
ATOM 3054 O O . ARG A 1 367 ? 28.895 9.140 -34.200 1.00 96.06 367 ARG A O 1
ATOM 3061 N N . LYS A 1 368 ? 27.308 10.608 -33.569 1.00 95.69 368 LYS A N 1
ATOM 3062 C CA . LYS A 1 368 ? 27.270 11.353 -34.844 1.00 95.69 368 LYS A CA 1
ATOM 3063 C C . LYS A 1 368 ? 28.596 12.056 -35.143 1.00 95.69 368 LYS A C 1
ATOM 3065 O O . LYS A 1 368 ? 29.022 12.078 -36.292 1.00 95.69 368 LYS A O 1
ATOM 3070 N N . LEU A 1 369 ? 29.251 12.620 -34.127 1.00 95.38 369 LEU A N 1
ATOM 3071 C CA . LEU A 1 369 ? 30.578 13.222 -34.265 1.00 95.38 369 LEU A CA 1
ATOM 3072 C C . LEU A 1 369 ? 31.627 12.177 -34.636 1.00 95.38 369 LEU A C 1
ATOM 3074 O O . LEU A 1 369 ? 32.376 12.412 -35.573 1.00 95.38 369 LEU A O 1
ATOM 3078 N N . SER A 1 370 ? 31.642 11.020 -33.973 1.00 93.94 370 SER A N 1
ATOM 3079 C CA . SER A 1 370 ? 32.548 9.920 -34.320 1.00 93.94 370 SER A CA 1
ATOM 3080 C C . SER A 1 370 ? 32.295 9.386 -35.734 1.00 93.94 370 SER A C 1
ATOM 3082 O O . SER A 1 370 ? 33.238 9.056 -36.451 1.00 93.94 370 SER A O 1
ATOM 3084 N N . GLU A 1 371 ? 31.037 9.328 -36.176 1.00 94.00 371 GLU A N 1
ATOM 3085 C CA . GLU A 1 371 ? 30.691 8.973 -37.556 1.00 94.00 371 GLU A CA 1
ATOM 3086 C C . GLU A 1 371 ? 31.207 10.023 -38.549 1.00 94.00 371 GLU A C 1
ATOM 3088 O O . GLU A 1 371 ? 31.857 9.671 -39.534 1.00 94.00 371 GLU A O 1
ATOM 3093 N N . LEU A 1 372 ? 30.995 11.312 -38.268 1.00 93.50 372 LEU A N 1
ATOM 3094 C CA . LEU A 1 372 ? 31.508 12.404 -39.092 1.00 93.50 372 LEU A CA 1
ATOM 3095 C C . LEU A 1 372 ? 33.039 12.415 -39.133 1.00 93.50 372 LEU A C 1
ATOM 3097 O O . LEU A 1 372 ? 33.609 12.590 -40.204 1.00 93.50 372 LEU A O 1
ATOM 3101 N N . GLU A 1 373 ? 33.705 12.199 -38.001 1.00 88.81 373 GLU A N 1
ATOM 3102 C CA . GLU A 1 373 ? 35.159 12.063 -37.904 1.00 88.81 373 GLU A CA 1
ATOM 3103 C C . GLU A 1 373 ? 35.648 10.886 -38.750 1.00 88.81 373 GLU A C 1
ATOM 3105 O O . GLU A 1 373 ? 36.587 11.031 -39.527 1.00 88.81 373 GLU A O 1
ATOM 3110 N N . THR A 1 374 ? 34.958 9.746 -38.697 1.00 91.19 374 THR A N 1
ATOM 3111 C CA . THR A 1 374 ? 35.275 8.585 -39.538 1.00 91.19 374 THR A CA 1
ATOM 3112 C C . THR A 1 374 ? 35.095 8.906 -41.024 1.00 91.19 374 THR A C 1
ATOM 3114 O O . THR A 1 374 ? 35.938 8.539 -41.845 1.00 91.19 374 THR A O 1
ATOM 3117 N N . LEU A 1 375 ? 34.027 9.618 -41.397 1.00 90.19 375 LEU A N 1
ATOM 3118 C CA . LEU A 1 375 ? 33.788 10.063 -42.773 1.00 90.19 375 LEU A CA 1
ATOM 3119 C C . LEU A 1 375 ? 34.819 11.101 -43.236 1.00 90.19 375 LEU A C 1
ATOM 3121 O O . LEU A 1 375 ? 35.257 11.036 -44.384 1.00 90.19 375 LEU A O 1
ATOM 3125 N N . LEU A 1 376 ? 35.244 12.013 -42.359 1.00 86.88 376 LEU A N 1
ATOM 3126 C CA . LEU A 1 376 ? 36.317 12.976 -42.611 1.00 86.88 376 LEU A CA 1
ATOM 3127 C C . LEU A 1 376 ? 37.651 12.262 -42.804 1.00 86.88 376 LEU A C 1
ATOM 3129 O O . LEU A 1 376 ? 38.313 12.501 -43.807 1.00 86.88 376 LEU A O 1
ATOM 3133 N N . MET A 1 377 ? 38.012 11.335 -41.917 1.00 82.69 377 MET A N 1
ATOM 3134 C CA . MET A 1 377 ? 39.217 10.512 -42.045 1.00 82.69 377 MET A CA 1
ATOM 3135 C C . MET A 1 377 ? 39.181 9.678 -43.327 1.00 82.69 377 MET A C 1
ATOM 3137 O O . MET A 1 377 ? 40.174 9.597 -44.041 1.00 82.69 377 MET A O 1
ATOM 3141 N N . ARG A 1 378 ? 38.023 9.123 -43.700 1.00 85.25 378 ARG A N 1
ATOM 3142 C CA . ARG A 1 378 ? 37.835 8.428 -44.982 1.00 85.25 378 ARG A CA 1
ATOM 3143 C C . ARG A 1 378 ? 37.939 9.369 -46.188 1.00 85.25 378 ARG A C 1
ATOM 3145 O O . ARG A 1 378 ? 38.439 8.959 -47.231 1.00 85.25 378 ARG A O 1
ATOM 3152 N N . GLY A 1 379 ? 37.457 10.604 -46.065 1.00 78.62 379 GLY A N 1
ATOM 3153 C CA . GLY A 1 379 ? 37.538 11.638 -47.097 1.00 78.62 379 GLY A CA 1
ATOM 3154 C C . GLY A 1 379 ? 38.958 12.169 -47.300 1.00 78.62 379 GLY A C 1
ATOM 3155 O O . GLY A 1 379 ? 39.368 12.358 -48.441 1.00 78.62 379 GLY A O 1
ATOM 3156 N N . LEU A 1 380 ? 39.711 12.338 -46.213 1.00 69.62 380 LEU A N 1
ATOM 3157 C CA . LEU A 1 380 ? 41.126 12.721 -46.192 1.00 69.62 380 LEU A CA 1
ATOM 3158 C C . LEU A 1 380 ? 42.045 11.574 -46.641 1.00 69.62 380 LEU A C 1
ATOM 3160 O O . LEU A 1 380 ? 43.070 11.827 -47.260 1.00 69.62 380 LEU A O 1
ATOM 3164 N N . ASN A 1 381 ? 41.652 10.319 -46.401 1.00 60.97 381 ASN A N 1
ATOM 3165 C CA . ASN A 1 381 ? 42.355 9.126 -46.883 1.00 60.97 381 ASN A CA 1
ATOM 3166 C C . ASN A 1 381 ? 41.998 8.739 -48.330 1.00 60.97 381 ASN A C 1
ATOM 3168 O O . ASN A 1 381 ? 42.453 7.698 -48.807 1.00 60.97 381 ASN A O 1
ATOM 3172 N N . LYS A 1 382 ? 41.207 9.541 -49.063 1.00 52.97 382 LYS A N 1
ATOM 3173 C CA . LYS A 1 382 ? 41.172 9.404 -50.526 1.00 52.97 382 LYS A CA 1
ATOM 3174 C C . LYS A 1 382 ? 42.555 9.794 -51.056 1.00 52.97 382 LYS A C 1
ATOM 3176 O O . LYS A 1 382 ? 42.987 10.912 -50.783 1.00 52.97 382 LYS A O 1
ATOM 3181 N N . PRO A 1 383 ? 43.250 8.923 -51.809 1.00 44.16 383 PRO A N 1
ATOM 3182 C CA . PRO A 1 383 ? 44.543 9.265 -52.372 1.00 44.16 383 PRO A CA 1
ATOM 3183 C C . PRO A 1 383 ? 44.332 10.293 -53.485 1.00 44.16 383 PRO A C 1
ATOM 3185 O O . PRO A 1 383 ? 44.118 9.950 -54.645 1.00 44.16 383 PRO A O 1
ATOM 3188 N N . SER A 1 384 ? 44.372 11.570 -53.121 1.00 39.56 384 SER A N 1
ATOM 3189 C CA . SER A 1 384 ? 44.723 12.629 -54.052 1.00 39.56 384 SER A CA 1
ATOM 3190 C C . SER A 1 384 ? 46.225 12.520 -54.274 1.00 39.56 384 SER A C 1
ATOM 3192 O O . SER A 1 384 ? 47.037 12.899 -53.430 1.00 39.56 384 SER A O 1
ATOM 3194 N N . THR A 1 385 ? 46.584 11.934 -55.409 1.00 46.47 385 THR A N 1
ATOM 3195 C CA . THR A 1 385 ? 47.846 12.196 -56.088 1.00 46.47 385 THR A CA 1
ATOM 3196 C C . THR A 1 385 ? 48.016 13.709 -56.206 1.00 46.47 385 THR A C 1
ATOM 3198 O O . THR A 1 385 ? 47.222 14.352 -56.884 1.00 46.47 385 THR A O 1
ATOM 3201 N N . ASP A 1 386 ? 48.949 14.282 -55.447 1.00 37.91 386 ASP A N 1
ATOM 3202 C CA . ASP A 1 386 ? 50.003 15.172 -55.949 1.00 37.91 386 ASP A CA 1
ATOM 3203 C C . ASP A 1 386 ? 50.673 15.957 -54.802 1.00 37.91 386 ASP A C 1
ATOM 3205 O O . ASP A 1 386 ? 50.120 16.877 -54.212 1.00 37.91 386 ASP A O 1
ATOM 3209 N N . THR A 1 387 ? 51.930 15.578 -54.553 1.00 42.16 387 THR A N 1
ATOM 3210 C CA . THR A 1 387 ? 53.082 16.494 -54.575 1.00 42.16 387 THR A CA 1
ATOM 3211 C C . THR A 1 387 ? 53.243 17.536 -53.442 1.00 42.16 387 THR A C 1
ATOM 3213 O O . THR A 1 387 ? 52.742 18.649 -53.503 1.00 42.16 387 THR A O 1
ATOM 3216 N N . ILE A 1 388 ? 54.156 17.183 -52.517 1.00 45.78 388 ILE A N 1
ATOM 3217 C CA . ILE A 1 388 ? 55.232 18.027 -51.939 1.00 45.78 388 ILE A CA 1
ATOM 3218 C C . ILE A 1 388 ? 54.834 19.112 -50.907 1.00 45.78 388 ILE A C 1
ATOM 3220 O O . ILE A 1 388 ? 54.499 20.237 -51.258 1.00 45.78 388 ILE A O 1
ATOM 3224 N N . ASN A 1 389 ? 55.012 18.809 -49.610 1.00 38.97 389 ASN A N 1
ATOM 3225 C CA . ASN A 1 389 ? 56.060 19.386 -48.734 1.00 38.97 389 ASN A CA 1
ATOM 3226 C C . ASN A 1 389 ? 55.772 19.127 -47.241 1.00 38.97 389 ASN A C 1
ATOM 3228 O O . ASN A 1 389 ? 54.876 19.712 -46.641 1.00 38.97 389 ASN A O 1
ATOM 3232 N N . GLN A 1 390 ? 56.618 18.297 -46.630 1.00 37.56 390 GLN A N 1
ATOM 3233 C CA . GLN A 1 390 ? 56.984 18.377 -45.210 1.00 37.56 390 GLN A CA 1
ATOM 3234 C C . GLN A 1 390 ? 57.820 19.658 -44.994 1.00 37.56 390 GLN A C 1
ATOM 3236 O O . GLN A 1 390 ? 58.568 20.029 -45.903 1.00 37.56 390 GLN A O 1
ATOM 3241 N N . PRO A 1 391 ? 57.747 20.327 -43.824 1.00 48.84 391 PRO A N 1
ATOM 3242 C CA . PRO A 1 391 ? 58.568 19.847 -42.712 1.00 48.84 391 PRO A CA 1
ATOM 3243 C C . PRO A 1 391 ? 57.994 20.017 -41.289 1.00 48.84 391 PRO A C 1
ATOM 3245 O O . PRO A 1 391 ? 57.361 21.009 -40.944 1.00 48.84 391 PRO A O 1
ATOM 3248 N N . SER A 1 392 ? 58.401 19.059 -40.453 1.00 38.22 392 SER A N 1
ATOM 3249 C CA . SER A 1 392 ? 58.852 19.223 -39.062 1.00 38.22 392 SER A CA 1
ATOM 3250 C C . SER A 1 392 ? 57.829 19.433 -37.940 1.00 38.22 392 SER A C 1
ATOM 3252 O O . SER A 1 392 ? 57.329 20.518 -37.661 1.00 38.22 392 SER A O 1
ATOM 3254 N N . ILE A 1 393 ? 57.686 18.340 -37.192 1.00 43.75 393 ILE A N 1
ATOM 3255 C CA . ILE A 1 393 ? 57.199 18.205 -35.817 1.00 43.75 393 ILE A CA 1
ATOM 3256 C C . ILE A 1 393 ? 58.056 19.055 -34.851 1.00 43.75 393 ILE A C 1
ATOM 3258 O O . ILE A 1 393 ? 59.278 19.124 -35.014 1.00 43.75 393 ILE A O 1
ATOM 3262 N N . PRO A 1 394 ? 57.459 19.584 -33.767 1.00 43.47 394 PRO A N 1
ATOM 3263 C CA . PRO A 1 394 ? 57.996 19.223 -32.459 1.00 43.47 394 PRO A CA 1
ATOM 3264 C C . PRO A 1 394 ? 56.921 18.661 -31.521 1.00 43.47 394 PRO A C 1
ATOM 3266 O O . PRO A 1 394 ? 55.803 19.160 -31.415 1.00 43.47 394 PRO A O 1
ATOM 3269 N N . ASN A 1 395 ? 57.330 17.595 -30.834 1.00 43.41 395 ASN A N 1
ATOM 3270 C CA . ASN A 1 395 ? 56.629 16.882 -29.778 1.00 43.41 395 ASN A CA 1
ATOM 3271 C C . ASN A 1 395 ? 55.929 17.812 -28.779 1.00 43.41 395 ASN A C 1
ATOM 3273 O O . ASN A 1 395 ? 56.573 18.666 -28.168 1.00 43.41 395 ASN A O 1
ATOM 3277 N N . LYS A 1 396 ? 54.663 17.511 -28.473 1.00 36.53 396 LYS A N 1
ATOM 3278 C CA . LYS A 1 396 ? 54.136 17.718 -27.125 1.00 36.53 396 LYS A CA 1
ATOM 3279 C C . LYS A 1 396 ? 53.345 16.491 -26.683 1.00 36.53 396 LYS A C 1
ATOM 3281 O O . LYS A 1 396 ? 52.335 16.115 -27.262 1.00 36.53 396 LYS A O 1
ATOM 3286 N N . THR A 1 397 ? 53.920 15.867 -25.671 1.00 33.62 397 THR A N 1
ATOM 3287 C CA . THR A 1 397 ? 53.473 14.760 -24.839 1.00 33.62 397 THR A CA 1
ATOM 3288 C C . THR A 1 397 ? 51.972 14.823 -24.545 1.00 33.62 397 THR A C 1
ATOM 3290 O O . THR A 1 397 ? 51.506 15.762 -23.903 1.00 33.62 397 THR A O 1
ATOM 3293 N N . ILE A 1 398 ? 51.229 13.800 -24.970 1.00 35.88 398 ILE A N 1
ATOM 3294 C CA . ILE A 1 398 ? 49.905 13.491 -24.423 1.00 35.88 398 ILE A CA 1
ATOM 3295 C C . ILE A 1 398 ? 50.168 12.776 -23.097 1.00 35.88 398 ILE A C 1
ATOM 3297 O O . ILE A 1 398 ? 50.520 11.599 -23.074 1.00 35.88 398 ILE A O 1
ATOM 3301 N N . SER A 1 399 ? 50.086 13.531 -22.002 1.00 31.64 399 SER A N 1
ATOM 3302 C CA . SER A 1 399 ? 49.940 12.976 -20.661 1.00 31.64 399 SER A CA 1
ATOM 3303 C C . SER A 1 399 ? 48.453 12.887 -20.363 1.00 31.64 399 SER A C 1
ATOM 3305 O O . SER A 1 399 ? 47.731 13.877 -20.442 1.00 31.64 399 SER A O 1
ATOM 3307 N N . SER A 1 400 ? 48.025 11.676 -20.043 1.00 43.66 400 SER A N 1
ATOM 3308 C CA . SER A 1 400 ? 46.731 11.324 -19.483 1.00 43.66 400 SER A CA 1
ATOM 3309 C C . SER A 1 400 ? 46.400 12.140 -18.224 1.00 43.66 400 SER A C 1
ATOM 3311 O O . SER A 1 400 ? 47.310 12.572 -17.516 1.00 43.66 400 SER A O 1
ATOM 3313 N N . ASN A 1 401 ? 45.098 12.205 -17.927 1.00 43.41 401 ASN A N 1
ATOM 3314 C CA . ASN A 1 401 ? 44.420 12.762 -16.746 1.00 43.41 401 ASN A CA 1
ATOM 3315 C C . ASN A 1 401 ? 44.109 14.259 -16.750 1.00 43.41 401 ASN A C 1
ATOM 3317 O O . ASN A 1 401 ? 44.838 15.030 -16.144 1.00 43.41 401 ASN A O 1
ATOM 3321 N N . GLU A 1 402 ? 42.910 14.602 -17.230 1.00 33.22 402 GLU A N 1
ATOM 3322 C CA . GLU A 1 402 ? 42.069 15.625 -16.593 1.00 33.22 402 GLU A CA 1
ATOM 3323 C C . GLU A 1 402 ? 40.602 15.150 -16.602 1.00 33.22 402 GLU A C 1
ATOM 3325 O O . GLU A 1 402 ? 39.969 15.019 -17.650 1.00 33.22 402 GLU A O 1
ATOM 3330 N N . GLN A 1 403 ? 40.067 14.839 -15.414 1.00 40.88 403 GLN A N 1
ATOM 3331 C CA . GLN A 1 403 ? 38.623 14.892 -15.162 1.00 40.88 403 GLN A CA 1
ATOM 3332 C C . GLN A 1 403 ? 38.183 16.354 -15.315 1.00 40.88 403 GLN A C 1
ATOM 3334 O O . GLN A 1 403 ? 38.874 17.226 -14.783 1.00 40.88 403 GLN A O 1
ATOM 3339 N N . PRO A 1 404 ? 37.040 16.665 -15.951 1.00 36.94 404 PRO A N 1
ATOM 3340 C CA . PRO A 1 404 ? 36.520 18.013 -15.877 1.00 36.94 404 PRO A CA 1
ATOM 3341 C C . PRO A 1 404 ? 35.887 18.204 -14.498 1.00 36.94 404 PRO A C 1
ATOM 3343 O O . PRO A 1 404 ? 34.860 17.608 -14.169 1.00 36.94 404 PRO A O 1
ATOM 3346 N N . ASN A 1 405 ? 36.557 19.029 -13.701 1.00 37.81 405 ASN A N 1
ATOM 3347 C CA . ASN A 1 405 ? 36.004 19.734 -12.560 1.00 37.81 405 ASN A CA 1
ATOM 3348 C C . ASN A 1 405 ? 34.793 20.544 -13.059 1.00 37.81 405 ASN A C 1
ATOM 3350 O O . ASN A 1 405 ? 34.947 21.402 -13.929 1.00 37.81 405 ASN A O 1
ATOM 3354 N N . ILE A 1 406 ? 33.592 20.219 -12.582 1.00 38.03 406 ILE A N 1
ATOM 3355 C CA . ILE A 1 406 ? 32.406 21.041 -12.820 1.00 38.03 406 ILE A CA 1
ATOM 3356 C C . ILE A 1 406 ? 32.392 22.071 -11.695 1.00 38.03 406 ILE A C 1
ATOM 3358 O O . ILE A 1 406 ? 32.097 21.733 -10.552 1.00 38.03 406 ILE A O 1
ATOM 3362 N N . ASP A 1 407 ? 32.749 23.307 -12.040 1.00 31.25 407 ASP A N 1
ATOM 3363 C CA . ASP A 1 407 ? 32.443 24.490 -11.240 1.00 31.25 407 ASP A CA 1
ATOM 3364 C C . ASP A 1 407 ? 30.912 24.616 -11.153 1.00 31.25 407 ASP A C 1
ATOM 3366 O O . ASP A 1 407 ? 30.236 25.034 -12.096 1.00 31.25 407 ASP A O 1
ATOM 3370 N N . GLU A 1 408 ? 30.349 24.199 -10.021 1.00 43.44 408 GLU A N 1
ATOM 3371 C CA . GLU A 1 408 ? 29.044 24.657 -9.561 1.00 43.44 408 GLU A CA 1
ATOM 3372 C C . GLU A 1 408 ? 29.204 26.092 -9.060 1.00 43.44 408 GLU A C 1
ATOM 3374 O O . GLU A 1 408 ? 29.648 26.304 -7.937 1.00 43.44 408 GLU A O 1
ATOM 3379 N N . ASN A 1 409 ? 28.851 27.080 -9.882 1.00 41.59 409 ASN A N 1
ATOM 3380 C CA . ASN A 1 409 ? 28.305 28.350 -9.405 1.00 41.59 409 ASN A CA 1
ATOM 3381 C C . ASN A 1 409 ? 27.795 29.190 -10.576 1.00 41.59 409 ASN A C 1
ATOM 3383 O O . ASN A 1 409 ? 28.571 29.828 -11.274 1.00 41.59 409 ASN A O 1
ATOM 3387 N N . GLU A 1 410 ? 26.478 29.147 -10.777 1.00 35.12 410 GLU A N 1
ATOM 3388 C CA . GLU A 1 410 ? 25.583 30.305 -10.948 1.00 35.12 410 GLU A CA 1
ATOM 3389 C C . GLU A 1 410 ? 24.244 29.804 -11.510 1.00 35.12 410 GLU A C 1
ATOM 3391 O O . GLU A 1 410 ? 24.084 29.568 -12.706 1.00 35.12 410 GLU A O 1
ATOM 3396 N N . TRP A 1 411 ? 23.258 29.641 -10.624 1.00 37.03 411 TRP A N 1
ATOM 3397 C CA . TRP A 1 411 ? 21.845 29.628 -11.004 1.00 37.03 411 TRP A CA 1
ATOM 3398 C C . TRP A 1 411 ? 21.224 30.970 -10.591 1.00 37.03 411 TRP A C 1
ATOM 3400 O O . TRP A 1 411 ? 21.554 31.460 -9.509 1.00 37.03 411 TRP A O 1
ATOM 3410 N N . PRO A 1 412 ? 20.324 31.572 -11.393 1.00 40.16 412 PRO A N 1
ATOM 3411 C CA . PRO A 1 412 ? 19.688 32.831 -11.030 1.00 40.16 412 PRO A CA 1
ATOM 3412 C C . PRO A 1 412 ? 18.638 32.624 -9.933 1.00 40.16 412 PRO A C 1
ATOM 3414 O O . PRO A 1 412 ? 17.832 31.693 -9.993 1.00 40.16 412 PRO A O 1
ATOM 3417 N N . GLU A 1 413 ? 18.641 33.539 -8.964 1.00 41.69 413 GLU A N 1
ATOM 3418 C CA . GLU A 1 413 ? 17.661 33.678 -7.888 1.00 41.69 413 GLU A CA 1
ATOM 3419 C C . GLU A 1 413 ? 16.208 33.6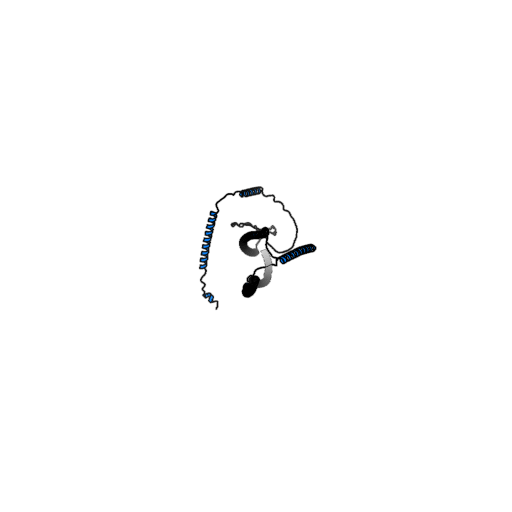62 -8.396 1.00 41.69 413 GLU A C 1
ATOM 3421 O O . GLU A 1 413 ? 15.826 34.421 -9.290 1.00 41.69 413 GLU A O 1
ATOM 3426 N N . MET A 1 414 ? 15.359 32.865 -7.740 1.00 30.25 414 MET A N 1
ATOM 3427 C CA . MET A 1 414 ? 13.910 33.069 -7.716 1.00 30.25 414 MET A CA 1
ATOM 3428 C C . MET A 1 414 ? 13.415 33.065 -6.267 1.00 30.25 414 MET A C 1
ATOM 3430 O O . MET A 1 414 ? 13.103 32.025 -5.703 1.00 30.25 414 MET A O 1
ATOM 3434 N N . VAL A 1 415 ? 13.396 34.281 -5.714 1.00 38.72 415 VAL A N 1
ATOM 3435 C CA . VAL A 1 415 ? 12.496 34.855 -4.698 1.00 38.72 415 VAL A CA 1
ATOM 3436 C C . VAL A 1 415 ? 11.954 33.897 -3.627 1.00 38.72 415 VAL A C 1
ATOM 3438 O O . VAL A 1 415 ? 10.952 33.206 -3.818 1.00 38.72 415 VAL A O 1
ATOM 3441 N N . ASP A 1 416 ? 12.576 33.985 -2.451 1.00 34.25 416 ASP A N 1
ATOM 3442 C CA . ASP A 1 416 ? 12.076 33.496 -1.168 1.00 34.25 416 ASP A CA 1
ATOM 3443 C C . ASP A 1 416 ? 10.739 34.147 -0.780 1.00 34.25 416 ASP A C 1
ATOM 3445 O O . ASP A 1 416 ? 10.604 35.371 -0.774 1.00 34.25 416 ASP A O 1
ATOM 3449 N N . ASN A 1 417 ? 9.791 33.327 -0.323 1.00 34.81 417 ASN A N 1
ATOM 3450 C CA . ASN A 1 417 ? 8.845 33.738 0.710 1.00 34.81 417 ASN A CA 1
ATOM 3451 C C . ASN A 1 417 ? 9.072 32.853 1.942 1.00 34.81 417 ASN A C 1
ATOM 3453 O O . ASN A 1 417 ? 8.722 31.676 1.981 1.00 34.81 417 ASN A O 1
ATOM 3457 N N . THR A 1 418 ? 9.722 33.494 2.907 1.00 36.50 418 THR A N 1
ATOM 3458 C CA . THR A 1 418 ? 10.035 33.146 4.295 1.00 36.50 418 THR A CA 1
ATOM 3459 C C . THR A 1 418 ? 9.257 32.001 4.956 1.00 36.50 418 THR A C 1
ATOM 3461 O O . THR A 1 418 ? 8.053 32.085 5.201 1.00 36.50 418 THR A O 1
ATOM 3464 N N . LEU A 1 419 ? 10.046 31.003 5.368 1.00 35.94 419 LEU A N 1
ATOM 3465 C CA . LEU A 1 419 ? 9.846 30.068 6.484 1.00 35.94 419 LEU A CA 1
ATOM 3466 C C . LEU A 1 419 ? 9.628 30.785 7.840 1.00 35.94 419 LEU A C 1
ATOM 3468 O O . LEU A 1 419 ? 9.875 31.987 7.968 1.00 35.94 419 LEU A O 1
ATOM 3472 N N . PRO A 1 420 ? 9.332 30.014 8.903 1.00 44.75 420 PRO A N 1
ATOM 3473 C CA . PRO A 1 420 ? 10.391 29.876 9.904 1.00 44.75 420 PRO A CA 1
ATOM 3474 C C . PRO A 1 420 ? 10.755 28.414 10.192 1.00 44.75 420 PRO A C 1
ATOM 3476 O O . PRO A 1 420 ? 9.904 27.565 10.448 1.00 44.75 420 PRO A O 1
ATOM 3479 N N . SER A 1 421 ? 12.063 28.163 10.163 1.00 33.25 421 SER A N 1
ATOM 3480 C CA . SER A 1 421 ? 12.722 26.922 10.559 1.00 33.25 421 SER A CA 1
ATOM 3481 C C . SER A 1 421 ? 12.801 26.785 12.078 1.00 33.25 421 SER A C 1
ATOM 3483 O O . SER A 1 421 ? 13.228 27.711 12.767 1.00 33.25 421 SER A O 1
ATOM 3485 N N . SER A 1 422 ? 12.551 25.579 12.583 1.00 30.66 422 SER A N 1
ATOM 3486 C CA . SER A 1 422 ? 13.311 25.015 13.699 1.00 30.66 422 SER A CA 1
ATOM 3487 C C . SER A 1 422 ? 13.352 23.485 13.585 1.00 30.66 422 SER A C 1
ATOM 3489 O O . SER A 1 422 ? 12.446 22.873 13.028 1.00 30.66 422 SER A O 1
ATOM 3491 N N . ALA A 1 423 ? 14.435 22.90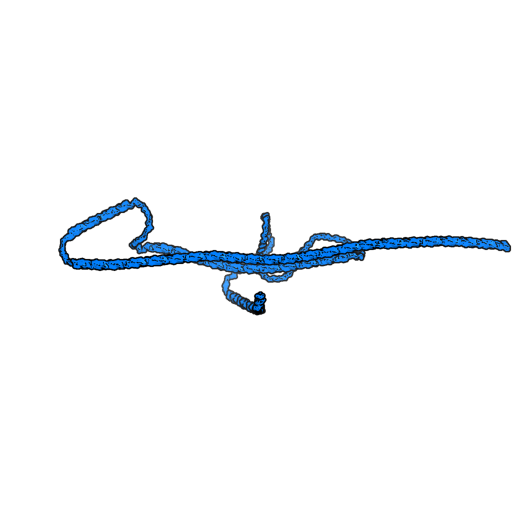8 14.112 1.00 31.83 423 ALA A N 1
ATOM 3492 C CA . ALA A 1 423 ? 14.761 21.482 14.235 1.00 31.83 423 ALA A CA 1
ATOM 3493 C C . ALA A 1 423 ? 15.423 20.791 13.024 1.00 31.83 423 ALA A C 1
ATOM 3495 O O . ALA A 1 423 ? 14.835 20.004 12.288 1.00 31.83 423 ALA A O 1
ATOM 3496 N N . THR A 1 424 ? 16.736 21.003 12.932 1.00 33.47 424 THR A N 1
ATOM 3497 C CA . THR A 1 424 ? 17.696 20.029 12.404 1.00 33.47 424 THR A CA 1
ATOM 3498 C C . THR A 1 424 ? 17.829 18.866 13.393 1.00 33.47 424 THR A C 1
ATOM 3500 O O . THR A 1 424 ? 18.251 19.079 14.527 1.00 33.47 424 THR A O 1
ATOM 3503 N N . SER A 1 425 ? 17.509 17.643 12.968 1.00 34.88 425 SER A N 1
ATOM 3504 C CA . SER A 1 425 ? 18.137 16.410 13.466 1.00 34.88 425 SER A CA 1
ATOM 3505 C C . SER A 1 425 ? 17.825 15.266 12.498 1.00 34.88 425 SER A C 1
ATOM 3507 O O . SER A 1 425 ? 16.754 14.664 12.537 1.00 34.88 425 SER A O 1
ATOM 3509 N N . GLU A 1 426 ? 18.765 14.993 11.595 1.00 31.58 426 GLU A N 1
ATOM 3510 C CA . GLU A 1 426 ? 18.835 13.735 10.858 1.00 31.58 426 GLU A CA 1
ATOM 3511 C C . GLU A 1 426 ? 19.409 12.648 11.774 1.00 31.58 426 GLU A C 1
ATOM 3513 O O . GLU A 1 426 ? 20.548 12.741 12.232 1.00 31.58 426 GLU A O 1
ATOM 3518 N N . GLN A 1 427 ? 18.649 11.574 11.981 1.00 34.19 427 GLN A N 1
ATOM 3519 C CA . GLN A 1 427 ? 19.208 10.250 12.243 1.00 34.19 427 GLN A CA 1
ATOM 3520 C C . GLN A 1 427 ? 18.579 9.261 11.264 1.00 34.19 427 GLN A C 1
ATOM 3522 O O . GLN A 1 427 ? 17.449 8.805 11.430 1.00 34.19 427 GLN A O 1
ATOM 3527 N N . ALA A 1 428 ? 19.342 8.947 10.219 1.00 32.44 428 ALA A N 1
ATOM 3528 C CA . ALA A 1 428 ? 19.164 7.746 9.425 1.00 32.44 428 ALA A CA 1
ATOM 3529 C C . ALA A 1 428 ? 19.570 6.528 10.272 1.00 32.44 428 ALA A C 1
ATOM 3531 O O . ALA A 1 428 ? 20.637 6.524 10.884 1.00 32.44 428 ALA A O 1
ATOM 3532 N N . ILE A 1 429 ? 18.739 5.486 10.285 1.00 33.50 429 ILE A N 1
ATOM 3533 C CA . ILE A 1 429 ? 19.082 4.179 10.853 1.00 33.50 429 ILE A CA 1
ATOM 3534 C C . ILE A 1 429 ? 19.400 3.237 9.685 1.00 33.50 429 ILE A C 1
ATOM 3536 O O . ILE A 1 429 ? 18.475 2.844 8.973 1.00 33.50 429 ILE A O 1
ATOM 3540 N N . PRO A 1 430 ? 20.663 2.817 9.487 1.00 37.41 430 PRO A N 1
ATOM 3541 C CA . PRO A 1 430 ? 20.971 1.575 8.807 1.00 37.41 430 PRO A CA 1
ATOM 3542 C C . PRO A 1 430 ? 21.207 0.493 9.868 1.00 37.41 430 PRO A C 1
ATOM 3544 O O . PRO A 1 430 ? 22.148 0.556 10.657 1.00 37.41 430 PRO A O 1
ATOM 3547 N N . LEU A 1 431 ? 20.344 -0.518 9.898 1.00 28.36 431 LEU A N 1
ATOM 3548 C CA . LEU A 1 431 ? 20.588 -1.740 10.657 1.00 28.36 431 LEU A CA 1
ATOM 3549 C C . LEU A 1 431 ? 21.364 -2.711 9.759 1.00 28.36 431 LEU A C 1
ATOM 3551 O O . LEU A 1 431 ? 20.777 -3.453 8.978 1.00 28.36 431 LEU A O 1
ATOM 3555 N N . TYR A 1 432 ? 22.692 -2.711 9.884 1.00 33.03 432 TYR A N 1
ATOM 3556 C CA . TYR A 1 432 ? 23.488 -3.915 9.653 1.00 33.03 432 TYR A CA 1
ATOM 3557 C C . TYR A 1 432 ? 24.688 -3.934 10.608 1.00 33.03 432 TYR A C 1
ATOM 3559 O O . TYR A 1 432 ? 25.498 -3.011 10.643 1.00 33.03 432 TYR A O 1
ATOM 3567 N N . ASN A 1 433 ? 24.732 -4.983 11.428 1.00 31.09 433 ASN A N 1
ATOM 3568 C CA . ASN A 1 433 ? 25.770 -5.285 12.409 1.00 31.09 433 ASN A CA 1
ATOM 3569 C C . ASN A 1 433 ? 27.093 -5.623 11.712 1.00 31.09 433 ASN A C 1
ATOM 3571 O O . ASN A 1 433 ? 27.105 -6.519 10.875 1.00 31.09 433 ASN A O 1
ATOM 3575 N N . ASP A 1 434 ? 28.203 -5.041 12.171 1.00 27.95 434 ASP A N 1
ATOM 3576 C CA . ASP A 1 434 ? 29.315 -5.867 12.646 1.00 27.95 434 ASP A CA 1
ATOM 3577 C C . ASP A 1 434 ? 30.294 -5.105 13.552 1.00 27.95 434 ASP A C 1
ATOM 3579 O O . ASP A 1 434 ? 30.519 -3.901 13.439 1.00 27.95 434 ASP A O 1
ATOM 3583 N N . LYS A 1 435 ? 30.837 -5.851 14.515 1.00 32.59 435 LYS A N 1
ATOM 3584 C CA . LYS A 1 435 ? 31.711 -5.406 15.605 1.00 32.59 435 LYS A CA 1
ATOM 3585 C C . LYS A 1 435 ? 33.082 -4.950 15.103 1.00 32.59 435 LYS A C 1
ATOM 3587 O O . LYS A 1 435 ? 33.833 -5.792 14.627 1.00 32.59 435 LYS A O 1
ATOM 3592 N N . ILE A 1 436 ? 33.491 -3.718 15.417 1.00 28.23 436 ILE A N 1
ATOM 3593 C CA . ILE A 1 436 ? 34.903 -3.374 15.668 1.00 28.23 436 ILE A CA 1
ATOM 3594 C C . ILE A 1 436 ? 34.973 -2.353 16.816 1.00 28.23 436 ILE A C 1
ATOM 3596 O O . ILE A 1 436 ? 34.422 -1.260 16.739 1.00 28.23 436 ILE A O 1
ATOM 3600 N N . SER A 1 437 ? 35.644 -2.729 17.904 1.00 29.92 437 SER A N 1
ATOM 3601 C CA . SER A 1 437 ? 36.096 -1.827 18.973 1.00 29.92 437 SER A CA 1
ATOM 3602 C C . SER A 1 437 ? 37.408 -1.148 18.566 1.00 29.92 437 SER A C 1
ATOM 3604 O O . SER A 1 437 ? 38.205 -1.836 17.945 1.00 29.92 437 SER A O 1
ATOM 3606 N N . ILE A 1 438 ? 37.643 0.120 18.957 1.00 26.84 438 ILE A N 1
ATOM 3607 C CA . ILE A 1 438 ? 38.951 0.800 19.218 1.00 26.84 438 ILE A CA 1
ATOM 3608 C C . ILE A 1 438 ? 38.636 2.264 19.646 1.00 26.84 438 ILE A C 1
ATOM 3610 O O . ILE A 1 438 ? 38.045 3.019 18.886 1.00 26.84 438 ILE A O 1
ATOM 3614 N N . THR A 1 439 ? 38.624 2.572 20.951 1.00 24.89 439 THR A N 1
ATOM 3615 C CA . THR A 1 439 ? 39.623 3.330 21.757 1.00 24.89 439 THR A CA 1
ATOM 3616 C C . THR A 1 439 ? 39.835 4.825 21.434 1.00 24.89 439 THR A C 1
ATOM 3618 O O . THR A 1 439 ? 40.487 5.181 20.463 1.00 24.89 439 THR A O 1
ATOM 3621 N N . THR A 1 440 ? 39.354 5.663 22.363 1.00 25.92 440 THR A N 1
ATOM 3622 C CA . THR A 1 440 ? 40.002 6.823 23.021 1.00 25.92 440 THR A CA 1
ATOM 3623 C C . THR A 1 440 ? 40.862 7.843 22.255 1.00 25.92 440 THR A C 1
ATOM 3625 O O . THR A 1 440 ? 41.930 7.537 21.738 1.00 25.92 440 THR A O 1
ATOM 3628 N N . SER A 1 441 ? 40.493 9.105 22.532 1.00 26.47 441 SER A N 1
ATOM 3629 C CA . SER A 1 441 ? 41.293 10.339 22.638 1.00 26.47 441 SER A CA 1
ATOM 3630 C C . SER A 1 441 ? 41.719 11.034 21.346 1.00 26.47 441 SER A C 1
ATOM 3632 O O . SER A 1 441 ? 42.459 10.472 20.553 1.00 26.47 441 SER A O 1
ATOM 3634 N N . THR A 1 442 ? 41.324 12.306 21.193 1.00 26.64 442 THR A N 1
ATOM 3635 C CA . THR A 1 442 ? 42.246 13.453 21.050 1.00 26.64 442 THR A CA 1
ATOM 3636 C C . THR A 1 442 ? 41.479 14.772 21.262 1.00 26.64 442 THR A C 1
ATOM 3638 O O . THR A 1 442 ? 40.320 14.922 20.893 1.00 26.64 442 THR A O 1
ATOM 3641 N N . SER A 1 443 ? 42.156 15.677 21.957 1.00 27.89 443 SER A N 1
ATOM 3642 C CA . SER A 1 443 ? 41.800 16.974 22.533 1.00 27.89 443 SER A CA 1
ATOM 3643 C C . SER A 1 443 ? 41.327 18.079 21.577 1.00 27.89 443 SER A C 1
ATOM 3645 O O . SER A 1 443 ? 41.856 18.225 20.477 1.00 27.89 443 SER A O 1
ATOM 3647 N N . LEU A 1 444 ? 40.449 18.951 22.095 1.00 29.97 444 LEU A N 1
ATOM 3648 C CA . LEU A 1 444 ? 40.194 20.312 21.599 1.00 29.97 444 LEU A CA 1
ATOM 3649 C C . LEU A 1 444 ? 41.452 21.202 21.674 1.00 29.97 444 LEU A C 1
ATOM 3651 O O . LEU A 1 444 ? 42.147 21.177 22.694 1.00 29.97 444 LEU A O 1
ATOM 3655 N N . PRO A 1 445 ? 41.628 22.111 20.697 1.00 31.31 445 PRO A N 1
ATOM 3656 C CA . PRO A 1 445 ? 42.254 23.408 20.925 1.00 31.31 445 PRO A CA 1
ATOM 3657 C C . PRO A 1 445 ? 41.296 24.591 20.688 1.00 31.31 445 PRO A C 1
ATOM 3659 O O . PRO A 1 445 ? 40.320 24.530 19.946 1.00 31.31 445 PRO A O 1
ATOM 3662 N N . SER A 1 446 ? 41.629 25.673 21.384 1.00 28.20 446 SER A N 1
ATOM 3663 C CA . SER A 1 446 ? 40.917 26.922 21.654 1.00 28.20 446 SER A CA 1
ATOM 3664 C C . SER A 1 446 ? 40.644 27.841 20.458 1.00 28.20 446 SER A C 1
ATOM 3666 O O . SER A 1 446 ? 41.528 28.113 19.648 1.00 28.20 446 SER A O 1
ATOM 3668 N N . LEU A 1 447 ? 39.451 28.441 20.465 1.00 30.41 447 LEU A N 1
ATOM 3669 C CA . LEU A 1 447 ? 39.020 29.527 19.586 1.00 30.41 447 LEU A CA 1
ATOM 3670 C C . LEU A 1 447 ? 39.490 30.885 20.152 1.00 30.41 447 LEU A C 1
ATOM 3672 O O . LEU A 1 447 ? 38.850 31.463 21.029 1.00 30.41 447 LEU A O 1
ATOM 3676 N N . SER A 1 448 ? 40.614 31.403 19.662 1.00 41.66 448 SER A N 1
ATOM 3677 C CA . SER A 1 448 ? 41.032 32.794 19.875 1.00 41.66 448 SER A CA 1
ATOM 3678 C C . SER A 1 448 ? 41.196 33.478 18.523 1.00 41.66 448 SER A C 1
ATOM 3680 O O . SER A 1 448 ? 42.284 33.464 17.958 1.00 41.66 448 SER A O 1
ATOM 3682 N N . ASN A 1 449 ? 40.091 33.992 17.986 1.00 45.41 449 ASN A N 1
ATOM 3683 C CA . ASN A 1 449 ? 40.039 35.147 17.084 1.00 45.41 449 ASN A CA 1
ATOM 3684 C C . ASN A 1 449 ? 38.588 35.356 16.646 1.00 45.41 449 ASN A C 1
ATOM 3686 O O . ASN A 1 449 ? 38.142 34.805 15.648 1.00 45.41 449 ASN A O 1
ATOM 3690 N N . PHE A 1 450 ? 37.853 36.144 17.423 1.00 41.72 450 PHE A N 1
ATOM 3691 C CA . PHE A 1 450 ? 36.691 36.870 16.928 1.00 41.72 450 PHE A CA 1
ATOM 3692 C C . PHE A 1 450 ? 36.700 38.249 17.579 1.00 41.72 450 PHE A C 1
ATOM 3694 O O . PHE A 1 450 ? 36.979 38.375 18.775 1.00 41.72 450 PHE A O 1
ATOM 3701 N N . ASP A 1 451 ? 36.474 39.267 16.755 1.00 53.88 451 ASP A N 1
ATOM 3702 C CA . ASP A 1 451 ? 36.718 40.669 17.061 1.00 53.88 451 ASP A CA 1
ATOM 3703 C C . ASP A 1 451 ? 36.023 41.142 18.343 1.00 53.88 451 ASP A C 1
ATOM 3705 O O . ASP A 1 451 ? 34.836 40.907 18.599 1.00 53.88 451 ASP A O 1
ATOM 3709 N N . ASN A 1 452 ? 36.787 41.878 19.154 1.00 60.41 452 ASN A N 1
ATOM 3710 C CA . ASN A 1 452 ? 36.316 42.494 20.393 1.00 60.41 452 ASN A CA 1
ATOM 3711 C C . ASN A 1 452 ? 35.116 43.430 20.153 1.00 60.41 452 ASN A C 1
ATOM 3713 O O . ASN A 1 452 ? 34.305 43.628 21.055 1.00 60.41 452 ASN A O 1
ATOM 3717 N N . GLU A 1 453 ? 34.945 43.959 18.943 1.00 60.06 453 GLU A N 1
ATOM 3718 C CA . GLU A 1 453 ? 33.815 44.808 18.567 1.00 60.06 453 GLU A CA 1
ATOM 3719 C C . GLU A 1 453 ? 32.486 44.037 18.563 1.00 60.06 453 GLU A C 1
ATOM 3721 O O . GLU A 1 453 ? 31.499 44.490 19.146 1.00 60.06 453 GLU A O 1
ATOM 3726 N N . THR A 1 454 ? 32.482 42.808 18.039 1.00 63.00 454 THR A N 1
ATOM 3727 C CA . THR A 1 454 ? 31.311 41.922 18.050 1.00 63.00 454 THR A CA 1
ATOM 3728 C C . THR A 1 454 ? 30.950 41.512 19.475 1.00 63.00 454 THR A C 1
ATOM 3730 O O . THR A 1 454 ? 29.781 41.541 19.857 1.00 63.00 454 THR A O 1
ATOM 3733 N N . LYS A 1 455 ? 31.954 41.222 20.312 1.00 66.81 455 LYS A N 1
ATOM 3734 C CA . LYS A 1 455 ? 31.750 40.910 21.735 1.00 66.81 455 LYS A CA 1
ATOM 3735 C C . LYS A 1 455 ? 31.153 42.093 22.499 1.00 66.81 455 LYS A C 1
ATOM 3737 O O . LYS A 1 455 ? 30.239 41.912 23.303 1.00 66.81 455 LYS A O 1
ATOM 3742 N N . THR A 1 456 ? 31.629 43.306 22.226 1.00 72.50 456 THR A N 1
ATOM 3743 C CA . THR A 1 456 ? 31.112 44.523 22.867 1.00 72.50 456 THR A CA 1
ATOM 3744 C C . THR A 1 456 ? 29.689 44.827 22.387 1.00 72.50 456 THR A C 1
ATOM 3746 O O . THR A 1 456 ? 28.831 45.183 23.194 1.00 72.50 456 THR A O 1
ATOM 3749 N N . ARG A 1 457 ? 29.384 44.589 21.103 1.00 70.75 457 ARG A N 1
ATOM 3750 C CA . ARG A 1 457 ? 28.037 44.756 20.538 1.00 70.75 457 ARG A CA 1
ATOM 3751 C C . ARG A 1 457 ? 27.029 43.757 21.106 1.00 70.75 457 ARG A C 1
ATOM 3753 O O . ARG A 1 457 ? 25.930 44.162 21.469 1.00 70.75 457 ARG A O 1
ATOM 3760 N N . ILE A 1 458 ? 27.419 42.493 21.262 1.00 67.44 458 ILE A N 1
ATOM 3761 C CA . ILE A 1 458 ? 26.581 41.452 21.877 1.00 67.44 458 ILE A CA 1
ATOM 3762 C C . ILE A 1 458 ? 26.297 41.779 23.350 1.00 67.44 458 ILE A C 1
ATOM 3764 O O . ILE A 1 458 ? 25.157 41.671 23.791 1.00 67.44 458 ILE A O 1
ATOM 3768 N N . LEU A 1 459 ? 27.294 42.251 24.107 1.00 72.44 459 LEU A N 1
ATOM 3769 C CA . LEU A 1 459 ? 27.093 42.651 25.506 1.00 72.44 459 LEU A CA 1
ATOM 3770 C C . LEU A 1 459 ? 26.205 43.897 25.652 1.00 72.44 459 LEU A C 1
ATOM 3772 O O . LEU A 1 459 ? 25.448 43.997 26.615 1.00 72.44 459 LEU A O 1
ATOM 3776 N N . THR A 1 460 ? 26.256 44.820 24.689 1.00 74.44 460 THR A N 1
ATOM 3777 C CA . THR A 1 460 ? 25.386 46.009 24.675 1.00 74.44 460 THR A CA 1
ATOM 3778 C C . THR A 1 460 ? 23.938 45.626 24.353 1.00 74.44 460 THR A C 1
ATOM 3780 O O . THR A 1 460 ? 23.025 46.060 25.050 1.00 74.44 460 THR A O 1
ATOM 3783 N N . LEU A 1 461 ? 23.730 44.725 23.386 1.00 69.56 461 LEU A N 1
ATOM 3784 C CA . LEU A 1 461 ? 22.404 44.206 23.024 1.00 69.56 461 LEU A CA 1
ATOM 3785 C C . LEU A 1 461 ? 21.769 43.370 24.145 1.00 69.56 461 LEU A C 1
ATOM 3787 O O . LEU A 1 461 ? 20.568 43.457 24.378 1.00 69.56 461 LEU A O 1
ATOM 3791 N N . LEU A 1 462 ? 22.565 42.596 24.888 1.00 64.81 462 LEU A N 1
ATOM 3792 C CA . LEU A 1 462 ? 22.077 41.852 26.056 1.00 64.81 462 LEU A CA 1
ATOM 3793 C C . LEU A 1 462 ? 21.687 42.776 27.219 1.00 64.81 462 LEU A C 1
ATOM 3795 O O . LEU A 1 462 ? 20.771 42.453 27.974 1.00 64.81 462 LEU A O 1
ATOM 3799 N N . LYS A 1 463 ? 22.340 43.936 27.346 1.00 70.44 463 LYS A N 1
ATOM 3800 C CA . LYS A 1 463 ? 21.971 44.959 28.329 1.00 70.44 463 LYS A CA 1
ATOM 3801 C C . LYS A 1 463 ? 20.679 45.687 27.936 1.00 70.44 463 LYS A C 1
ATOM 3803 O O . LYS A 1 463 ? 19.809 45.849 28.784 1.00 70.44 463 LYS A O 1
ATOM 3808 N N . GLU A 1 464 ? 20.506 46.021 26.657 1.00 62.16 464 GLU A N 1
ATOM 3809 C CA . GLU A 1 464 ? 19.255 46.597 26.131 1.00 62.16 464 GLU A CA 1
ATOM 3810 C C . GLU A 1 464 ? 18.070 45.622 26.262 1.00 62.16 464 GLU A C 1
ATOM 3812 O O . GLU A 1 464 ? 16.968 46.022 26.640 1.00 62.16 464 GLU A O 1
ATOM 3817 N N . LEU A 1 465 ? 18.295 44.321 26.050 1.00 55.53 465 LEU A N 1
ATOM 3818 C CA . LEU A 1 465 ? 17.273 43.285 26.248 1.00 55.53 465 LEU A CA 1
ATOM 3819 C C . LEU A 1 465 ? 16.942 43.039 27.731 1.00 55.53 465 LEU A C 1
ATOM 3821 O O . LEU A 1 465 ? 15.804 42.701 28.052 1.00 55.53 465 LEU A O 1
ATOM 3825 N N . GLY A 1 466 ? 17.899 43.243 28.641 1.00 48.84 466 GLY A N 1
ATOM 3826 C CA . GLY A 1 466 ? 17.678 43.154 30.088 1.00 48.84 466 GLY A CA 1
ATOM 3827 C C . GLY A 1 466 ? 16.927 44.356 30.674 1.00 48.84 466 GLY A C 1
ATOM 3828 O O . GLY A 1 466 ? 16.119 44.191 31.586 1.00 48.84 466 GLY A O 1
ATOM 3829 N N . GLU A 1 467 ? 17.141 45.557 30.132 1.00 48.97 467 GLU A N 1
ATOM 3830 C CA . GLU A 1 467 ? 16.458 46.786 30.568 1.00 48.97 467 GLU A CA 1
ATOM 3831 C C . GLU A 1 467 ? 15.029 46.904 29.994 1.00 48.97 467 GLU A C 1
ATOM 3833 O O . GLU A 1 467 ? 14.162 47.519 30.614 1.00 48.97 467 GLU A O 1
ATOM 3838 N N . SER A 1 468 ? 14.739 46.223 28.878 1.00 46.88 468 SER A N 1
ATOM 3839 C CA . SER A 1 468 ? 13.407 46.182 28.244 1.00 46.88 468 SER A CA 1
ATOM 3840 C C . SER A 1 468 ? 12.356 45.369 29.019 1.00 46.88 468 SER A C 1
ATOM 3842 O O . SER A 1 468 ? 11.168 45.479 28.730 1.00 46.88 468 SER A O 1
ATOM 3844 N N . ASN A 1 469 ? 12.766 44.560 30.004 1.00 45.72 469 ASN A N 1
ATOM 3845 C CA . ASN A 1 469 ? 11.877 43.627 30.710 1.00 45.72 469 ASN A CA 1
ATOM 3846 C C . ASN A 1 469 ? 11.426 44.094 32.107 1.00 45.72 469 ASN A C 1
ATOM 3848 O O . ASN A 1 469 ? 10.797 43.322 32.824 1.00 45.72 469 ASN A O 1
ATOM 3852 N N . ASN A 1 470 ? 11.706 45.345 32.499 1.00 44.47 470 ASN A N 1
ATOM 3853 C CA . ASN A 1 470 ? 11.335 45.879 33.822 1.00 44.47 470 ASN A CA 1
ATOM 3854 C C . ASN A 1 470 ? 10.530 47.195 33.800 1.00 44.47 470 ASN A C 1
ATOM 3856 O O . ASN A 1 470 ? 10.432 47.880 34.817 1.00 44.47 470 ASN A O 1
ATOM 3860 N N . SER A 1 471 ? 9.895 47.549 32.679 1.00 43.28 471 SER A N 1
ATOM 3861 C CA . SER A 1 471 ? 9.057 48.753 32.572 1.00 43.28 471 SER A CA 1
ATOM 3862 C C . SER A 1 471 ? 7.702 48.483 31.907 1.00 43.28 471 SER A C 1
ATOM 3864 O O . SER A 1 471 ? 7.439 48.904 30.788 1.00 43.28 471 SER A O 1
ATOM 3866 N N . SER A 1 472 ? 6.790 47.806 32.611 1.00 37.75 472 SER A N 1
ATOM 3867 C CA . SER A 1 472 ? 5.341 47.994 32.392 1.00 37.75 472 SER A CA 1
ATOM 3868 C C . SER A 1 472 ? 4.493 47.420 33.533 1.00 37.75 472 SER A C 1
ATOM 3870 O O . SER A 1 472 ? 3.806 46.412 33.409 1.00 37.75 472 SER A O 1
ATOM 3872 N N . SER A 1 473 ? 4.490 48.121 34.664 1.00 40.72 473 SER A N 1
ATOM 3873 C CA . SER A 1 473 ? 3.383 48.101 35.619 1.00 40.72 473 SER A CA 1
ATOM 3874 C C . SER A 1 473 ? 2.580 49.394 35.459 1.00 40.72 473 SER A C 1
ATOM 3876 O O . SER A 1 473 ? 2.994 50.421 35.983 1.00 40.72 473 SER A O 1
ATOM 3878 N N . THR A 1 474 ? 1.467 49.384 34.708 1.00 34.00 474 THR A N 1
ATOM 3879 C CA . THR A 1 474 ? 0.309 50.300 34.893 1.00 34.00 474 THR A CA 1
ATOM 3880 C C . THR A 1 474 ? -0.830 50.030 33.887 1.00 34.00 474 THR A C 1
ATOM 3882 O O . THR A 1 474 ? -0.700 50.277 32.696 1.00 34.00 474 THR A O 1
ATOM 3885 N N . THR A 1 475 ? -1.939 49.491 34.409 1.00 42.91 475 THR A N 1
ATOM 3886 C CA . THR A 1 475 ? -3.358 49.871 34.187 1.00 42.91 475 THR A CA 1
ATOM 3887 C C . THR A 1 475 ? -3.905 50.253 32.789 1.00 42.91 475 THR A C 1
ATOM 3889 O O . THR A 1 475 ? -3.563 51.290 32.230 1.00 42.91 475 THR A O 1
ATOM 3892 N N . ASP A 1 476 ? -4.939 49.489 32.397 1.00 38.69 476 ASP A N 1
ATOM 3893 C CA . ASP A 1 476 ? -6.237 49.902 31.811 1.00 38.69 476 ASP A CA 1
ATOM 3894 C C . ASP A 1 476 ? -6.498 49.978 30.278 1.00 38.69 476 ASP A C 1
ATOM 3896 O O . ASP A 1 476 ? -5.886 50.715 29.512 1.00 38.69 476 ASP A O 1
ATOM 3900 N N . ASN A 1 477 ? -7.578 49.268 29.891 1.00 47.56 477 ASN A N 1
ATOM 3901 C CA . ASN A 1 477 ? -8.567 49.548 28.827 1.00 47.56 477 ASN A CA 1
ATOM 3902 C C . ASN A 1 477 ? -8.226 49.387 27.322 1.00 47.56 477 ASN A C 1
ATOM 3904 O O . ASN A 1 477 ? -8.511 50.284 26.530 1.00 47.56 477 ASN A O 1
ATOM 3908 N N . SER A 1 478 ? -7.782 48.204 26.858 1.00 46.84 478 SER A N 1
ATOM 3909 C CA . SER A 1 478 ? -7.719 47.902 25.399 1.00 46.84 478 SER A CA 1
ATOM 3910 C C . SER A 1 478 ? -8.347 46.577 24.921 1.00 46.84 478 SER A C 1
ATOM 3912 O O . SER A 1 478 ? -8.301 46.261 23.729 1.00 46.84 478 SER A O 1
ATOM 3914 N N . SER A 1 479 ? -8.992 45.806 25.802 1.00 48.72 479 SER A N 1
ATOM 3915 C CA . SER A 1 479 ? -9.510 44.470 25.451 1.00 48.72 479 SER A CA 1
ATOM 3916 C C . SER A 1 479 ? -10.803 44.496 24.618 1.00 48.72 479 SER A C 1
ATOM 3918 O O . SER A 1 479 ? -11.042 43.594 23.816 1.00 48.72 479 SER A O 1
ATOM 3920 N N . THR A 1 480 ? -11.624 45.544 24.729 1.00 47.75 480 THR A N 1
ATOM 3921 C CA . THR A 1 480 ? -12.959 45.591 24.100 1.00 47.75 480 THR A CA 1
ATOM 3922 C C . THR A 1 480 ? -12.909 45.883 22.595 1.00 47.75 480 THR A C 1
ATOM 3924 O O . THR A 1 480 ? -13.719 45.366 21.827 1.00 47.75 480 THR A O 1
ATOM 3927 N N . THR A 1 481 ? -11.926 46.655 22.130 1.00 52.91 481 THR A N 1
ATOM 3928 C CA . THR A 1 481 ? -11.767 47.014 20.709 1.00 52.91 481 THR A CA 1
ATOM 3929 C C . THR A 1 481 ? -11.110 45.904 19.887 1.00 52.91 481 THR A C 1
ATOM 3931 O O . THR A 1 481 ? -11.451 45.730 18.717 1.00 52.91 481 THR A O 1
ATOM 3934 N N . LYS A 1 482 ? -10.229 45.095 20.494 1.00 52.75 482 LYS A N 1
ATOM 3935 C CA . LYS A 1 482 ? -9.630 43.922 19.831 1.00 52.75 482 LYS A CA 1
ATOM 3936 C C . LYS A 1 482 ? -10.647 42.789 19.643 1.00 52.75 482 LYS A C 1
ATOM 3938 O O . LYS A 1 482 ? -10.695 42.202 18.566 1.00 52.75 482 LYS A O 1
ATOM 3943 N N . LEU A 1 483 ? -11.532 42.561 20.619 1.00 50.84 483 LEU A N 1
ATOM 3944 C CA . LEU A 1 483 ? -12.630 41.588 20.504 1.00 50.84 483 LEU A CA 1
ATOM 3945 C C . LEU A 1 483 ? -13.651 41.963 19.413 1.00 50.84 483 LEU A C 1
ATOM 3947 O O . LEU A 1 483 ? -14.091 41.095 18.661 1.00 50.84 483 LEU A O 1
ATOM 3951 N N . ALA A 1 484 ? -13.968 43.252 19.246 1.00 52.03 484 ALA A N 1
ATOM 3952 C CA . ALA A 1 484 ? -14.879 43.711 18.190 1.00 52.03 484 ALA A CA 1
ATOM 3953 C C . ALA A 1 484 ? -14.291 43.576 16.768 1.00 52.03 484 ALA A C 1
ATOM 3955 O O . ALA A 1 484 ? -15.028 43.315 15.813 1.00 52.03 484 ALA A O 1
ATOM 3956 N N . PHE A 1 485 ? -12.970 43.725 16.613 1.00 51.72 485 PHE A N 1
ATOM 3957 C CA . PHE A 1 485 ? -12.287 43.555 15.325 1.00 51.72 485 PHE A CA 1
ATOM 3958 C C . PHE A 1 485 ? -12.178 42.077 14.923 1.00 51.72 485 PHE A C 1
ATOM 3960 O O . PHE A 1 485 ? -12.440 41.725 13.773 1.00 51.72 485 PHE A O 1
ATOM 3967 N N . VAL A 1 486 ? -11.884 41.197 15.886 1.00 63.62 486 VAL A N 1
ATOM 3968 C CA . VAL A 1 486 ? -11.859 39.743 15.663 1.00 63.62 486 VAL A CA 1
ATOM 3969 C C . VAL A 1 486 ? -13.261 39.217 15.331 1.00 63.62 486 VAL A C 1
ATOM 3971 O O . VAL A 1 486 ? -13.409 38.462 14.373 1.00 63.62 486 VAL A O 1
ATOM 3974 N N . GLY A 1 487 ? -14.307 39.694 16.017 1.00 64.88 487 GLY A N 1
ATOM 3975 C CA . GLY A 1 487 ? -15.694 39.308 15.729 1.00 64.88 487 GLY A CA 1
ATOM 3976 C C . GLY A 1 487 ? -16.173 39.701 14.324 1.00 64.88 487 GLY A C 1
ATOM 3977 O O . GLY A 1 487 ? -16.829 38.905 13.652 1.00 64.88 487 GLY A O 1
ATOM 3978 N N . LYS A 1 488 ? -15.802 40.892 13.829 1.00 62.91 488 LYS A N 1
ATOM 3979 C CA . LYS A 1 488 ? -16.136 41.319 12.455 1.00 62.91 488 LYS A CA 1
ATOM 3980 C C . LYS A 1 488 ? -15.421 40.494 11.386 1.00 62.91 488 LYS A C 1
ATOM 3982 O O . LYS A 1 488 ? -16.042 40.151 10.382 1.00 62.91 488 LYS A O 1
ATOM 3987 N N . ASN A 1 489 ? -14.153 40.147 11.603 1.00 62.38 489 ASN A N 1
ATOM 3988 C CA . ASN A 1 489 ? -13.408 39.305 10.665 1.00 62.38 489 ASN A CA 1
ATOM 3989 C C . ASN A 1 489 ? -13.943 37.869 10.637 1.00 62.38 489 ASN A C 1
ATOM 3991 O O . ASN A 1 489 ? -14.055 37.286 9.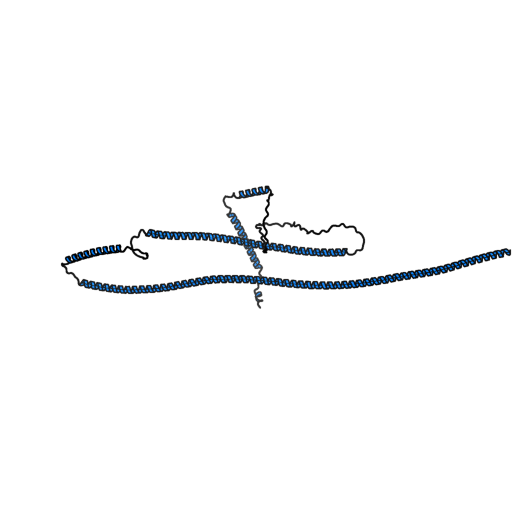561 1.00 62.38 489 ASN A O 1
ATOM 3995 N N . LEU A 1 490 ? -14.362 37.331 11.787 1.00 67.38 490 LEU A N 1
ATOM 3996 C CA . LEU A 1 490 ? -14.965 36.001 11.861 1.00 67.38 490 LEU A CA 1
ATOM 3997 C C . LEU A 1 490 ? -16.334 35.949 11.160 1.00 67.38 490 LEU A C 1
ATOM 3999 O O . LEU A 1 490 ? -16.626 34.989 10.450 1.00 67.38 490 LEU A O 1
ATOM 4003 N N . TYR A 1 491 ? -17.144 37.007 11.280 1.00 74.50 491 TYR A N 1
ATOM 4004 C CA . TYR A 1 491 ? -18.441 37.095 10.598 1.00 74.50 491 TYR A CA 1
ATOM 4005 C C . TYR A 1 491 ? -18.296 37.242 9.073 1.00 74.50 491 TYR A C 1
ATOM 4007 O O . TYR A 1 491 ? -19.033 36.614 8.315 1.00 74.50 491 TYR A O 1
ATOM 4015 N N . MET A 1 492 ? -17.306 38.013 8.608 1.00 72.12 492 MET A N 1
ATOM 4016 C CA . MET A 1 492 ? -16.979 38.134 7.179 1.00 72.12 492 MET A CA 1
ATOM 4017 C C . MET A 1 492 ? -16.462 36.815 6.589 1.00 72.12 492 MET A C 1
ATOM 4019 O O . MET A 1 492 ? -16.824 36.460 5.467 1.00 72.12 492 MET A O 1
ATOM 4023 N N . LEU A 1 493 ? -15.654 36.067 7.348 1.00 72.50 493 LEU A N 1
ATOM 4024 C CA . LEU A 1 493 ? -15.157 34.756 6.931 1.00 72.50 493 LEU A CA 1
ATOM 4025 C C . LEU A 1 493 ? -16.293 33.725 6.859 1.00 72.50 493 LEU A C 1
ATOM 4027 O O . LEU A 1 493 ? -16.390 32.990 5.878 1.00 72.50 493 LEU A O 1
ATOM 4031 N N . ALA A 1 494 ? -17.197 33.727 7.843 1.00 72.38 494 ALA A N 1
ATOM 4032 C CA . ALA A 1 494 ? -18.376 32.866 7.850 1.00 72.38 494 ALA A CA 1
ATOM 4033 C C . ALA A 1 494 ? -19.335 33.181 6.688 1.00 72.38 494 ALA A C 1
ATOM 4035 O O . ALA A 1 494 ? -19.831 32.261 6.040 1.00 72.38 494 ALA A O 1
ATOM 4036 N N . ALA A 1 495 ? -19.552 34.463 6.369 1.00 75.19 495 ALA A N 1
ATOM 4037 C CA . ALA A 1 495 ? -20.376 34.872 5.231 1.00 75.19 495 ALA A CA 1
ATOM 4038 C C . ALA A 1 495 ? -19.782 34.401 3.893 1.00 75.19 495 ALA A C 1
ATOM 4040 O O . ALA A 1 495 ? -20.503 33.870 3.049 1.00 75.19 495 ALA A O 1
ATOM 4041 N N . LYS A 1 496 ? -18.458 34.515 3.730 1.00 73.31 496 LYS A N 1
ATOM 4042 C CA . LYS A 1 496 ? -17.760 34.090 2.511 1.00 73.31 496 LYS A CA 1
ATOM 4043 C C . LYS A 1 496 ? -17.700 32.567 2.362 1.00 73.31 496 LYS A C 1
ATOM 4045 O O . LYS A 1 496 ? -17.829 32.055 1.255 1.00 73.31 496 LYS A O 1
ATOM 4050 N N . ALA A 1 497 ? -17.585 31.834 3.470 1.00 71.75 497 ALA A N 1
ATOM 4051 C CA . ALA A 1 497 ? -17.713 30.377 3.473 1.00 71.75 497 ALA A CA 1
ATOM 4052 C C . ALA A 1 497 ? -19.130 29.930 3.070 1.00 71.75 497 ALA A C 1
ATOM 4054 O O . ALA A 1 497 ? -19.282 28.998 2.285 1.00 71.75 497 ALA A O 1
ATOM 4055 N N . HIS A 1 498 ? -20.169 30.625 3.543 1.00 77.75 498 HIS A N 1
ATOM 4056 C CA . HIS A 1 498 ? -21.556 30.328 3.173 1.00 77.75 498 HIS A CA 1
ATOM 4057 C C . HIS A 1 498 ? -21.841 30.602 1.687 1.00 77.75 498 HIS A C 1
ATOM 4059 O O . HIS A 1 498 ? -22.589 29.862 1.051 1.00 77.75 498 HIS A O 1
ATOM 4065 N N . GLU A 1 499 ? -21.230 31.646 1.123 1.00 78.19 499 GLU A N 1
ATOM 4066 C CA . GLU A 1 499 ? -21.322 31.974 -0.303 1.00 78.19 499 GLU A CA 1
ATOM 4067 C C . GLU A 1 499 ? -20.649 30.901 -1.176 1.00 78.19 499 GLU A C 1
ATOM 4069 O O . GLU A 1 499 ? -21.265 30.423 -2.127 1.00 78.19 499 GLU A O 1
ATOM 4074 N N . LEU A 1 500 ? -19.465 30.420 -0.777 1.00 74.31 500 LEU A N 1
ATOM 4075 C CA . LEU A 1 500 ? -18.752 29.333 -1.463 1.00 74.31 500 LEU A CA 1
ATOM 4076 C C . LEU A 1 500 ? -19.495 27.992 -1.403 1.00 74.31 500 LEU A C 1
ATOM 4078 O O . LEU A 1 500 ? -19.524 27.262 -2.392 1.00 74.31 500 LEU A O 1
ATOM 4082 N N . ILE A 1 501 ? -20.139 27.671 -0.277 1.00 75.62 501 ILE A N 1
ATOM 4083 C CA . ILE A 1 501 ? -20.972 26.461 -0.158 1.00 75.62 501 ILE A CA 1
ATOM 4084 C C . ILE A 1 501 ? -22.173 26.544 -1.110 1.00 75.62 501 ILE A C 1
ATOM 4086 O O . ILE A 1 501 ? -22.503 25.575 -1.790 1.00 75.62 501 ILE A O 1
ATOM 4090 N N . LYS A 1 502 ? -22.790 27.723 -1.229 1.00 73.44 502 LYS A N 1
ATOM 4091 C CA . LYS A 1 502 ? -23.926 27.949 -2.133 1.00 73.44 502 LYS A CA 1
ATOM 4092 C C . LYS A 1 502 ? -23.529 27.874 -3.613 1.00 73.44 502 LYS A C 1
ATOM 4094 O O . LYS A 1 502 ? -24.346 27.510 -4.460 1.00 73.44 502 LYS A O 1
ATOM 4099 N N . GLU A 1 503 ? -22.286 28.220 -3.927 1.00 73.12 503 GLU A N 1
ATOM 4100 C CA . GLU A 1 503 ? -21.704 28.129 -5.269 1.00 73.12 503 GLU A CA 1
ATOM 4101 C C . GLU A 1 503 ? -21.307 26.683 -5.628 1.00 73.12 503 GLU A C 1
ATOM 4103 O O . GLU A 1 503 ? -21.509 26.245 -6.764 1.00 73.12 503 GLU A O 1
ATOM 4108 N N . LEU A 1 504 ? -20.868 25.901 -4.635 1.00 68.56 504 LEU A N 1
ATOM 4109 C CA . LEU A 1 504 ? -20.661 24.453 -4.738 1.00 68.56 504 LEU A CA 1
ATOM 4110 C C . LEU A 1 504 ? -21.972 23.688 -4.966 1.00 68.56 504 LEU A C 1
ATOM 4112 O O . LEU A 1 504 ? -22.020 22.840 -5.855 1.00 68.56 504 LEU A O 1
ATOM 4116 N N . ASP A 1 505 ? -23.049 24.022 -4.250 1.00 66.69 505 ASP A N 1
ATOM 4117 C CA . ASP A 1 505 ? -24.357 23.377 -4.454 1.00 66.69 505 ASP A CA 1
ATOM 4118 C C . ASP A 1 505 ? -24.967 23.720 -5.825 1.00 66.69 505 ASP A C 1
ATOM 4120 O O . ASP A 1 505 ? -25.477 22.839 -6.515 1.00 66.69 505 ASP A O 1
ATOM 4124 N N . ARG A 1 506 ? -24.816 24.963 -6.310 1.00 65.31 506 ARG A N 1
ATOM 4125 C CA . ARG A 1 506 ? -25.214 25.327 -7.688 1.00 65.31 506 ARG A CA 1
ATOM 4126 C C . ARG A 1 506 ? -24.407 24.598 -8.764 1.00 65.31 506 ARG A C 1
ATOM 4128 O O . ARG A 1 506 ? -24.944 24.283 -9.828 1.00 65.31 506 ARG A O 1
ATOM 4135 N N . SER A 1 507 ? -23.131 24.335 -8.496 1.00 62.47 507 SER A N 1
ATOM 4136 C CA . SER A 1 507 ? -22.258 23.572 -9.397 1.00 62.47 507 SER A CA 1
ATOM 4137 C C . SER A 1 507 ? -22.581 22.074 -9.372 1.00 62.47 507 SER A C 1
ATOM 4139 O O . SER A 1 507 ? -22.398 21.378 -10.367 1.00 62.47 507 SER A O 1
ATOM 4141 N N . ARG A 1 508 ? -23.122 21.567 -8.258 1.00 53.91 508 ARG A N 1
ATOM 4142 C CA . ARG A 1 508 ? -23.570 20.177 -8.122 1.00 53.91 508 ARG A CA 1
ATOM 4143 C C . ARG A 1 508 ? -24.853 19.902 -8.911 1.00 53.91 508 ARG A C 1
ATOM 4145 O O . ARG A 1 508 ? -24.943 18.864 -9.564 1.00 53.91 508 ARG A O 1
ATOM 4152 N N . ASP A 1 509 ? -25.786 20.852 -8.932 1.00 53.34 509 ASP A N 1
ATOM 4153 C CA . ASP A 1 509 ? -27.052 20.734 -9.673 1.00 53.34 509 ASP A CA 1
ATOM 4154 C C . ASP A 1 509 ? -26.897 20.861 -11.202 1.00 53.34 509 ASP A C 1
ATOM 4156 O O . ASP A 1 509 ? -27.799 20.494 -11.951 1.00 53.34 509 ASP A O 1
ATOM 4160 N N . THR A 1 510 ? -25.749 21.338 -11.698 1.00 55.97 510 THR A N 1
ATOM 4161 C CA . THR A 1 510 ? -25.480 21.488 -13.142 1.00 55.97 510 THR A CA 1
ATOM 4162 C C . THR A 1 510 ? -24.723 20.311 -13.771 1.00 55.97 510 THR A C 1
ATOM 4164 O O . THR A 1 510 ? -24.618 20.256 -14.995 1.00 55.97 510 THR A O 1
ATOM 4167 N N . ILE A 1 511 ? -24.233 19.347 -12.977 1.00 48.22 511 ILE A N 1
ATOM 4168 C CA . ILE A 1 511 ? -23.345 18.263 -13.456 1.00 48.22 511 ILE A CA 1
ATOM 4169 C C . ILE A 1 511 ? -24.020 16.873 -13.477 1.00 48.22 511 ILE A C 1
ATOM 4171 O O . ILE A 1 511 ? -23.476 15.939 -14.065 1.00 48.22 511 ILE A O 1
ATOM 4175 N N . LEU A 1 512 ? -25.237 16.710 -12.944 1.00 42.75 512 LEU A N 1
ATOM 4176 C CA . LEU A 1 512 ? -25.992 15.454 -13.084 1.00 42.75 512 LEU A CA 1
ATOM 4177 C C . LEU A 1 512 ? -27.129 15.565 -14.116 1.00 42.75 512 LEU A C 1
ATOM 4179 O O . LEU A 1 512 ? -28.143 16.202 -13.830 1.00 42.75 512 LEU A O 1
ATOM 4183 N N . PRO A 1 513 ? -27.042 14.899 -15.287 1.00 47.66 513 PRO A N 1
ATOM 4184 C CA . PRO A 1 513 ? -28.233 14.629 -16.082 1.00 47.66 513 PRO A CA 1
ATOM 4185 C C . PRO A 1 513 ? -29.102 13.584 -15.353 1.00 47.66 513 PRO A C 1
ATOM 4187 O O . PRO A 1 513 ? -28.567 12.729 -14.636 1.00 47.66 513 PRO A O 1
ATOM 4190 N N . PRO A 1 514 ? -30.438 13.608 -15.518 1.00 45.00 514 PRO A N 1
ATOM 4191 C CA . PRO A 1 514 ? -31.313 12.644 -14.868 1.00 45.00 514 PRO A CA 1
ATOM 4192 C C . PRO A 1 514 ? -31.039 11.261 -15.463 1.00 45.00 514 PRO A C 1
ATOM 4194 O O . PRO A 1 514 ? -31.312 11.010 -16.637 1.00 45.00 514 PRO A O 1
ATOM 4197 N N . TYR A 1 515 ? -30.469 10.359 -14.663 1.00 46.38 515 TYR A N 1
ATOM 4198 C CA . TYR A 1 515 ? -30.309 8.967 -15.061 1.00 46.38 515 TYR A CA 1
ATOM 4199 C C . TYR A 1 515 ? -31.692 8.349 -15.271 1.00 46.38 515 TYR A C 1
ATOM 4201 O O . TYR A 1 515 ? -32.475 8.172 -14.337 1.00 46.38 515 TYR A O 1
ATOM 4209 N N . ASN A 1 516 ? -31.978 8.053 -16.537 1.00 46.41 516 ASN A N 1
ATOM 4210 C CA . ASN A 1 516 ? -33.161 7.343 -16.976 1.00 46.41 516 ASN A CA 1
ATOM 4211 C C . ASN A 1 516 ? -33.138 5.922 -16.381 1.00 46.41 516 ASN A C 1
ATOM 4213 O O . ASN A 1 516 ? -32.226 5.136 -16.636 1.00 46.41 516 ASN A O 1
ATOM 4217 N N . ILE A 1 517 ? -34.144 5.611 -15.565 1.00 49.69 517 ILE A N 1
ATOM 4218 C CA . ILE A 1 517 ? -34.307 4.350 -14.823 1.00 49.69 517 ILE A CA 1
ATOM 4219 C C . ILE A 1 517 ? -34.484 3.140 -15.773 1.00 49.69 517 ILE A C 1
ATOM 4221 O O . ILE A 1 517 ? -34.357 1.989 -15.355 1.00 49.69 517 ILE A O 1
ATOM 4225 N N . GLU A 1 518 ? -34.700 3.369 -17.071 1.00 54.34 518 GLU A N 1
ATOM 4226 C CA . GLU A 1 518 ? -34.828 2.314 -18.084 1.00 54.34 518 GLU A CA 1
ATOM 4227 C C . GLU A 1 518 ? -33.519 1.599 -18.447 1.00 54.34 518 GLU A C 1
ATOM 4229 O O . GLU A 1 518 ? -33.559 0.418 -18.795 1.00 54.34 518 GLU A O 1
ATOM 4234 N N . THR A 1 519 ? -32.350 2.229 -18.304 1.00 53.19 519 THR A N 1
ATOM 4235 C CA . THR A 1 519 ? -31.080 1.611 -18.735 1.00 53.19 519 THR A CA 1
ATOM 4236 C C . THR A 1 519 ? -30.578 0.526 -17.777 1.00 53.19 519 THR A C 1
ATOM 4238 O O . THR A 1 519 ? -29.826 -0.353 -18.184 1.00 53.19 519 THR A O 1
ATOM 4241 N N . ILE A 1 520 ? -31.029 0.526 -16.517 1.00 51.19 520 ILE A N 1
ATOM 4242 C CA . ILE A 1 520 ? -30.651 -0.502 -15.529 1.00 51.19 520 ILE A CA 1
ATOM 4243 C C . ILE A 1 520 ? -31.480 -1.789 -15.708 1.00 51.19 520 ILE A C 1
ATOM 4245 O O . ILE A 1 520 ? -31.022 -2.870 -15.347 1.00 51.19 520 ILE A O 1
ATOM 4249 N N . ARG A 1 521 ? -32.664 -1.724 -16.338 1.00 47.16 521 ARG A N 1
ATOM 4250 C CA . ARG A 1 521 ? -33.506 -2.915 -16.576 1.00 47.16 521 ARG A CA 1
ATOM 4251 C C . ARG A 1 521 ? -33.070 -3.781 -17.760 1.00 47.16 521 ARG A C 1
ATOM 4253 O O . ARG A 1 521 ? -33.502 -4.925 -17.837 1.00 47.16 521 ARG A O 1
ATOM 4260 N N . LEU A 1 522 ? -32.218 -3.279 -18.654 1.00 49.69 522 LEU A N 1
ATOM 4261 C CA . LEU A 1 522 ? -31.792 -4.000 -19.862 1.00 49.69 522 LEU A CA 1
ATOM 4262 C C . LEU A 1 522 ? -30.515 -4.841 -19.693 1.00 49.69 522 LEU A C 1
ATOM 4264 O O . LEU A 1 522 ? -30.166 -5.571 -20.610 1.00 49.69 522 LEU A O 1
ATOM 4268 N N . CYS A 1 523 ? -29.859 -4.803 -18.529 1.00 45.91 523 CYS A N 1
ATOM 4269 C CA . CYS A 1 523 ? -28.685 -5.640 -18.229 1.00 45.91 523 CYS A CA 1
ATOM 4270 C C . CYS A 1 523 ? -29.003 -6.874 -17.355 1.00 45.91 523 CYS A C 1
ATOM 4272 O O . CYS A 1 523 ? -28.082 -7.518 -16.857 1.00 45.91 523 CYS A O 1
ATOM 4274 N N . GLN A 1 524 ? -30.285 -7.195 -17.133 1.00 45.47 524 GLN A N 1
ATOM 4275 C CA . GLN A 1 524 ? -30.733 -8.375 -16.367 1.00 45.47 524 GLN A CA 1
ATOM 4276 C C . GLN A 1 524 ? -31.612 -9.355 -17.173 1.00 45.47 524 GLN A C 1
ATOM 4278 O O . GLN A 1 524 ? -32.279 -10.209 -16.590 1.00 45.47 524 GLN A O 1
ATOM 4283 N N . LEU A 1 525 ? -31.580 -9.267 -18.502 1.00 40.72 525 LEU A N 1
ATOM 4284 C CA . LEU A 1 525 ? -32.066 -10.285 -19.442 1.00 40.72 525 LEU A CA 1
ATOM 4285 C C . LEU A 1 525 ? -30.899 -10.704 -20.334 1.00 40.72 525 LEU A C 1
ATOM 4287 O O . LEU A 1 525 ? -30.867 -11.897 -20.706 1.00 40.72 525 LEU A O 1
#

Foldseek 3Di:
DVVVVVVVVVVVVVVVVVVVVVVVVVVVVVVVVVVVVVVVVVVVVVVVVVVVVVVVVVVVVVVVVVVVVVVVVVVVVVVVVVVVVVVVVVVVVVVVVVVVVVVVVVVVVVVVVVVVVVVVVVVVVVVVVVVVVVVVVVVVVVVVVVVVVVVVVVVVVVVVVVVVVVVVVVVVVVVVVVVVVVVVVVVVVVVVVVVVVVVVVVVVVVVVVVVVVVVPDDDDDDDDDCPVVVVVVVVVVVVVVVVVVVVVVVVVVVVVVVPPDDDDDDDDDDDDDDDDPDPVVVVVVVVVVVVVVVVVVVVVVVVVVVVVVVVVVVVVVVVVVVVVVVVVVVVVVVVVVVVVVVVVVVVVVVVVVVVVVVVVVVVVVVVVVVVVVVVVVVVVPPDDDDDDDDDDDDDDDDDDDDDDDDPPDDDDDDDDDDDDDDDDDDDDDDDDDDDDDDDDDDDDDDDPDDDPVVVVVVVVVVVVVVVVPPDDDDDDDDPPVVVVVVVVVVVVVVVVVVVVVVVVVVVVVVPDDPPDPVVVVVVPD

Secondary structure (DSSP, 8-state):
--HHHHHHHHHHHHHHHHHHHHHHHHHHHHHHHHHHHHHHHHHHHHHHHHHHHHHHHHHHHHHHHHHHHHHHHHHHHHHHHHHHHHHHHHHHHHHHHHHHHHHHHHHHHHHHHHHHHHHHHHHHHHHHHHHHHHHHHHHHHHHHHHHHHHHHHHHHHHHHHHHHHHHHHHHHHHHHHHHHHHHHHHHHHHHHHHHHHHHHHHHHHHHHHHHHHHHT---------THHHHHHHHHHHHHHHHHHHHHHHHHHHHHHHH-------------------SSSHHHHHHHHHHHHHHHHHHHHHHHHHHHHHHHHHHHHHHHHHHHHHHHHHHHHHHHHHHHHHHHHHHHHHHHHHHHHHHHHHHHHHHHHHHHHHHHHHHHHTS-------------------------------------------------------------------S-HHHHHHHHHHHHHHHHTTS--------HHHHHHHHHHHHHHHHHHHHHHHHHHHHHHTTT-----THHHHTT--

Radius of gyration: 80.05 Å; chains: 1; bounding box: 184×71×277 Å

Sequence (525 aa):
MRSDYDQMHSQYQQYNTNVQRHIQELNEKINELIQTNNLLESEQEAIKQAYEMKLTAISNDHSVNHHNINSDLVLERDSLLQENQLFKTAIDEWSKRFEEIRLENEQLTKKLNEKDTRIDQLEENNGKVRENQMDHEKLLQTIHDDKTTLSRAIAQNKQLKEQLSELQDGFIKISNDNMNLTNQIQSQEYLNKQLNERLAQQEVQTTHHEQEVQSYQQPQAASHNDNEQQENTDQRLNELLEENKTLRQCLLQFEQQTESQPKSDIQINDSSSLTSLGSVVNDTHQLQSGFVDKIIDRFNRAMRDNADLQDRTQQLEHLILQLQSETDTIGDYISLYQQQRQQLHRRYQEKDDYIKQLTHDRLGLQRKLSELETLLMRGLNKPSTDTINQPSIPNKTISSNEQPNIDENEWPEMVDNTLPSSATSEQAIPLYNDKISITTSTSLPSLSNFDNETKTRILTLLKELGESNNSSSTTDNSSTTKLAFVGKNLYMLAAKAHELIKELDRSRDTILPPYNIETIRLCQL

pLDDT: mean 73.87, std 22.95, range [24.89, 98.19]